Protein AF-A0A8J7YMF8-F1 (afdb_monomer_lite)

Sequence (443 aa):
MERRRLVATLALLALVALAGCATVPSPGTVCSGCTEMPEQTDNVSVDDSVTHFYVESEGDARVEARMQLSGSGVDSLRTDRGKLQALVGRIKEGYGPSAFERRNLTGRMDGDTLVVTYRVSDVGERRFDTVVVDAFYRYDGDGPETEDNYEQSFYIGTDRLVVHGPDGTRSLVDPPDGTSDGDRVTWTGDEVSPRTYVVFGSHEALARPAIALEVLSWAVGSAVPGALLLGVPLVGLASAFAVYYPRRLDDGWNPREDWVLRAQLALGGLLVAHFLFLAMLGNLGGLFTLGLLALVIWRYRPGEGIFPRVRGVAESVPGALLSPEITDERLTAVAVAIVFAALTAVVVVDYRGTVTFWVFLVTSGNILVTFPVLGLLVSKPRLSVARTALVTALAGTVWLSILAGVVDSGALGGGGLLWGLLLLSFIFLPSPLFYGTLWLTAE

Secondary structure (DSSP, 8-state):
-HHHHHHHHHHHHHHHHHS-----PPPPEETTTSS---TTSTT-EEEEEEEEEEE-TTS-EEEEEEEEEESTTHHHHHH-HHHHHHHHHHHHH-SS-BSS--EEEEEEEETTEEEEEEEES-SEEEETTEEEEEEEE-TTS-S-TT---TTSPEEESSSEEEEEPPTT-EE-S--TT-EEETTEEEE-SSEE-SEEEEEEES-GGGHHHHHHHHHHHHHHHHHHHHHHHHHHHHHHHHHHHHHHHHHHHHTT--TTT-HHHHHHHHHHHHHHHHHHHHHHHH-THHHHHHHHHHHHHHH--TTS--THHHHHHHH-S-GGGG-TT---HHHHHHHHHHHHHHHHHHHHH-TTSTTHHHHHHHHHHHHHHHHHHHHHHHT-TT-HHHHHHHHHHHHHHHHHHHHHHHHHH-SSSSHHHHHHHHHHHHHHTHHHHHHHHHHHHH-

Foldseek 3Di:
DVVVVVVVVVVVVVVVVVVDPQPAADAAAAQFLPQPFDPPQPFKHFDAKEWEWEAALAQKTKIKIKTQIDGDSQVVCQPPVVVVVVSQVDSVVGPGHHLFDWAPWDWHDDPRIIIIMTMGHRQFHDDDQKTKGLSLAPLLVDDPPSHPDLQDWHFYPGQKYKYFYHPPKFWLDQWPQWDGDGRIIMHRDGTDGNLTITMIGDDSVCRLVRLLVVLCVRLVVLLVVLLCVQLVVLLVVLVCLLPPLLVCLVVVDDCVPDPVLVVLLVVLVVLVVVVVVVDVVPDPPVCVVVVVVVVVVVVDDPPDDPPVVVVVVVVPPPCVVVDPPPPDLVVLLVVLVVVLVVLSSVLSSPLVLPCLVVLLVVLLVVLLVLLLVSLVQSLPPVNSSVSSSSSSNNSSSSSSNLSSQSSNQGSPNCRSVVVSSVSVNSSSNSSVSSVVSNVVSSD

Structure (mmCIF, N/CA/C/O backbone):
data_AF-A0A8J7YMF8-F1
#
_entry.id   AF-A0A8J7YMF8-F1
#
loop_
_atom_site.group_PDB
_atom_site.id
_atom_site.type_symbol
_atom_site.label_atom_id
_atom_site.label_alt_id
_atom_site.label_comp_id
_atom_site.label_asym_id
_atom_site.label_entity_id
_atom_site.label_seq_id
_atom_site.pdbx_PDB_ins_code
_atom_site.Cartn_x
_atom_site.Cartn_y
_atom_site.Cartn_z
_atom_site.occupancy
_atom_site.B_iso_or_equiv
_atom_site.auth_seq_id
_atom_site.auth_comp_id
_atom_site.auth_asym_id
_atom_site.auth_atom_id
_atom_site.pdbx_PDB_model_num
ATOM 1 N N . MET A 1 1 ? 38.159 31.454 -3.189 1.00 50.66 1 MET A N 1
ATOM 2 C CA . MET A 1 1 ? 37.997 30.009 -2.891 1.00 50.66 1 MET A CA 1
ATOM 3 C C . MET A 1 1 ? 37.287 29.766 -1.558 1.00 50.66 1 MET A C 1
ATOM 5 O O . MET A 1 1 ? 36.424 28.900 -1.512 1.00 50.66 1 MET A O 1
ATOM 9 N N . GLU A 1 2 ? 37.561 30.552 -0.512 1.00 58.94 2 GLU A N 1
ATOM 10 C CA . GLU A 1 2 ? 36.960 30.393 0.828 1.00 58.94 2 GLU A CA 1
ATOM 11 C C . GLU A 1 2 ? 35.437 30.559 0.867 1.00 58.94 2 GLU A C 1
ATOM 13 O O . GLU A 1 2 ? 34.759 29.734 1.463 1.00 58.94 2 GLU A O 1
ATOM 18 N N . ARG A 1 3 ? 34.866 31.525 0.134 1.00 53.81 3 ARG A N 1
ATOM 19 C CA . ARG A 1 3 ? 33.406 31.752 0.109 1.00 53.81 3 ARG A CA 1
ATOM 20 C C . ARG A 1 3 ? 32.605 30.568 -0.459 1.00 53.81 3 ARG A C 1
ATOM 22 O O . ARG A 1 3 ? 31.506 30.300 0.003 1.00 53.81 3 ARG A O 1
ATOM 29 N N . ARG A 1 4 ? 33.168 29.828 -1.428 1.00 55.81 4 ARG A N 1
ATOM 30 C CA . ARG A 1 4 ? 32.540 28.614 -1.995 1.00 55.81 4 ARG A CA 1
ATOM 31 C C . ARG A 1 4 ? 32.618 27.427 -1.035 1.00 55.81 4 ARG A C 1
ATOM 33 O O . ARG A 1 4 ? 31.667 26.662 -0.960 1.00 55.81 4 ARG A O 1
ATOM 40 N N . ARG A 1 5 ? 33.719 27.306 -0.283 1.00 60.34 5 ARG A N 1
ATOM 41 C CA . ARG A 1 5 ? 33.856 26.299 0.779 1.00 60.34 5 ARG A CA 1
ATOM 42 C C . ARG A 1 5 ? 32.883 26.581 1.921 1.00 60.34 5 ARG A C 1
ATOM 44 O O . ARG A 1 5 ? 32.195 25.672 2.339 1.00 60.34 5 ARG A O 1
ATOM 51 N N . LEU A 1 6 ? 32.744 27.841 2.327 1.00 64.44 6 LEU A N 1
ATOM 52 C CA . LEU A 1 6 ? 31.847 28.256 3.408 1.00 64.44 6 LEU A CA 1
ATOM 53 C C . LEU A 1 6 ? 30.365 28.032 3.059 1.00 64.44 6 LEU A C 1
ATOM 55 O O . LEU A 1 6 ? 29.618 27.523 3.886 1.00 64.44 6 LEU A O 1
ATOM 59 N N . VAL A 1 7 ? 29.957 28.318 1.815 1.00 72.50 7 VAL A N 1
ATOM 60 C CA . VAL A 1 7 ? 28.602 27.997 1.321 1.00 72.50 7 VAL A CA 1
ATOM 61 C C . VAL A 1 7 ? 28.372 26.485 1.258 1.00 72.50 7 VAL A C 1
ATOM 63 O O . VAL A 1 7 ? 27.316 26.026 1.673 1.00 72.50 7 VAL A O 1
ATOM 66 N N . ALA A 1 8 ? 29.356 25.703 0.802 1.00 65.44 8 ALA A N 1
ATOM 67 C CA . ALA A 1 8 ? 29.247 24.244 0.778 1.00 65.44 8 ALA A CA 1
ATOM 68 C C . ALA A 1 8 ? 29.163 23.646 2.193 1.00 65.44 8 ALA A C 1
ATOM 70 O O . ALA A 1 8 ? 28.346 22.764 2.425 1.00 65.44 8 ALA A O 1
ATOM 71 N N . THR A 1 9 ? 29.945 24.151 3.151 1.00 69.38 9 THR A N 1
ATOM 72 C CA . THR A 1 9 ? 29.903 23.713 4.553 1.00 69.38 9 THR A CA 1
ATOM 73 C C . THR A 1 9 ? 28.594 24.109 5.237 1.00 69.38 9 THR A C 1
ATOM 75 O O . THR A 1 9 ? 28.043 23.299 5.971 1.00 69.38 9 THR A O 1
ATOM 78 N N . LEU A 1 10 ? 28.058 25.308 4.975 1.00 68.56 10 LEU A N 1
ATOM 79 C CA . LEU A 1 10 ? 26.749 25.731 5.493 1.00 68.56 10 LEU A CA 1
ATOM 80 C C . LEU A 1 10 ? 25.598 24.926 4.881 1.00 68.56 10 LEU A C 1
ATOM 82 O O . LEU A 1 10 ? 24.679 24.560 5.601 1.00 68.56 10 LEU A O 1
ATOM 86 N N . ALA A 1 11 ? 25.665 24.602 3.587 1.00 66.75 11 ALA A N 1
ATOM 87 C CA . ALA A 1 11 ? 24.696 23.719 2.942 1.00 66.75 11 ALA A CA 1
ATOM 88 C C . ALA A 1 11 ? 24.771 22.288 3.503 1.00 66.75 11 ALA A C 1
ATOM 90 O O . ALA A 1 11 ? 23.737 21.675 3.739 1.00 66.75 11 ALA A O 1
ATOM 91 N N . LEU A 1 12 ? 25.980 21.780 3.779 1.00 54.75 12 LEU A N 1
ATOM 92 C CA . LEU A 1 12 ? 26.188 20.471 4.402 1.00 54.75 12 LEU A CA 1
ATOM 93 C C . LEU A 1 12 ? 25.668 20.442 5.850 1.00 54.75 12 LEU A C 1
ATOM 95 O O . LEU A 1 12 ? 25.010 19.488 6.239 1.00 54.75 12 LEU A O 1
ATOM 99 N N . LEU A 1 13 ? 25.917 21.497 6.632 1.00 57.72 13 LEU A N 1
ATOM 100 C CA . LEU A 1 13 ? 25.392 21.641 7.995 1.00 57.72 13 LEU A CA 1
ATOM 101 C C . LEU A 1 13 ? 23.869 21.805 8.010 1.00 57.72 13 LEU A C 1
ATOM 103 O O . LEU A 1 13 ? 23.226 21.254 8.894 1.00 57.72 13 LEU A O 1
ATOM 107 N N . ALA A 1 14 ? 23.287 22.497 7.027 1.00 57.16 14 ALA A N 1
ATOM 108 C CA . ALA A 1 14 ? 21.837 22.571 6.856 1.00 57.16 14 ALA A CA 1
ATOM 109 C C . ALA A 1 14 ? 21.233 21.202 6.492 1.00 57.16 14 ALA A C 1
ATOM 111 O O . ALA A 1 14 ? 20.194 20.841 7.027 1.00 57.16 14 ALA A O 1
ATOM 112 N N . LEU A 1 15 ? 21.908 20.409 5.650 1.00 50.00 15 LEU A N 1
ATOM 113 C CA . LEU A 1 15 ? 21.518 19.033 5.308 1.00 50.00 15 LEU A CA 1
ATOM 114 C C . LEU A 1 15 ? 21.627 18.066 6.497 1.00 50.00 15 LEU A C 1
ATOM 116 O O . LEU A 1 15 ? 20.750 17.231 6.677 1.00 50.00 15 LEU A O 1
ATOM 120 N N . VAL A 1 16 ? 22.662 18.194 7.331 1.00 51.31 16 VAL A N 1
ATOM 121 C CA . VAL A 1 16 ? 22.812 17.398 8.564 1.00 51.31 16 VAL A CA 1
ATOM 122 C C . VAL A 1 16 ? 21.811 17.839 9.636 1.00 51.31 16 VAL A C 1
ATOM 124 O O . VAL A 1 16 ? 21.296 16.999 10.359 1.00 51.31 16 VAL A O 1
ATOM 127 N N . ALA A 1 17 ? 21.472 19.128 9.710 1.00 51.31 17 ALA A N 1
ATOM 128 C CA . ALA A 1 17 ? 20.416 19.622 10.597 1.00 51.31 17 ALA A CA 1
ATOM 129 C C . ALA A 1 17 ? 19.002 19.197 10.148 1.00 51.31 17 ALA A C 1
ATOM 131 O O . ALA A 1 17 ? 18.097 19.158 10.975 1.00 51.31 17 ALA A O 1
ATOM 132 N N . LEU A 1 18 ? 18.818 18.862 8.863 1.00 47.06 18 LEU A N 1
ATOM 133 C CA . LEU A 1 18 ? 17.593 18.264 8.314 1.00 47.06 18 LEU A CA 1
ATOM 134 C C . LEU A 1 18 ? 17.517 16.743 8.531 1.00 47.06 18 LEU A C 1
ATOM 136 O O . LEU A 1 18 ? 16.431 16.178 8.433 1.00 47.06 18 LEU A O 1
ATOM 140 N N . ALA A 1 19 ? 18.632 16.079 8.859 1.00 47.06 19 ALA A N 1
ATOM 141 C CA . ALA A 1 19 ? 18.636 14.703 9.352 1.00 47.06 19 ALA A CA 1
ATOM 142 C C . ALA A 1 19 ? 18.222 14.712 10.833 1.00 47.06 19 ALA A C 1
ATOM 144 O O . ALA A 1 19 ? 19.045 14.560 11.735 1.00 47.06 19 ALA A O 1
ATOM 145 N N . GLY A 1 20 ? 16.948 15.015 11.079 1.00 37.47 20 GLY A N 1
ATOM 146 C CA . GLY A 1 20 ? 16.385 15.109 12.418 1.00 37.47 20 GLY A CA 1
ATOM 147 C C . GLY A 1 20 ? 16.591 13.819 13.212 1.00 37.47 20 GLY A C 1
ATOM 148 O O . GLY A 1 20 ? 16.434 12.715 12.693 1.00 37.47 20 GLY A O 1
ATOM 149 N N . CYS A 1 21 ? 16.917 13.965 14.496 1.00 36.38 21 CYS A N 1
ATOM 150 C CA . CYS A 1 21 ? 16.704 12.905 15.473 1.00 36.38 21 CYS A CA 1
ATOM 151 C C . CYS A 1 21 ? 15.190 12.736 15.640 1.00 36.38 21 CYS A C 1
ATOM 153 O O . CYS A 1 21 ? 14.591 13.410 16.476 1.00 36.38 21 CYS A O 1
ATOM 155 N N . ALA A 1 22 ? 14.576 11.890 14.815 1.00 39.34 22 ALA A N 1
ATOM 156 C CA . ALA A 1 22 ? 13.190 11.489 14.997 1.00 39.34 22 ALA A CA 1
ATOM 157 C C . ALA A 1 22 ? 13.092 10.707 16.314 1.00 39.34 22 ALA A C 1
ATOM 159 O O . ALA A 1 22 ? 13.661 9.622 16.466 1.00 39.34 22 ALA A O 1
ATOM 160 N N . THR A 1 23 ? 12.444 11.296 17.317 1.00 42.28 23 THR A N 1
ATOM 161 C CA . THR A 1 23 ? 12.008 10.555 18.498 1.00 42.28 23 THR A CA 1
ATOM 162 C C . THR A 1 23 ? 10.899 9.632 18.040 1.00 42.28 23 THR A C 1
ATOM 164 O O . THR A 1 23 ? 9.833 10.130 17.709 1.00 42.28 23 THR A O 1
ATOM 167 N N . VAL A 1 24 ? 11.163 8.323 18.002 1.00 48.28 24 VAL A N 1
ATOM 168 C CA . VAL A 1 24 ? 10.194 7.323 17.543 1.00 48.28 24 VAL A CA 1
ATOM 169 C C . VAL A 1 24 ? 8.935 7.417 18.415 1.00 48.28 24 VAL A C 1
ATOM 171 O O . VAL A 1 24 ? 8.994 7.088 19.604 1.00 48.28 24 VAL A O 1
ATOM 174 N N . PRO A 1 25 ? 7.820 7.910 17.868 1.00 52.09 25 PRO A N 1
ATOM 175 C CA . PRO A 1 25 ? 6.555 8.026 18.576 1.00 52.09 25 PRO A CA 1
ATOM 176 C C . PRO A 1 25 ? 6.021 6.622 18.843 1.00 52.09 25 PRO A C 1
ATOM 178 O O . PRO A 1 25 ? 6.206 5.721 18.029 1.00 52.09 25 PRO A O 1
ATOM 181 N N . SER A 1 26 ? 5.389 6.430 20.000 1.00 56.94 26 SER A N 1
ATOM 182 C CA . SER A 1 26 ? 4.732 5.163 20.330 1.00 56.94 26 SER A CA 1
ATOM 183 C C . SER A 1 26 ? 3.614 4.894 19.319 1.00 56.94 26 SER A C 1
ATOM 185 O O . SER A 1 26 ? 2.865 5.828 19.014 1.00 56.94 26 SER A O 1
ATOM 187 N N . PRO A 1 27 ? 3.443 3.655 18.838 1.00 69.19 27 PRO A N 1
ATOM 188 C CA . PRO A 1 27 ? 2.376 3.357 17.902 1.00 69.19 27 PRO A CA 1
ATOM 189 C C . PRO A 1 27 ? 1.032 3.445 18.625 1.00 69.19 27 PRO A C 1
ATOM 191 O O . PRO A 1 27 ? 0.943 3.297 19.849 1.00 69.19 27 PRO A O 1
ATOM 194 N N . GLY A 1 28 ? -0.018 3.741 17.865 1.00 82.31 28 GLY A N 1
ATOM 195 C CA . GLY A 1 28 ? -1.351 3.916 18.427 1.00 82.31 28 GLY A CA 1
ATOM 196 C C . GLY A 1 28 ? -1.945 2.609 18.964 1.00 82.31 28 GLY A C 1
ATOM 197 O O . GLY A 1 28 ? -1.885 1.572 18.303 1.00 82.31 28 GLY A O 1
ATOM 198 N N . THR A 1 29 ? -2.596 2.678 20.127 1.00 88.06 29 THR A N 1
ATOM 199 C CA . THR A 1 29 ? -3.319 1.546 20.731 1.00 88.06 29 THR A CA 1
ATOM 200 C C . THR A 1 29 ? -4.821 1.651 20.463 1.00 88.06 29 THR A C 1
ATOM 202 O O . THR A 1 29 ? -5.462 2.676 20.749 1.00 88.06 29 THR A O 1
ATOM 205 N N . VAL A 1 30 ? -5.415 0.582 19.932 1.00 89.00 30 VAL A N 1
ATOM 206 C CA . VAL A 1 30 ? -6.867 0.410 19.824 1.00 89.00 30 VAL A CA 1
ATOM 207 C C . VAL A 1 30 ? -7.422 0.245 21.234 1.00 89.00 30 VAL A C 1
ATOM 209 O O . VAL A 1 30 ? -7.020 -0.663 21.951 1.00 89.00 30 VAL A O 1
ATOM 212 N N . CYS A 1 31 ? -8.337 1.123 21.650 1.00 88.19 31 CYS A N 1
ATOM 213 C CA . CYS A 1 31 ? -8.814 1.174 23.038 1.00 88.19 31 CYS A CA 1
ATOM 214 C C . CYS A 1 31 ? -7.690 1.449 24.067 1.00 88.19 31 CYS A C 1
ATOM 216 O O . CYS A 1 31 ? -7.574 0.766 25.083 1.00 88.19 31 CYS A O 1
ATOM 218 N N . SER A 1 32 ? -6.851 2.464 23.818 1.00 86.19 32 SER A N 1
ATOM 219 C CA . SER A 1 32 ? -5.860 2.934 24.804 1.00 86.19 32 SER A CA 1
ATOM 220 C C . SER A 1 32 ? -6.515 3.201 26.172 1.00 86.19 32 SER A C 1
ATOM 222 O O . SER A 1 32 ? -7.490 3.959 26.258 1.00 86.19 32 SER A O 1
ATOM 224 N N . GLY A 1 33 ? -5.984 2.564 27.223 1.00 82.62 33 GLY A N 1
ATOM 225 C CA . GLY A 1 33 ? -6.451 2.678 28.610 1.00 82.62 33 GLY A CA 1
ATOM 226 C C . GLY A 1 33 ? -7.600 1.747 29.016 1.00 82.62 33 GLY A C 1
ATOM 227 O O . GLY A 1 33 ? -8.139 1.915 30.104 1.00 82.62 33 GLY A O 1
ATOM 228 N N . CYS A 1 34 ? -8.014 0.798 28.171 1.00 84.69 34 CYS A N 1
ATOM 229 C CA . CYS A 1 34 ? -9.133 -0.098 28.487 1.00 84.69 34 CYS A CA 1
ATOM 230 C C . CYS A 1 34 ? -8.750 -1.213 29.483 1.00 84.69 34 CYS A C 1
ATOM 232 O O . CYS A 1 34 ? -9.490 -1.470 30.428 1.00 84.69 34 CYS A O 1
ATOM 234 N N . THR A 1 35 ? -7.578 -1.831 29.345 1.00 81.06 35 THR A N 1
ATOM 235 C CA . THR A 1 35 ? -7.084 -2.851 30.297 1.00 81.06 35 THR A CA 1
ATOM 236 C C . THR A 1 35 ? -6.224 -2.278 31.421 1.00 81.06 35 THR A C 1
ATOM 238 O O . THR A 1 35 ? -6.164 -2.846 32.512 1.00 81.06 35 THR A O 1
ATOM 241 N N . GLU A 1 36 ? -5.599 -1.123 31.200 1.00 78.38 36 GLU A N 1
ATOM 242 C CA . GLU A 1 36 ? -4.758 -0.459 32.194 1.00 78.38 36 GLU A CA 1
ATOM 243 C C . GLU A 1 36 ? -5.621 0.308 33.203 1.00 78.38 36 GLU A C 1
ATOM 245 O O . GLU A 1 36 ? -5.984 1.471 33.014 1.00 78.38 36 GLU A O 1
ATOM 250 N N . MET A 1 37 ? -5.986 -0.372 34.291 1.00 70.56 37 MET A N 1
ATOM 251 C CA . MET A 1 37 ? -6.724 0.251 35.385 1.00 70.56 37 MET A CA 1
ATOM 252 C C . MET A 1 37 ? -5.793 1.153 36.209 1.00 70.56 37 MET A C 1
ATOM 254 O O . MET A 1 37 ? -4.722 0.715 36.633 1.00 70.56 37 MET A O 1
ATOM 258 N N . PRO A 1 38 ? -6.186 2.407 36.488 1.00 65.50 38 PRO A N 1
ATOM 259 C CA . PRO A 1 38 ? -5.378 3.300 37.302 1.00 65.50 38 PRO A CA 1
ATOM 260 C C . PRO A 1 38 ? -5.196 2.750 38.718 1.00 65.50 38 PRO A C 1
ATOM 262 O O . PRO A 1 38 ? -6.133 2.225 39.315 1.00 65.50 38 PRO A O 1
ATOM 265 N N . GLU A 1 39 ? -4.031 2.989 39.324 1.00 61.31 39 GLU A N 1
ATOM 266 C CA . GLU A 1 39 ? -3.751 2.610 40.722 1.00 61.31 39 GLU A CA 1
ATOM 267 C C . GLU A 1 39 ? -4.788 3.168 41.724 1.00 61.31 39 GLU A C 1
ATOM 269 O O . GLU A 1 39 ? -4.939 2.654 42.828 1.00 61.31 39 GLU A O 1
ATOM 274 N N . GLN A 1 40 ? -5.534 4.212 41.337 1.00 56.81 40 GLN A N 1
ATOM 275 C CA . GLN A 1 40 ? -6.599 4.835 42.133 1.00 56.81 40 GLN A CA 1
ATOM 276 C C . GLN A 1 40 ? -7.981 4.171 42.020 1.00 56.81 40 GLN A C 1
ATOM 278 O O . GLN A 1 40 ? -8.909 4.593 42.712 1.00 56.81 40 GLN A O 1
ATOM 283 N N . THR A 1 41 ? -8.187 3.190 41.139 1.00 63.81 41 THR A N 1
ATOM 284 C CA . THR A 1 41 ? -9.422 2.391 41.152 1.00 63.81 41 THR A CA 1
ATOM 285 C C . THR A 1 41 ? -9.287 1.290 42.195 1.00 63.81 41 THR A C 1
ATOM 287 O O . THR A 1 41 ? -8.790 0.212 41.892 1.00 63.81 41 THR A O 1
ATOM 290 N N . ASP A 1 42 ? -9.706 1.595 43.429 1.00 67.56 42 ASP A N 1
ATOM 291 C CA . ASP A 1 42 ? -9.679 0.706 44.600 1.00 67.56 42 ASP A CA 1
ATOM 292 C C . ASP A 1 42 ? -10.041 -0.748 44.250 1.00 67.56 42 ASP A C 1
ATOM 294 O O . ASP A 1 42 ? -11.220 -1.108 44.173 1.00 67.56 42 ASP A O 1
ATOM 298 N N . ASN A 1 43 ? -9.017 -1.591 44.092 1.00 84.75 43 ASN A N 1
ATOM 299 C CA . ASN A 1 43 ? -9.145 -3.039 43.960 1.00 84.75 43 ASN A CA 1
ATOM 300 C C . ASN A 1 43 ? -10.134 -3.464 42.851 1.00 84.75 43 ASN A C 1
ATOM 302 O O . ASN A 1 43 ? -11.027 -4.277 43.100 1.00 84.75 43 ASN A O 1
ATOM 306 N N . VAL A 1 44 ? -10.012 -2.854 41.665 1.00 88.44 44 VAL A N 1
ATOM 307 C CA . VAL A 1 44 ? -10.710 -3.257 40.434 1.00 88.44 44 VAL A CA 1
ATOM 308 C C . VAL A 1 44 ? -9.688 -3.786 39.430 1.00 88.44 44 VAL A C 1
ATOM 310 O O . VAL A 1 44 ? -8.723 -3.091 39.117 1.00 88.44 44 VAL A O 1
ATOM 313 N N . SER A 1 45 ? -9.914 -4.988 38.911 1.00 89.62 45 SER A N 1
ATOM 314 C CA . SER A 1 45 ? -9.110 -5.621 37.856 1.00 89.62 45 SER A CA 1
ATOM 315 C C . SER A 1 45 ? -9.966 -5.949 36.635 1.00 89.62 45 SER A C 1
ATOM 317 O O . SER A 1 45 ? -11.188 -6.042 36.744 1.00 89.62 45 SER A O 1
ATOM 319 N N . VAL A 1 46 ? -9.325 -6.096 35.473 1.00 91.75 46 VAL A N 1
ATOM 320 C CA . VAL A 1 46 ? -9.956 -6.590 34.240 1.00 91.75 46 VAL A CA 1
ATOM 321 C C . VAL A 1 46 ? -9.604 -8.064 34.083 1.00 91.75 46 VAL A C 1
ATOM 323 O O . VAL A 1 46 ? -8.422 -8.399 34.080 1.00 91.75 46 VAL A O 1
ATOM 326 N N . ASP A 1 47 ? -10.618 -8.921 33.977 1.00 91.81 47 ASP A N 1
ATOM 327 C CA . ASP A 1 47 ? -10.436 -10.373 33.832 1.00 91.81 47 ASP A CA 1
ATOM 328 C C . ASP A 1 47 ? -10.449 -10.822 32.362 1.00 91.81 47 ASP A C 1
ATOM 330 O O . ASP A 1 47 ? -9.646 -11.663 31.970 1.00 91.81 47 ASP A O 1
ATOM 334 N N . ASP A 1 48 ? -11.386 -10.287 31.574 1.00 93.75 48 ASP A N 1
ATOM 335 C CA . ASP A 1 48 ? -11.564 -10.564 30.142 1.00 93.75 48 ASP A CA 1
ATOM 336 C C . ASP A 1 48 ? -12.034 -9.286 29.446 1.00 93.75 48 ASP A C 1
ATOM 338 O O . ASP A 1 48 ? -12.829 -8.509 29.993 1.00 93.75 48 ASP A O 1
ATOM 342 N N . SER A 1 49 ? -11.547 -9.047 28.237 1.00 95.62 49 SER A N 1
ATOM 343 C CA . SER A 1 49 ? -11.827 -7.825 27.505 1.00 95.62 49 SER A CA 1
ATOM 344 C C . SER A 1 49 ? -11.883 -8.032 25.996 1.00 95.62 49 SER A C 1
ATOM 346 O O . SER A 1 49 ? -11.065 -8.706 25.375 1.00 95.62 49 SER A O 1
ATOM 348 N N . VAL A 1 50 ? -12.870 -7.400 25.366 1.00 97.50 50 VAL A N 1
ATOM 349 C CA . VAL A 1 50 ? -13.042 -7.432 23.913 1.00 97.50 50 VAL A CA 1
ATOM 350 C C . VAL A 1 50 ? -13.422 -6.059 23.388 1.00 97.50 50 VAL A C 1
ATOM 352 O O . VAL A 1 50 ? -14.331 -5.406 23.903 1.00 97.50 50 VAL A O 1
ATOM 355 N N . THR A 1 51 ? -12.751 -5.638 22.321 1.00 97.56 51 THR A N 1
ATOM 356 C CA . THR A 1 51 ? -13.126 -4.456 21.548 1.00 97.56 51 THR A CA 1
ATOM 357 C C . THR A 1 51 ? -13.873 -4.885 20.294 1.00 97.56 51 THR A C 1
ATOM 359 O O . THR A 1 51 ? -13.331 -5.582 19.440 1.00 97.56 51 THR A O 1
ATOM 362 N N . HIS A 1 52 ? -15.123 -4.454 20.167 1.00 98.06 52 HIS A N 1
ATOM 363 C CA . HIS A 1 52 ? -15.919 -4.594 18.957 1.00 98.06 52 HIS A CA 1
ATOM 364 C C . HIS A 1 52 ? -15.875 -3.306 18.141 1.00 98.06 52 HIS A C 1
ATOM 366 O O . HIS A 1 52 ? -16.159 -2.226 18.655 1.00 98.06 52 HIS A O 1
ATOM 372 N N . PHE A 1 53 ? -15.570 -3.430 16.860 1.00 97.19 53 PHE A N 1
ATOM 373 C CA . PHE A 1 53 ? -15.450 -2.331 15.918 1.00 97.19 53 PHE A CA 1
ATOM 374 C C . PHE A 1 53 ? -16.494 -2.529 14.816 1.00 97.19 53 PHE A C 1
ATOM 376 O O . PHE A 1 53 ? -16.316 -3.365 13.939 1.00 97.19 53 PHE A O 1
ATOM 383 N N . TYR A 1 54 ? -17.625 -1.835 14.902 1.00 98.19 54 TYR A N 1
ATOM 384 C CA . TYR A 1 54 ? -18.743 -1.980 13.968 1.00 98.19 54 TYR A CA 1
ATOM 385 C C . TYR A 1 54 ? -18.607 -0.971 12.835 1.00 98.19 54 TYR A C 1
ATOM 387 O O . TYR A 1 54 ? -18.823 0.221 13.057 1.00 98.19 54 TYR A O 1
ATOM 395 N N . VAL A 1 55 ? -18.249 -1.453 11.650 1.00 98.06 55 VAL A N 1
ATOM 396 C CA . VAL A 1 55 ? -18.061 -0.648 10.442 1.00 98.06 55 VAL A CA 1
ATOM 397 C C . VAL A 1 55 ? -19.411 -0.408 9.777 1.00 98.06 55 VAL A C 1
ATOM 399 O O . VAL A 1 55 ? -20.169 -1.339 9.503 1.00 98.06 55 VAL A O 1
ATOM 402 N N . GLU A 1 56 ? -19.712 0.854 9.509 1.00 97.06 56 GLU A N 1
ATOM 403 C CA . GLU A 1 56 ? -20.916 1.284 8.811 1.00 97.06 56 GLU A CA 1
ATOM 404 C C . GLU A 1 56 ? -20.669 1.335 7.293 1.00 97.06 56 GLU A C 1
ATOM 406 O O . GLU A 1 56 ? -19.538 1.409 6.816 1.00 97.06 56 GLU A O 1
ATOM 411 N N . SER A 1 57 ? -21.739 1.300 6.492 1.00 94.62 57 SER A N 1
ATOM 412 C CA . SER A 1 57 ? -21.627 1.261 5.023 1.00 94.62 57 SER A CA 1
ATOM 413 C C . SER A 1 57 ? -20.996 2.510 4.399 1.00 94.62 57 SER A C 1
ATOM 415 O O . SER A 1 57 ? -20.604 2.478 3.233 1.00 94.62 57 SER A O 1
ATOM 417 N N . GLU A 1 58 ? -20.981 3.616 5.143 1.00 94.06 58 GLU A N 1
ATOM 418 C CA . GLU A 1 58 ? -20.409 4.895 4.713 1.00 94.06 58 GLU A CA 1
ATOM 419 C C . GLU A 1 58 ? -18.910 5.000 5.006 1.00 94.06 58 GLU A C 1
ATOM 421 O O . GLU A 1 58 ? -18.274 5.882 4.444 1.00 94.06 58 GLU A O 1
ATOM 426 N N . GLY A 1 59 ? -18.346 4.091 5.813 1.00 92.00 59 GLY A N 1
ATOM 427 C CA . GLY A 1 59 ? -16.934 4.144 6.198 1.00 92.00 59 GLY A CA 1
ATOM 428 C C . GLY A 1 59 ? -16.665 4.689 7.598 1.00 92.00 59 GLY A C 1
ATOM 429 O O . GLY A 1 59 ? -15.520 4.717 8.021 1.00 92.00 59 GLY A O 1
ATOM 430 N N . ASP A 1 60 ? -17.696 5.077 8.349 1.00 96.38 60 ASP A N 1
ATOM 431 C CA . ASP A 1 60 ? -17.584 5.381 9.780 1.00 96.38 60 ASP A CA 1
ATOM 432 C C . ASP A 1 60 ? -17.642 4.099 10.625 1.00 96.38 60 ASP A C 1
ATOM 434 O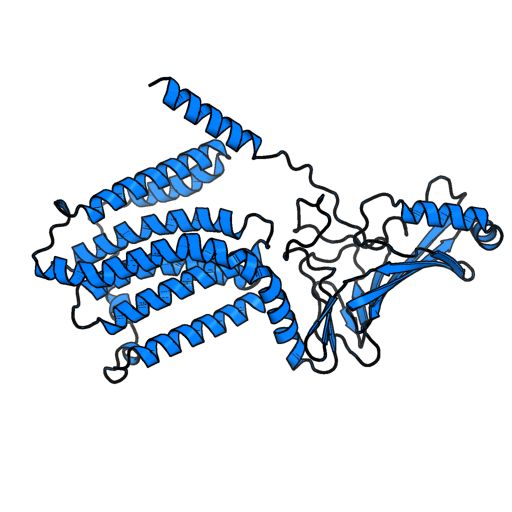 O . ASP A 1 60 ? -18.115 3.053 10.174 1.00 96.38 60 ASP A O 1
ATOM 438 N N . ALA A 1 61 ? -17.202 4.169 11.883 1.00 97.31 61 ALA A N 1
ATOM 439 C CA . ALA A 1 61 ? -17.352 3.064 12.819 1.00 97.31 61 ALA A CA 1
ATOM 440 C C . ALA A 1 61 ? -17.832 3.472 14.207 1.00 97.31 61 ALA A C 1
ATOM 442 O O . ALA A 1 61 ? -17.454 4.496 14.791 1.00 97.31 61 ALA A O 1
ATOM 443 N N . ARG A 1 62 ? -18.616 2.571 14.800 1.00 97.56 62 ARG A N 1
ATOM 444 C CA . ARG A 1 62 ? -18.925 2.570 16.227 1.00 97.56 62 ARG A CA 1
ATOM 445 C C . ARG A 1 62 ? -18.053 1.541 16.924 1.00 97.56 62 ARG A C 1
ATOM 447 O O . ARG A 1 62 ? -18.101 0.360 16.599 1.00 97.56 62 ARG A O 1
ATOM 454 N N . VAL A 1 63 ? -17.336 1.969 17.952 1.00 97.62 63 VAL A N 1
ATOM 455 C CA . VAL A 1 63 ? -16.515 1.081 18.773 1.00 97.62 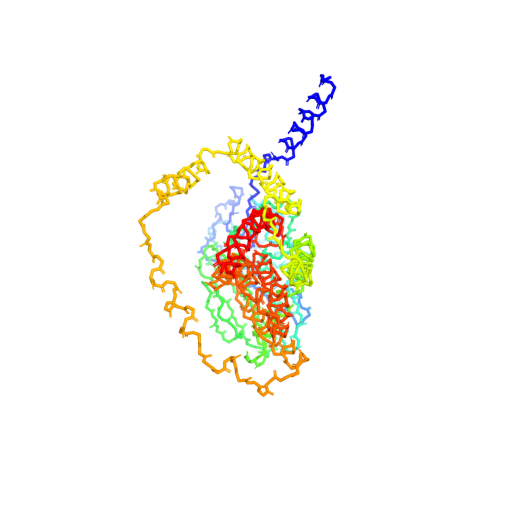63 VAL A CA 1
ATOM 456 C C . VAL A 1 63 ? -17.206 0.822 20.104 1.00 97.62 63 VAL A C 1
ATOM 458 O O . VAL A 1 63 ? -17.730 1.747 20.726 1.00 97.62 63 VAL A O 1
ATOM 461 N N . GLU A 1 64 ? -17.215 -0.435 20.535 1.00 98.12 64 GLU A N 1
ATOM 462 C CA . GLU A 1 64 ? -17.707 -0.893 21.831 1.00 98.12 64 GLU A CA 1
ATOM 463 C C . GLU A 1 64 ? -16.661 -1.797 22.485 1.00 98.12 64 GLU A C 1
ATOM 465 O O . GLU A 1 64 ? -16.460 -2.933 22.064 1.00 98.12 64 GLU A O 1
ATOM 470 N N . ALA A 1 65 ? -16.025 -1.310 23.542 1.00 97.31 65 ALA A N 1
ATOM 471 C CA . ALA A 1 65 ? -15.140 -2.105 24.375 1.00 97.31 65 ALA A CA 1
ATOM 472 C C . ALA A 1 65 ? -15.894 -2.627 25.594 1.00 97.31 65 ALA A C 1
ATOM 474 O O . ALA A 1 65 ? -16.512 -1.854 26.331 1.00 97.31 65 ALA A O 1
ATOM 475 N N . ARG A 1 66 ? -15.844 -3.939 25.801 1.00 97.69 66 ARG A N 1
ATOM 476 C CA . ARG A 1 66 ? -16.468 -4.642 26.921 1.00 97.69 66 ARG A CA 1
ATOM 477 C C . ARG A 1 66 ? -15.358 -5.224 27.780 1.00 97.69 66 ARG A C 1
ATOM 479 O O . ARG A 1 66 ? -14.574 -6.023 27.285 1.00 97.69 66 ARG A O 1
ATOM 486 N N . MET A 1 67 ? -15.294 -4.814 29.040 1.00 96.56 67 MET A N 1
ATOM 487 C CA . MET A 1 67 ? -14.283 -5.260 30.000 1.00 96.56 67 MET A CA 1
ATOM 488 C C . MET A 1 67 ? -14.992 -5.866 31.202 1.00 96.56 67 MET A C 1
ATOM 490 O O . MET A 1 67 ? -15.737 -5.167 31.895 1.00 96.56 67 MET A O 1
ATOM 494 N N . GLN A 1 68 ? -14.799 -7.158 31.433 1.00 96.69 68 GLN A N 1
ATOM 495 C CA . GLN A 1 68 ? -15.286 -7.826 32.626 1.00 96.69 68 GLN A CA 1
ATOM 496 C C . GLN A 1 68 ? -14.435 -7.386 33.813 1.00 96.69 68 GLN A C 1
ATOM 498 O O . GLN A 1 68 ? -13.224 -7.602 33.831 1.00 96.69 68 GLN A O 1
ATOM 503 N N . LEU A 1 69 ? -15.074 -6.735 34.783 1.00 95.19 69 LEU A N 1
ATOM 504 C CA . LEU A 1 69 ? -14.403 -6.219 35.962 1.00 95.19 69 LEU A CA 1
ATOM 505 C C . LEU A 1 69 ? -14.566 -7.172 37.143 1.00 95.19 69 LEU A C 1
ATOM 507 O O . LEU A 1 69 ? -15.646 -7.718 37.375 1.00 95.19 69 LEU A O 1
ATOM 511 N N . SER A 1 70 ? -13.514 -7.293 37.939 1.00 94.12 70 SER A N 1
ATOM 512 C CA . SER A 1 70 ? -13.500 -8.036 39.194 1.00 94.12 70 SER A CA 1
ATOM 513 C C . SER A 1 70 ? -12.991 -7.171 40.345 1.00 94.12 70 SER A C 1
ATOM 515 O O . SER A 1 70 ? -12.390 -6.115 40.146 1.00 94.12 70 SER A O 1
ATOM 517 N N . GLY A 1 71 ? -13.274 -7.607 41.574 1.00 92.75 71 GLY A N 1
ATOM 518 C CA . GLY A 1 71 ? -12.803 -6.961 42.798 1.00 92.75 71 GLY A CA 1
ATOM 519 C C . GLY A 1 71 ? -13.837 -6.081 43.511 1.00 92.75 71 GLY A C 1
ATOM 520 O O . GLY A 1 71 ? -14.960 -5.864 43.055 1.00 92.75 71 GLY A O 1
ATOM 521 N N . SER A 1 72 ? -13.479 -5.607 44.706 1.00 91.06 72 SER A N 1
ATOM 522 C CA . SER A 1 72 ? -14.423 -4.961 45.634 1.00 91.06 72 SER A CA 1
ATOM 523 C C . SER A 1 72 ? -14.899 -3.576 45.182 1.00 91.06 72 SER A C 1
ATOM 525 O O . SER A 1 72 ? -15.901 -3.076 45.691 1.00 91.06 72 SER A O 1
ATOM 527 N N . GLY A 1 73 ? -14.196 -2.939 44.241 1.00 91.06 73 GLY A N 1
ATOM 528 C CA . GLY A 1 73 ? -14.555 -1.618 43.722 1.00 91.06 73 GLY A CA 1
ATOM 529 C C . GLY A 1 73 ? -15.669 -1.620 42.664 1.00 91.06 73 GLY A C 1
ATOM 530 O O . GLY A 1 73 ? -16.234 -0.559 42.387 1.00 91.06 73 GLY A O 1
ATOM 531 N N . VAL A 1 74 ? -16.038 -2.776 42.098 1.00 94.38 74 VAL A N 1
ATOM 532 C CA . VAL A 1 74 ? -17.009 -2.871 40.985 1.00 94.38 74 VAL A CA 1
ATOM 533 C C . VAL A 1 74 ? -18.398 -2.363 41.386 1.00 94.38 74 VAL A C 1
ATOM 535 O O . VAL A 1 74 ? -19.013 -1.578 40.660 1.00 94.38 74 VAL A O 1
ATOM 538 N N . ASP A 1 75 ? -18.867 -2.707 42.588 1.00 93.94 75 ASP A N 1
ATOM 539 C CA . ASP A 1 75 ? -20.159 -2.236 43.110 1.00 93.94 75 ASP A CA 1
ATOM 540 C C . ASP A 1 75 ? -20.213 -0.706 43.246 1.00 93.94 75 ASP A C 1
ATOM 542 O O . ASP A 1 75 ? -21.260 -0.086 43.020 1.00 93.94 75 ASP A O 1
ATOM 546 N N . SER A 1 76 ? -19.074 -0.078 43.560 1.00 92.25 76 SER A N 1
ATOM 547 C CA . SER A 1 76 ? -18.967 1.382 43.604 1.00 92.25 76 SER A CA 1
ATOM 548 C C . SER A 1 76 ? -19.112 1.994 42.213 1.00 92.25 76 SER A C 1
ATOM 550 O O . SER A 1 76 ? -19.819 2.984 42.070 1.00 92.25 76 SER A O 1
ATOM 552 N N . LEU A 1 77 ? -18.505 1.408 41.177 1.00 93.00 77 LEU A N 1
ATOM 553 C CA . LEU A 1 77 ? -18.657 1.889 39.795 1.00 93.00 77 LEU A CA 1
ATOM 554 C C . LEU A 1 77 ? -20.100 1.754 39.289 1.00 93.00 77 LEU A C 1
ATOM 556 O O . LEU A 1 77 ? -20.560 2.576 38.497 1.00 93.00 77 LEU A O 1
ATOM 560 N N . ARG A 1 78 ? -20.834 0.741 39.764 1.00 94.38 78 ARG A N 1
ATOM 561 C CA . ARG A 1 78 ? -22.234 0.503 39.386 1.00 94.38 78 ARG A CA 1
ATOM 562 C C . ARG A 1 78 ? -23.203 1.502 40.019 1.00 94.38 78 ARG A C 1
ATOM 564 O O . ARG A 1 78 ? -24.192 1.879 39.394 1.00 94.38 78 ARG A O 1
ATOM 571 N N . THR A 1 79 ? -22.939 1.903 41.260 1.00 95.31 79 THR A N 1
ATOM 572 C CA . THR A 1 79 ? -23.844 2.743 42.064 1.00 95.31 79 THR A CA 1
ATOM 573 C C . THR A 1 79 ? -23.485 4.228 42.034 1.00 95.31 79 THR A C 1
ATOM 575 O O . THR A 1 79 ? -24.378 5.071 42.125 1.00 95.31 79 THR A O 1
ATOM 578 N N . ASP A 1 80 ? -22.207 4.565 41.855 1.00 94.81 80 ASP A N 1
ATOM 579 C CA . ASP A 1 80 ? -21.699 5.935 41.837 1.00 94.81 80 ASP A CA 1
ATOM 580 C C . ASP A 1 80 ? -21.331 6.377 40.413 1.00 94.81 80 ASP A C 1
ATOM 582 O O . ASP A 1 80 ? -20.270 6.061 39.863 1.00 94.81 80 ASP A O 1
ATOM 586 N N . ARG A 1 81 ? -22.215 7.186 39.819 1.00 94.62 81 ARG A N 1
ATOM 587 C CA . ARG A 1 81 ? -22.024 7.742 38.473 1.00 94.62 81 ARG A CA 1
ATOM 588 C C . ARG A 1 81 ? -20.785 8.637 38.371 1.00 94.62 81 ARG A C 1
ATOM 590 O O . ARG A 1 81 ? -20.189 8.698 37.297 1.00 94.62 81 ARG A O 1
ATOM 597 N N . GLY A 1 82 ? -20.398 9.325 39.446 1.00 94.31 82 GLY A N 1
ATOM 598 C CA . GLY A 1 82 ? -19.224 10.196 39.463 1.00 94.31 82 GLY A CA 1
ATOM 599 C C . GLY A 1 82 ? -17.930 9.397 39.330 1.00 94.31 82 GLY A C 1
ATOM 600 O O . GLY A 1 82 ? -17.074 9.748 38.519 1.00 94.31 82 GLY A O 1
ATOM 601 N N . LYS A 1 83 ? -17.823 8.268 40.043 1.00 92.69 83 LYS A N 1
ATOM 602 C CA . LYS A 1 83 ? -16.678 7.348 39.923 1.00 92.69 83 LYS A CA 1
ATOM 603 C C . LYS A 1 83 ? -16.573 6.735 38.530 1.00 92.69 83 LYS A C 1
ATOM 605 O O . LYS A 1 83 ? -15.482 6.706 37.963 1.00 92.69 83 LYS A O 1
ATOM 610 N N . LEU A 1 84 ? -17.698 6.306 37.955 1.00 93.94 84 LEU A N 1
ATOM 611 C CA . LEU A 1 84 ? -17.732 5.801 36.583 1.00 93.94 84 LEU A CA 1
ATOM 612 C C . LEU A 1 84 ? -17.281 6.872 35.578 1.00 93.94 84 LEU A C 1
ATOM 614 O O . LEU A 1 84 ? -16.438 6.599 34.730 1.00 93.94 84 LEU A O 1
ATOM 618 N N . GLN A 1 85 ? -17.795 8.101 35.684 1.00 94.31 85 GLN A N 1
ATOM 619 C CA . GLN A 1 85 ? -17.396 9.201 34.799 1.00 94.31 85 GLN A CA 1
ATOM 620 C C . GLN A 1 85 ? -15.913 9.561 34.942 1.00 94.31 85 GLN A C 1
ATOM 622 O O . GLN A 1 85 ? -15.267 9.834 33.934 1.00 94.31 85 GLN A O 1
ATOM 627 N N . ALA A 1 86 ? -15.360 9.514 36.156 1.00 92.06 86 ALA A N 1
ATOM 628 C CA . ALA A 1 86 ? -13.935 9.729 36.388 1.00 92.06 86 ALA A CA 1
ATOM 629 C C . ALA A 1 86 ? -13.071 8.633 35.740 1.00 92.06 86 ALA A C 1
ATOM 631 O O . ALA A 1 86 ? -12.058 8.942 35.115 1.00 92.06 86 ALA A O 1
ATOM 632 N N . LEU A 1 87 ? -13.482 7.362 35.832 1.00 91.56 87 LEU A N 1
ATOM 633 C CA . LEU A 1 87 ? -12.803 6.255 35.152 1.00 91.56 87 LEU A CA 1
ATOM 634 C C . LEU A 1 87 ? -12.848 6.421 33.627 1.00 91.56 87 LEU A C 1
ATOM 636 O O . LEU A 1 87 ? -11.812 6.371 32.974 1.00 91.56 87 LEU A O 1
ATOM 640 N N . VAL A 1 88 ? -14.026 6.698 33.069 1.00 92.75 88 VAL A N 1
ATOM 641 C CA . VAL A 1 88 ? -14.223 6.935 31.628 1.00 92.75 88 VAL A CA 1
ATOM 642 C C . VAL A 1 88 ? -13.408 8.141 31.137 1.00 92.75 88 VAL A C 1
ATOM 644 O O . VAL A 1 88 ? -12.849 8.101 30.042 1.00 92.75 88 VAL A O 1
ATOM 647 N N . GLY A 1 89 ? -13.294 9.195 31.953 1.00 91.75 89 GLY A N 1
ATOM 648 C CA . GLY A 1 89 ? -12.435 10.349 31.682 1.00 91.75 89 GLY A CA 1
ATOM 649 C C . GLY A 1 89 ? -10.957 9.974 31.563 1.00 91.75 89 GLY A C 1
ATOM 650 O O . GLY A 1 89 ? -10.298 10.412 30.628 1.00 91.75 89 GLY A O 1
ATOM 651 N N . ARG A 1 90 ? -10.462 9.086 32.432 1.00 88.75 90 ARG A N 1
ATOM 652 C CA . ARG A 1 90 ? -9.083 8.577 32.349 1.00 88.75 90 ARG A CA 1
ATOM 653 C C . ARG A 1 90 ? -8.852 7.670 31.149 1.00 88.75 90 ARG A C 1
ATOM 655 O O . ARG A 1 90 ? -7.831 7.807 30.493 1.00 88.75 90 ARG A O 1
ATOM 662 N N . ILE A 1 91 ? -9.815 6.815 30.796 1.00 89.06 91 ILE A N 1
ATOM 663 C CA . ILE A 1 91 ? -9.742 6.025 29.553 1.00 89.06 91 ILE A CA 1
ATOM 664 C C . ILE A 1 91 ? -9.606 6.965 28.348 1.00 89.06 91 ILE A C 1
ATOM 666 O O . ILE A 1 91 ? -8.807 6.718 27.447 1.00 89.06 91 ILE A O 1
ATOM 670 N N . LYS A 1 92 ? -10.348 8.082 28.339 1.00 88.19 92 LYS A N 1
ATOM 671 C CA . LYS A 1 92 ? -10.252 9.104 27.288 1.00 88.19 92 LYS A CA 1
ATOM 672 C C . LYS A 1 92 ? -8.875 9.776 27.225 1.00 88.19 92 LYS A C 1
ATOM 674 O O . LYS A 1 92 ? -8.451 10.135 26.131 1.00 88.19 92 LYS A O 1
ATOM 679 N N . GLU A 1 93 ? -8.194 9.956 28.349 1.00 85.44 93 GLU A N 1
ATOM 680 C CA . GLU A 1 93 ? -6.812 10.456 28.370 1.00 85.44 93 GLU A CA 1
ATOM 681 C C . GLU A 1 93 ? -5.836 9.376 27.880 1.00 85.44 93 GLU A C 1
ATOM 683 O O . GLU A 1 93 ? -4.991 9.662 27.036 1.00 85.44 93 GLU A O 1
ATOM 688 N N . GLY A 1 94 ? -6.046 8.121 28.290 1.00 78.69 94 GLY A N 1
ATOM 689 C CA . GLY A 1 94 ? -5.199 6.980 27.943 1.00 78.69 94 GLY A CA 1
ATOM 690 C C . GLY A 1 94 ? -3.799 7.067 28.563 1.00 78.69 94 GLY A C 1
ATOM 691 O O . GLY A 1 94 ? -3.391 8.098 29.091 1.00 78.69 94 GLY A O 1
ATOM 692 N N . TYR A 1 95 ? -3.047 5.970 28.486 1.00 76.19 95 TYR A N 1
ATOM 693 C CA . TYR A 1 95 ? -1.634 5.912 28.904 1.00 76.19 95 TYR A CA 1
ATOM 694 C C . TYR A 1 95 ? -0.656 6.037 27.727 1.00 76.19 95 TYR A C 1
ATOM 696 O O . TYR A 1 95 ? 0.558 6.095 27.910 1.00 76.19 95 TYR A O 1
ATOM 704 N N . GLY A 1 96 ? -1.194 6.132 26.513 1.00 79.25 96 GLY A N 1
ATOM 705 C CA . GLY A 1 96 ? -0.449 6.270 25.272 1.00 79.25 96 GLY A CA 1
ATOM 706 C C . GLY A 1 96 ? -1.342 6.778 24.140 1.00 79.25 96 GLY A C 1
ATOM 707 O O . GLY A 1 96 ? -2.562 6.916 24.326 1.00 79.25 96 GLY A O 1
ATOM 708 N N . PRO A 1 97 ? -0.755 7.061 22.965 1.00 82.69 97 PRO A N 1
ATOM 709 C CA . PRO A 1 97 ? -1.498 7.546 21.812 1.00 82.69 97 PRO A CA 1
ATOM 710 C C . PRO A 1 97 ? -2.597 6.552 21.428 1.00 82.69 97 PRO A C 1
ATOM 712 O O . PRO A 1 97 ? -2.396 5.338 21.379 1.00 82.69 97 PRO A O 1
ATOM 715 N N . SER A 1 98 ? -3.799 7.067 21.180 1.00 86.56 98 SER A N 1
ATOM 716 C CA . SER A 1 98 ? -4.882 6.236 20.661 1.00 86.56 98 SER A CA 1
ATOM 717 C C . SER A 1 98 ? -4.657 5.995 19.173 1.00 86.56 98 SER A C 1
ATOM 719 O O . SER A 1 98 ? -4.279 6.920 18.461 1.00 86.56 98 SER A O 1
ATOM 721 N N . ALA A 1 99 ? -4.946 4.781 18.702 1.00 87.62 99 ALA A N 1
ATOM 722 C CA . ALA A 1 99 ? -4.926 4.466 17.273 1.00 87.62 99 ALA A CA 1
ATOM 723 C C . ALA A 1 99 ? -5.871 5.355 16.448 1.00 87.62 99 ALA A C 1
ATOM 725 O O . ALA A 1 99 ? -5.600 5.606 15.282 1.00 87.62 99 ALA A O 1
ATOM 726 N N . PHE A 1 100 ? -6.958 5.841 17.059 1.00 88.62 100 PHE A N 1
ATOM 727 C CA . PHE A 1 100 ? -8.028 6.553 16.368 1.00 88.62 100 PHE A CA 1
ATOM 728 C C . PHE A 1 100 ? -8.499 7.780 17.148 1.00 88.62 100 PHE A C 1
ATOM 730 O O . PHE A 1 100 ? -8.506 7.785 18.383 1.00 88.62 100 PHE A O 1
ATOM 737 N N . GLU A 1 101 ? -8.979 8.801 16.437 1.00 89.12 101 GLU A N 1
ATOM 738 C CA . GLU A 1 101 ? -9.662 9.928 17.070 1.00 89.12 101 GLU A CA 1
ATOM 739 C C . GLU A 1 101 ? -11.001 9.459 17.671 1.00 89.12 101 GLU A C 1
ATOM 741 O O . GLU A 1 101 ? -11.905 9.001 16.973 1.00 89.12 101 GLU A O 1
ATOM 746 N N . ARG A 1 102 ? -11.145 9.575 18.996 1.00 91.19 102 ARG A N 1
ATOM 747 C CA . ARG A 1 102 ? -12.323 9.086 19.728 1.00 91.19 102 ARG A CA 1
ATOM 748 C C . ARG A 1 102 ? -13.370 10.185 19.879 1.00 91.19 102 ARG A C 1
ATOM 750 O O . ARG A 1 102 ? -13.213 11.094 20.698 1.00 91.19 102 ARG A O 1
ATOM 757 N N . ARG A 1 103 ? -14.490 10.069 19.165 1.00 94.12 103 ARG A N 1
ATOM 758 C CA . ARG A 1 103 ? -15.624 1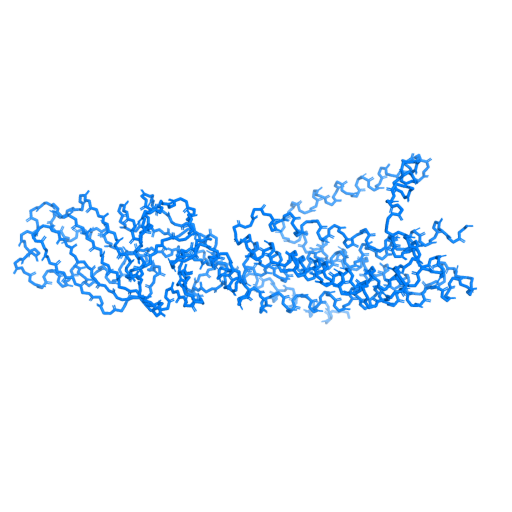1.006 19.249 1.00 94.12 103 ARG A CA 1
ATOM 759 C C . ARG A 1 103 ? -16.743 10.445 20.125 1.00 94.12 103 ARG A C 1
ATOM 761 O O . ARG A 1 103 ? -17.038 9.256 20.090 1.00 94.12 103 ARG A O 1
ATOM 768 N N . ASN A 1 104 ? -17.401 11.312 20.898 1.00 95.00 104 ASN A N 1
ATOM 769 C CA . ASN A 1 104 ? -18.565 10.963 21.731 1.00 95.00 104 ASN A CA 1
ATOM 770 C C . ASN A 1 104 ? -18.334 9.778 22.692 1.00 95.00 104 ASN A C 1
ATOM 772 O O . ASN A 1 104 ? -19.202 8.921 22.843 1.00 95.00 104 ASN A O 1
ATOM 776 N N . LEU A 1 105 ? -17.165 9.729 23.337 1.00 95.88 105 LEU A N 1
ATOM 777 C CA . LEU A 1 105 ? -16.820 8.655 24.266 1.00 95.88 105 LEU A CA 1
ATOM 778 C C . LEU A 1 105 ? -17.748 8.658 25.490 1.00 95.88 105 LEU A C 1
ATOM 780 O O . LEU A 1 105 ? -17.861 9.657 26.204 1.00 95.88 105 LEU A O 1
ATOM 784 N N . THR A 1 106 ? -18.393 7.523 25.747 1.00 96.62 106 THR A N 1
ATOM 785 C CA . THR A 1 106 ? -19.254 7.290 26.913 1.00 96.62 106 THR A CA 1
ATOM 786 C C . THR A 1 106 ? -18.965 5.924 27.525 1.00 96.62 106 THR A C 1
ATOM 788 O O . THR A 1 106 ? -18.487 5.023 26.842 1.00 96.62 106 THR A O 1
ATOM 791 N N . GLY A 1 107 ? -19.265 5.752 28.812 1.00 96.06 107 GLY A N 1
ATOM 792 C CA . GLY A 1 107 ? -19.150 4.461 29.485 1.00 96.06 107 GLY A CA 1
ATOM 793 C C . GLY A 1 107 ? -20.351 4.178 30.374 1.00 96.06 107 GLY A C 1
ATOM 794 O O . GLY A 1 107 ? -20.949 5.096 30.945 1.00 96.06 107 GLY A O 1
ATOM 795 N N . ARG A 1 108 ? -20.715 2.902 30.472 1.00 97.31 108 ARG A N 1
ATOM 796 C CA . ARG A 1 108 ? -21.797 2.396 31.321 1.00 97.31 108 ARG A CA 1
ATOM 797 C C . ARG A 1 108 ? -21.408 1.060 31.942 1.00 97.31 108 ARG A C 1
ATOM 799 O O . ARG A 1 108 ? -20.641 0.310 31.350 1.00 97.31 108 ARG A O 1
ATOM 806 N N . MET A 1 109 ? -22.000 0.747 33.087 1.00 97.62 109 MET A N 1
ATOM 807 C CA . MET A 1 109 ? -21.931 -0.596 33.663 1.00 97.62 109 MET A CA 1
ATOM 808 C C . MET A 1 109 ? -23.076 -1.465 33.128 1.00 97.62 109 MET A C 1
ATOM 810 O O . MET A 1 109 ? -24.209 -0.997 32.991 1.00 97.62 109 MET A O 1
ATOM 814 N N . ASP A 1 110 ? -22.772 -2.723 32.835 1.00 97.69 110 ASP A N 1
ATOM 815 C CA . ASP A 1 110 ? -23.686 -3.794 32.436 1.00 97.69 110 ASP A CA 1
ATOM 816 C C . ASP A 1 110 ? -23.421 -5.007 33.338 1.00 97.69 110 ASP A C 1
ATOM 818 O O . ASP A 1 110 ? -22.550 -5.832 33.062 1.00 97.69 110 ASP A O 1
ATOM 822 N N . GLY A 1 111 ? -24.078 -5.039 34.502 1.00 96.25 111 GLY A N 1
ATOM 823 C CA . GLY A 1 111 ? -23.691 -5.940 35.591 1.00 96.25 111 GLY A CA 1
ATOM 824 C C . GLY A 1 111 ? -22.283 -5.613 36.097 1.00 96.25 111 GLY A C 1
ATOM 825 O O . GLY A 1 111 ? -22.073 -4.537 36.666 1.00 96.25 111 GLY A O 1
ATOM 826 N N . ASP A 1 112 ? -21.347 -6.530 35.853 1.00 96.56 112 ASP A N 1
ATOM 827 C CA . ASP A 1 112 ? -19.919 -6.399 36.183 1.00 96.56 112 ASP A CA 1
ATOM 828 C C . ASP A 1 112 ? -19.062 -6.055 34.956 1.00 96.56 112 ASP A C 1
ATOM 830 O O . ASP A 1 112 ? -17.842 -5.967 35.038 1.00 96.56 112 ASP A O 1
ATOM 834 N N . THR A 1 113 ? -19.686 -5.843 33.796 1.00 97.38 113 THR A N 1
ATOM 835 C CA . THR A 1 113 ? -18.985 -5.441 32.575 1.00 97.38 113 THR A CA 1
ATOM 836 C C . THR A 1 113 ? -19.012 -3.926 32.428 1.00 97.38 113 THR A C 1
ATOM 838 O O . THR A 1 113 ? -20.082 -3.318 32.357 1.00 97.38 113 THR A O 1
ATOM 841 N N . LEU A 1 114 ? -17.842 -3.303 32.324 1.00 96.88 114 LEU A N 1
ATOM 842 C CA . LEU A 1 114 ? -17.729 -1.930 31.854 1.00 96.88 114 LEU A CA 1
ATOM 843 C C . LEU A 1 114 ? -17.827 -1.925 30.328 1.00 96.88 114 LEU A C 1
ATOM 845 O O . LEU A 1 114 ? -17.029 -2.558 29.643 1.00 96.88 114 LEU A O 1
ATOM 849 N N . VAL A 1 115 ? -18.808 -1.198 29.801 1.00 97.81 115 VAL A N 1
ATOM 850 C CA . VAL A 1 115 ? -19.016 -1.019 28.363 1.00 97.81 115 VAL A CA 1
ATOM 851 C C . VAL A 1 115 ? -18.679 0.421 28.004 1.00 97.81 115 VAL A C 1
ATOM 853 O O . VAL A 1 115 ? -19.399 1.345 28.394 1.00 97.81 115 VAL A O 1
ATOM 856 N N . VAL A 1 116 ? -17.590 0.617 27.264 1.00 97.06 116 VAL A N 1
ATOM 857 C CA . VAL A 1 116 ? -17.158 1.916 26.737 1.00 97.06 116 VAL A CA 1
ATOM 858 C C . VAL A 1 116 ? -17.499 1.980 25.259 1.00 97.06 116 VAL A C 1
ATOM 860 O O . VAL A 1 116 ? -17.178 1.070 24.505 1.00 97.06 116 VAL A O 1
ATOM 863 N N . THR A 1 117 ? -18.148 3.061 24.838 1.00 97.62 117 THR A N 1
ATOM 864 C CA . THR A 1 117 ? -18.523 3.272 23.439 1.00 97.62 117 THR A CA 1
ATOM 865 C C . THR A 1 117 ? -18.021 4.611 22.934 1.00 97.62 117 THR A C 1
ATOM 867 O O . THR A 1 117 ? -18.042 5.601 23.667 1.00 97.62 117 THR A O 1
ATOM 870 N N . TYR A 1 118 ? -17.571 4.650 21.686 1.00 97.12 118 TYR A N 1
ATOM 871 C CA . TYR A 1 118 ? -17.181 5.871 20.984 1.00 97.12 118 TYR A CA 1
ATOM 872 C C . TYR A 1 118 ? -17.365 5.696 19.473 1.00 97.12 118 TYR A C 1
ATOM 874 O O . TYR A 1 118 ? -17.661 4.602 18.991 1.00 97.12 118 TYR A O 1
ATOM 882 N N . ARG A 1 119 ? -17.230 6.788 18.723 1.00 97.00 119 ARG A N 1
ATOM 883 C CA . ARG A 1 119 ? -17.235 6.790 17.258 1.00 97.00 119 ARG A CA 1
ATOM 884 C C . ARG A 1 119 ? -15.859 7.129 16.717 1.00 97.00 119 ARG A C 1
ATOM 886 O O . ARG A 1 119 ? -15.152 7.938 17.322 1.00 97.00 119 ARG A O 1
ATOM 893 N N . VAL A 1 120 ? -15.540 6.532 15.582 1.00 95.31 120 VAL A N 1
ATOM 894 C CA . VAL A 1 120 ? -14.383 6.850 14.752 1.00 95.31 120 VAL A CA 1
ATOM 895 C C . VAL A 1 120 ? -14.923 7.164 13.366 1.00 95.31 120 VAL A C 1
ATOM 897 O O . VAL A 1 120 ? -15.787 6.440 12.875 1.00 95.31 120 VAL A O 1
ATOM 900 N N . SER A 1 121 ? -14.475 8.272 12.792 1.00 94.38 121 SER A N 1
ATOM 901 C CA . SER A 1 121 ? -14.846 8.647 11.429 1.00 94.38 121 SER A CA 1
ATOM 902 C C . SER A 1 121 ? -13.791 8.165 10.447 1.00 94.38 121 SER A C 1
ATOM 904 O O . SER A 1 121 ? -12.648 7.973 10.861 1.00 94.38 121 SER A O 1
ATOM 906 N N . ASP A 1 122 ? -14.185 8.002 9.185 1.00 90.94 122 ASP A N 1
ATOM 907 C CA . ASP A 1 122 ? -13.262 7.767 8.067 1.00 90.94 122 ASP A CA 1
ATOM 908 C C . ASP A 1 122 ? -12.347 6.544 8.300 1.00 90.94 122 ASP A C 1
ATOM 910 O O . ASP A 1 122 ? -11.137 6.601 8.120 1.00 90.94 122 ASP A O 1
ATOM 914 N N . VAL A 1 123 ? -12.918 5.428 8.774 1.00 93.38 123 VAL A N 1
ATOM 915 C CA . VAL A 1 123 ? -12.172 4.175 9.016 1.00 93.38 123 VAL A CA 1
ATOM 916 C C . VAL A 1 123 ? -12.025 3.312 7.764 1.00 93.38 123 VAL A C 1
ATOM 918 O O . VAL A 1 123 ? -11.358 2.275 7.788 1.00 93.38 123 VAL A O 1
ATOM 921 N N . GLY A 1 124 ? -12.754 3.670 6.717 1.00 93.00 124 GLY A N 1
ATOM 922 C CA . GLY A 1 124 ? -12.741 2.980 5.451 1.00 93.00 124 GLY A CA 1
ATOM 923 C C . GLY A 1 124 ? -13.530 3.728 4.398 1.00 93.00 124 GLY A C 1
ATOM 924 O O . GLY A 1 124 ? -14.264 4.670 4.683 1.00 93.00 124 GLY A O 1
ATOM 925 N N . GLU A 1 125 ? -13.433 3.250 3.167 1.00 93.62 125 GLU A N 1
ATOM 926 C CA . GLU A 1 125 ? -14.114 3.835 2.027 1.00 93.62 125 GLU A CA 1
ATOM 927 C C . GLU A 1 125 ? -14.988 2.814 1.307 1.00 93.62 125 GLU A C 1
ATOM 929 O O . GLU A 1 125 ? -14.662 1.631 1.145 1.00 93.62 125 GLU A O 1
ATOM 934 N N . ARG A 1 126 ? -16.121 3.293 0.791 1.00 94.94 126 ARG A N 1
ATOM 935 C CA . ARG A 1 126 ? -16.948 2.488 -0.100 1.00 94.94 126 ARG A CA 1
ATOM 936 C C . ARG A 1 126 ? -16.326 2.445 -1.493 1.00 94.94 126 ARG A C 1
ATOM 938 O O . ARG A 1 126 ? -16.256 3.451 -2.200 1.00 94.94 126 ARG A O 1
ATOM 945 N N . ARG A 1 127 ? -15.988 1.243 -1.951 1.00 93.44 127 ARG A N 1
ATOM 946 C CA . ARG A 1 127 ? -15.533 0.966 -3.319 1.00 93.44 127 ARG A CA 1
ATOM 947 C C . ARG A 1 127 ? -16.441 -0.099 -3.925 1.00 93.44 127 ARG A C 1
ATOM 949 O O . ARG A 1 127 ? -16.533 -1.210 -3.412 1.00 93.44 127 ARG A O 1
ATOM 956 N N . PHE A 1 128 ? -17.119 0.213 -5.029 1.00 92.69 128 PHE A N 1
ATOM 957 C CA . PHE A 1 128 ? -18.124 -0.681 -5.626 1.00 92.69 128 PHE A CA 1
ATOM 958 C C . PHE A 1 128 ? -19.246 -1.050 -4.623 1.00 92.69 128 PHE A C 1
ATOM 960 O O . PHE A 1 128 ? -19.858 -0.171 -4.013 1.00 92.69 128 PHE A O 1
ATOM 967 N N . ASP A 1 129 ? -19.515 -2.348 -4.461 1.00 93.88 129 ASP A N 1
ATOM 968 C CA . ASP A 1 129 ? -20.394 -2.924 -3.438 1.00 93.88 129 ASP A CA 1
ATOM 969 C C . ASP A 1 129 ? -19.589 -3.514 -2.263 1.00 93.88 129 ASP A C 1
ATOM 971 O O . ASP A 1 129 ? -19.924 -4.560 -1.706 1.00 93.88 129 ASP A O 1
ATOM 975 N N . THR A 1 130 ? -18.462 -2.875 -1.944 1.00 96.56 130 THR A N 1
ATOM 976 C CA . THR A 1 130 ? -17.583 -3.248 -0.835 1.00 96.56 130 THR A CA 1
ATOM 977 C C . THR A 1 130 ? -17.247 -2.032 0.021 1.00 96.56 130 THR A C 1
ATOM 979 O O . THR A 1 130 ? -17.268 -0.899 -0.468 1.00 96.56 130 THR A O 1
ATOM 982 N N . VAL A 1 131 ? -16.929 -2.273 1.288 1.00 97.56 131 VAL A N 1
ATOM 983 C CA . VAL A 1 131 ? -16.301 -1.305 2.190 1.00 97.56 131 VAL A CA 1
ATOM 984 C C . VAL A 1 131 ? -14.886 -1.797 2.458 1.00 97.56 131 VAL A C 1
ATOM 986 O O . VAL A 1 131 ? -14.703 -2.914 2.950 1.00 97.56 131 VAL A O 1
ATOM 989 N N . VAL A 1 132 ? -13.900 -0.989 2.077 1.00 97.06 132 VAL A N 1
ATOM 990 C CA . VAL A 1 132 ? -12.479 -1.237 2.325 1.00 97.06 132 VAL A CA 1
ATOM 991 C C . VAL A 1 132 ? -12.106 -0.459 3.573 1.00 97.06 132 VAL A C 1
ATOM 993 O O . VAL A 1 132 ? -12.123 0.760 3.557 1.00 97.06 132 VAL A O 1
ATOM 996 N N . VAL A 1 133 ? -11.816 -1.170 4.653 1.00 96.31 133 VAL A N 1
ATOM 997 C CA . VAL A 1 133 ? -11.335 -0.608 5.915 1.00 96.31 133 VAL A CA 1
ATOM 998 C C . VAL A 1 133 ? -9.818 -0.586 5.849 1.00 96.31 133 VAL A C 1
ATOM 1000 O O . VAL A 1 133 ? -9.166 -1.637 5.850 1.00 96.31 133 VAL A O 1
ATOM 1003 N N . ASP A 1 134 ? -9.283 0.617 5.764 1.00 93.31 134 ASP A N 1
ATOM 1004 C CA . ASP A 1 134 ? -7.869 0.957 5.653 1.00 93.31 134 ASP A CA 1
ATOM 1005 C C . ASP A 1 134 ? -7.323 1.602 6.929 1.00 93.31 134 ASP A C 1
ATOM 1007 O O . ASP A 1 134 ? -6.124 1.790 7.041 1.00 93.31 134 ASP A O 1
ATOM 1011 N N . ALA A 1 135 ? -8.154 1.795 7.957 1.00 90.31 135 ALA A N 1
ATOM 1012 C CA . ALA A 1 135 ? -7.748 2.276 9.280 1.00 90.31 135 ALA A CA 1
ATOM 1013 C C . ALA A 1 135 ? -6.576 1.507 9.939 1.00 90.31 135 ALA A C 1
ATOM 1015 O O . ALA A 1 135 ? -5.956 2.014 10.873 1.00 90.31 135 ALA A O 1
ATOM 1016 N N . PHE A 1 136 ? -6.289 0.274 9.500 1.00 91.38 136 PHE A N 1
ATOM 1017 C CA . PHE A 1 136 ? -5.154 -0.540 9.963 1.00 91.38 136 PHE A CA 1
ATOM 1018 C C . PHE A 1 136 ? -3.999 -0.612 8.947 1.00 91.38 136 PHE A C 1
ATOM 1020 O O . PHE A 1 136 ? -3.070 -1.413 9.097 1.00 91.38 136 PHE A O 1
ATOM 1027 N N . TYR A 1 137 ? -4.054 0.201 7.900 1.00 89.94 137 TYR A N 1
ATOM 1028 C CA . TYR A 1 137 ? -3.017 0.383 6.904 1.00 89.94 137 TYR A CA 1
ATOM 1029 C C . TYR A 1 137 ? -2.321 1.722 7.171 1.00 89.94 137 TYR A C 1
ATOM 1031 O O . TYR A 1 137 ? -2.983 2.730 7.349 1.00 89.94 137 TYR A O 1
ATOM 1039 N N . ARG A 1 138 ? -0.987 1.726 7.270 1.00 85.00 138 ARG A N 1
ATOM 1040 C CA . ARG A 1 138 ? -0.203 2.954 7.546 1.00 85.00 138 ARG A CA 1
ATOM 1041 C C . ARG A 1 138 ? 0.761 3.343 6.436 1.00 85.00 138 ARG A C 1
ATOM 1043 O O . ARG A 1 138 ? 1.392 4.395 6.468 1.00 85.00 138 ARG A O 1
ATOM 1050 N N . TYR A 1 139 ? 0.940 2.460 5.460 1.00 82.50 139 TYR A N 1
ATOM 1051 C CA . TYR A 1 139 ? 1.899 2.671 4.379 1.00 82.50 139 TYR A CA 1
ATOM 1052 C C . TYR A 1 139 ? 1.400 3.690 3.341 1.00 82.50 139 TYR A C 1
ATOM 1054 O O . TYR A 1 139 ? 2.179 4.136 2.504 1.00 82.50 139 TYR A O 1
ATOM 1062 N N . ASP A 1 140 ? 0.137 4.096 3.400 1.00 78.31 140 ASP A N 1
ATOM 1063 C CA . ASP A 1 140 ? -0.416 5.243 2.670 1.00 78.31 140 ASP A CA 1
ATOM 1064 C C . ASP A 1 140 ? 0.107 6.592 3.177 1.00 78.31 140 ASP A C 1
ATOM 1066 O O . ASP A 1 140 ? 0.051 7.580 2.446 1.00 78.31 140 ASP A O 1
ATOM 1070 N N . GLY A 1 141 ? 0.704 6.613 4.372 1.00 71.00 141 GLY A N 1
ATOM 1071 C CA . GLY A 1 141 ? 1.166 7.829 5.019 1.00 71.00 141 GLY A CA 1
ATOM 1072 C C . GLY A 1 141 ? 0.073 8.568 5.783 1.00 71.00 141 GLY A C 1
ATOM 1073 O O . GLY A 1 141 ? 0.334 9.662 6.278 1.00 71.00 141 GLY A O 1
ATOM 1074 N N . ASP A 1 142 ? -1.120 7.994 5.905 1.00 70.31 142 ASP A N 1
ATOM 1075 C CA . ASP A 1 142 ? -2.162 8.565 6.739 1.00 70.31 142 ASP A CA 1
ATOM 1076 C C . ASP A 1 142 ? -1.962 8.106 8.190 1.00 70.31 142 ASP A C 1
ATOM 1078 O O . ASP A 1 142 ? -1.711 6.943 8.518 1.00 70.31 142 ASP A O 1
ATOM 1082 N N . GLY A 1 143 ? -1.973 9.076 9.096 1.00 64.06 143 GLY A N 1
ATOM 1083 C CA . GLY A 1 143 ? -1.670 8.874 10.504 1.00 64.06 143 GLY A CA 1
ATOM 1084 C C . GLY A 1 143 ? -1.544 10.207 11.239 1.00 64.06 143 GLY A C 1
ATOM 1085 O O . GLY A 1 143 ? -1.564 11.272 10.618 1.00 64.06 143 GLY A O 1
ATOM 1086 N N . PRO A 1 144 ? -1.437 10.193 12.576 1.00 61.28 144 PRO A N 1
ATOM 1087 C CA . PRO A 1 144 ? -1.163 11.403 13.340 1.00 61.28 144 PRO A CA 1
ATOM 1088 C C . PRO A 1 144 ? 0.117 12.077 12.825 1.00 61.28 144 PRO A C 1
ATOM 1090 O O . PRO A 1 144 ? 1.127 11.403 12.655 1.00 61.28 144 PRO A O 1
ATOM 1093 N N . GLU A 1 145 ? 0.118 13.408 12.663 1.00 58.78 145 GLU A N 1
ATOM 1094 C CA . GLU A 1 145 ? 1.301 14.182 12.213 1.00 58.78 145 GLU A CA 1
ATOM 1095 C C . GLU A 1 145 ? 2.558 13.926 13.059 1.00 58.78 145 GLU A C 1
ATOM 1097 O O . GLU A 1 145 ? 3.679 14.213 12.651 1.00 58.78 145 GLU A O 1
ATOM 1102 N N . THR A 1 146 ? 2.358 13.424 14.274 1.00 57.75 146 THR A N 1
ATOM 1103 C CA . THR A 1 146 ? 3.413 13.091 15.214 1.00 57.75 146 THR A CA 1
ATOM 1104 C C . THR A 1 146 ? 4.030 11.724 14.973 1.00 57.75 146 THR A C 1
ATOM 1106 O O . THR A 1 146 ? 4.829 11.360 15.814 1.00 57.75 146 THR A O 1
ATOM 1109 N N . GLU A 1 147 ? 3.641 10.945 13.957 1.00 63.44 147 GLU A N 1
ATOM 1110 C CA . GLU A 1 147 ? 4.102 9.570 13.719 1.00 63.44 147 GLU A CA 1
ATOM 1111 C C . GLU A 1 147 ? 5.211 9.492 12.654 1.00 63.44 147 GLU A C 1
ATOM 1113 O O . GLU A 1 147 ? 4.998 9.785 11.480 1.00 63.44 147 GLU A O 1
ATOM 1118 N N . ASP A 1 148 ? 6.406 9.058 13.066 1.00 62.22 148 ASP A N 1
ATOM 1119 C CA . ASP A 1 148 ? 7.590 8.968 12.196 1.00 62.22 148 ASP A CA 1
ATOM 1120 C C . ASP A 1 148 ? 7.898 7.524 11.746 1.00 62.22 148 ASP A C 1
ATOM 1122 O O . ASP A 1 148 ? 8.829 7.304 10.968 1.00 62.22 148 ASP A O 1
ATOM 1126 N N . ASN A 1 149 ? 7.163 6.519 12.244 1.00 67.81 149 ASN A N 1
ATOM 1127 C CA . ASN A 1 149 ? 7.415 5.106 11.944 1.00 67.81 149 ASN A CA 1
ATOM 1128 C C . ASN A 1 149 ? 6.133 4.328 11.615 1.00 67.81 149 ASN A C 1
ATOM 1130 O O . ASN A 1 149 ? 5.531 3.690 12.474 1.00 67.81 149 ASN A O 1
ATOM 1134 N N . TYR A 1 150 ? 5.796 4.323 10.328 1.00 72.50 150 TYR A N 1
ATOM 1135 C CA . TYR A 1 150 ? 4.632 3.645 9.749 1.00 72.50 150 TYR A CA 1
ATOM 1136 C C . TYR A 1 150 ? 4.767 2.110 9.681 1.00 72.50 150 TYR A C 1
ATOM 1138 O O . TYR A 1 150 ? 3.839 1.429 9.248 1.00 72.50 150 TYR A O 1
ATOM 1146 N N . GLU A 1 151 ? 5.908 1.542 10.094 1.00 75.81 151 GLU A N 1
ATOM 1147 C CA . GLU A 1 151 ? 6.141 0.089 10.099 1.00 75.81 151 GLU A CA 1
ATOM 1148 C C . GLU A 1 151 ? 5.721 -0.586 11.410 1.00 75.81 151 GLU A C 1
ATOM 1150 O O . GLU A 1 151 ? 5.788 -1.811 11.524 1.00 75.81 151 GLU A O 1
ATOM 1155 N N . GLN A 1 152 ? 5.303 0.188 12.413 1.00 81.06 152 GLN A N 1
ATOM 1156 C CA . GLN A 1 152 ? 4.913 -0.358 13.708 1.00 81.06 152 GLN A CA 1
ATOM 1157 C C . GLN A 1 152 ? 3.473 -0.867 13.699 1.00 81.06 152 GLN A C 1
ATOM 1159 O O . GLN A 1 152 ? 2.562 -0.208 13.200 1.00 81.06 152 GLN A O 1
ATOM 1164 N N . SER A 1 153 ? 3.273 -2.046 14.288 1.00 87.62 153 SER A N 1
ATOM 1165 C CA . SER A 1 153 ? 1.949 -2.616 14.521 1.00 87.62 153 SER A CA 1
ATOM 1166 C C . SER A 1 153 ? 1.087 -1.708 15.394 1.00 87.62 153 SER A C 1
ATOM 1168 O O . SER A 1 153 ? 1.576 -1.025 16.293 1.00 87.62 153 SER A O 1
ATOM 1170 N N . PHE A 1 154 ? -0.225 -1.760 15.179 1.00 89.06 154 PHE A N 1
ATOM 1171 C CA . PHE A 1 154 ? -1.184 -1.231 16.142 1.00 89.06 154 PHE A CA 1
ATOM 1172 C C . PHE A 1 154 ? -1.258 -2.166 17.336 1.00 89.06 154 PHE A C 1
ATOM 1174 O O . PHE A 1 154 ? -1.420 -3.367 17.141 1.00 89.06 154 PHE A O 1
ATOM 1181 N N . TYR A 1 155 ? -1.235 -1.631 18.552 1.00 91.81 155 TYR A N 1
ATOM 1182 C CA . TYR A 1 155 ? -1.501 -2.439 19.739 1.00 91.81 155 TYR A CA 1
ATOM 1183 C C . TYR A 1 155 ? -3.003 -2.601 19.967 1.00 91.81 155 TYR A C 1
ATOM 1185 O O . TYR A 1 155 ? -3.781 -1.664 19.769 1.00 91.81 155 TYR A O 1
ATOM 1193 N N . ILE A 1 156 ? -3.420 -3.770 20.435 1.00 93.50 156 ILE A N 1
ATOM 1194 C CA . ILE A 1 156 ? -4.785 -4.041 20.873 1.00 93.50 156 ILE A CA 1
ATOM 1195 C C . ILE A 1 156 ? -4.808 -3.889 22.395 1.00 93.50 156 ILE A C 1
ATOM 1197 O O . ILE A 1 156 ? -4.203 -4.662 23.123 1.00 93.50 156 ILE A O 1
ATOM 1201 N N . GLY A 1 157 ? -5.514 -2.874 22.894 1.00 91.69 157 GLY A N 1
ATOM 1202 C CA . GLY A 1 157 ? -5.606 -2.590 24.329 1.00 91.69 157 GLY A CA 1
ATOM 1203 C C . GLY A 1 157 ? -6.528 -3.532 25.109 1.00 91.69 157 GLY A C 1
ATOM 1204 O O . GLY A 1 157 ? -6.768 -3.285 26.284 1.00 91.69 157 GLY A O 1
ATOM 1205 N N . THR A 1 158 ? -7.081 -4.560 24.469 1.00 94.38 158 THR A N 1
ATOM 1206 C CA . THR A 1 158 ? -7.972 -5.585 25.036 1.00 94.38 158 THR A CA 1
ATOM 1207 C C . THR A 1 158 ? -7.500 -6.964 24.584 1.00 94.38 158 THR A C 1
ATOM 1209 O O . THR A 1 158 ? -6.792 -7.053 23.590 1.00 94.38 158 THR A O 1
ATOM 1212 N N . ASP A 1 159 ? -7.968 -8.043 25.206 1.00 95.38 159 ASP A N 1
ATOM 1213 C CA . ASP A 1 159 ? -7.522 -9.411 24.876 1.00 95.38 159 ASP A CA 1
ATOM 1214 C C . ASP A 1 159 ? -7.896 -9.841 23.448 1.00 95.38 159 ASP A C 1
ATOM 1216 O O . ASP A 1 159 ? -7.319 -10.761 22.868 1.00 95.38 159 ASP A O 1
ATOM 1220 N N . ARG A 1 160 ? -8.909 -9.188 22.866 1.00 96.12 160 ARG A N 1
ATOM 1221 C CA . ARG A 1 160 ? -9.360 -9.442 21.499 1.00 96.12 160 ARG A CA 1
ATOM 1222 C C . ARG A 1 160 ? -9.895 -8.193 20.815 1.00 96.12 160 ARG A C 1
ATOM 1224 O O . ARG A 1 160 ? -10.661 -7.428 21.403 1.00 96.12 160 ARG A O 1
ATOM 1231 N N . LEU A 1 161 ? -9.611 -8.077 19.521 1.00 97.69 161 LEU A N 1
ATOM 1232 C CA . LEU A 1 161 ? -10.264 -7.145 18.605 1.00 97.69 161 LEU A CA 1
ATOM 1233 C C . LEU A 1 161 ? -11.187 -7.909 17.652 1.00 97.69 161 LEU A C 1
ATOM 1235 O O . LEU A 1 161 ? -10.763 -8.868 17.013 1.00 97.69 161 LEU A O 1
ATOM 1239 N N . VAL A 1 162 ? -12.441 -7.472 17.531 1.00 98.12 162 VAL A N 1
ATOM 1240 C CA . VAL A 1 162 ? -13.405 -7.993 16.552 1.00 98.12 162 VAL A CA 1
ATOM 1241 C C . VAL A 1 162 ? -13.922 -6.846 15.698 1.00 98.12 162 VAL A C 1
ATOM 1243 O O . VAL A 1 162 ? -14.621 -5.970 16.203 1.00 98.12 162 VAL A O 1
ATOM 1246 N N . VAL A 1 163 ? -13.632 -6.870 14.404 1.00 98.19 163 VAL A N 1
ATOM 1247 C CA . VAL A 1 163 ? -14.175 -5.926 13.424 1.00 98.19 163 VAL A CA 1
ATOM 1248 C C . VAL A 1 163 ? -15.385 -6.565 12.753 1.00 98.19 163 VAL A C 1
ATOM 1250 O O . VAL A 1 163 ? -15.273 -7.655 12.198 1.00 98.19 163 VAL A O 1
ATOM 1253 N N . HIS A 1 164 ? -16.534 -5.900 12.815 1.00 98.44 164 HIS A N 1
ATOM 1254 C CA . HIS A 1 164 ? -17.777 -6.311 12.165 1.00 98.44 164 HIS A CA 1
ATOM 1255 C C . HIS A 1 164 ? -18.010 -5.446 10.933 1.00 98.44 164 HIS A C 1
ATOM 1257 O O . HIS A 1 164 ? -17.897 -4.222 11.010 1.00 98.44 164 HIS A O 1
ATOM 1263 N N . GLY A 1 165 ? -18.351 -6.082 9.822 1.00 97.69 165 GLY A N 1
ATOM 1264 C CA . GLY A 1 165 ? -18.762 -5.411 8.602 1.00 97.69 165 GLY A CA 1
ATOM 1265 C C . GLY A 1 165 ? -20.197 -4.885 8.672 1.00 97.69 165 GLY A C 1
ATOM 1266 O O . GLY A 1 165 ? -20.942 -5.216 9.597 1.00 97.69 165 GLY A O 1
ATOM 1267 N N . PRO A 1 166 ? -20.614 -4.097 7.668 1.00 97.62 166 PRO A N 1
ATOM 1268 C CA . PRO A 1 166 ? -21.996 -3.654 7.545 1.00 97.62 166 PRO A CA 1
ATOM 1269 C C . PRO A 1 166 ? -22.979 -4.826 7.412 1.00 97.62 166 PRO A C 1
ATOM 1271 O O . PRO A 1 166 ? -22.643 -5.883 6.867 1.00 97.62 166 PRO A O 1
ATOM 1274 N N . ASP A 1 167 ? -24.227 -4.610 7.829 1.00 95.62 167 ASP A N 1
ATOM 1275 C CA . ASP A 1 167 ? -25.283 -5.621 7.736 1.00 95.62 167 ASP A CA 1
ATOM 1276 C C . ASP A 1 167 ? -25.413 -6.195 6.312 1.00 95.62 167 ASP A C 1
ATOM 1278 O O . ASP A 1 167 ? -25.476 -5.469 5.318 1.00 95.62 167 ASP A O 1
ATOM 1282 N N . GLY A 1 168 ? -25.483 -7.526 6.212 1.00 95.38 168 GLY A N 1
ATOM 1283 C CA . GLY A 1 168 ? -25.631 -8.234 4.934 1.00 95.38 168 GLY A CA 1
ATOM 1284 C C . GLY A 1 168 ? -24.339 -8.386 4.125 1.00 95.38 168 GLY A C 1
ATOM 1285 O O . GLY A 1 168 ? -24.382 -8.905 3.008 1.00 95.38 168 GLY A O 1
ATOM 1286 N N . THR A 1 169 ? -23.198 -7.974 4.674 1.00 97.56 169 THR A N 1
ATOM 1287 C CA . THR A 1 169 ? -21.878 -8.204 4.079 1.00 97.56 169 THR A CA 1
ATOM 1288 C C . THR A 1 169 ? -21.167 -9.393 4.725 1.00 97.56 169 THR A C 1
ATOM 1290 O O . THR A 1 169 ? -21.599 -9.930 5.743 1.00 97.56 169 THR A O 1
ATOM 1293 N N . ARG A 1 170 ? -20.070 -9.833 4.110 1.00 97.69 170 ARG A N 1
ATOM 1294 C CA . ARG A 1 170 ? -19.118 -10.785 4.690 1.00 97.69 170 ARG A CA 1
ATOM 1295 C C . ARG A 1 170 ? -17.694 -10.308 4.451 1.00 97.69 170 ARG A C 1
ATOM 1297 O O . ARG A 1 170 ? -17.461 -9.559 3.499 1.00 97.69 170 ARG A O 1
ATOM 1304 N N . SER A 1 171 ? -16.755 -10.750 5.282 1.00 97.25 171 SER A N 1
ATOM 1305 C CA . SER A 1 171 ? -15.331 -10.553 5.024 1.00 97.25 171 SER A CA 1
ATOM 1306 C C . SER A 1 171 ? -14.963 -11.248 3.712 1.00 97.25 171 SER A C 1
ATOM 1308 O O . SER A 1 171 ? -15.310 -12.410 3.488 1.00 97.25 171 SER A O 1
ATOM 1310 N N . LEU A 1 172 ? -14.317 -10.513 2.812 1.00 96.56 172 LEU A N 1
ATOM 1311 C CA . LEU A 1 172 ? -13.925 -10.987 1.484 1.00 96.56 172 LEU A CA 1
ATOM 1312 C C . LEU A 1 172 ? -12.435 -11.331 1.390 1.00 96.56 172 LEU A C 1
ATOM 1314 O O . LEU A 1 172 ? -11.986 -11.826 0.355 1.00 96.56 172 LEU A O 1
ATOM 1318 N N . VAL A 1 173 ? -11.665 -11.038 2.436 1.00 92.50 173 VAL A N 1
ATOM 1319 C CA . VAL A 1 173 ? -10.226 -11.300 2.519 1.00 92.50 173 VAL A CA 1
ATOM 1320 C C . VAL A 1 173 ? -9.873 -11.782 3.915 1.00 92.50 173 VAL A C 1
ATOM 1322 O O . VAL A 1 173 ? -10.481 -11.349 4.886 1.00 92.50 173 VAL A O 1
ATOM 1325 N N . ASP A 1 174 ? -8.847 -12.622 4.010 1.00 93.19 174 ASP A N 1
ATOM 1326 C CA . ASP A 1 174 ? -8.261 -13.002 5.293 1.00 93.19 174 ASP A CA 1
ATOM 1327 C C . ASP A 1 174 ? -7.089 -12.068 5.604 1.00 93.19 174 ASP A C 1
ATOM 1329 O O . ASP A 1 174 ? -6.049 -12.137 4.925 1.00 93.19 174 ASP A O 1
ATOM 1333 N N . PRO A 1 175 ? -7.240 -11.144 6.567 1.00 93.38 175 PRO A N 1
ATOM 1334 C CA . PRO A 1 175 ? -6.160 -10.243 6.922 1.00 93.38 175 PRO A CA 1
ATOM 1335 C C . PRO A 1 175 ? -5.037 -10.989 7.655 1.00 93.38 175 PRO A C 1
ATOM 1337 O O . PRO A 1 175 ? -5.261 -12.068 8.204 1.00 93.38 175 PRO A O 1
ATOM 1340 N N . PRO A 1 176 ? -3.811 -10.438 7.659 1.00 90.50 176 PRO A N 1
ATOM 1341 C CA . PRO A 1 176 ? -2.701 -11.004 8.421 1.00 90.50 176 PRO A CA 1
ATOM 1342 C C . PRO A 1 176 ? -3.071 -11.168 9.898 1.00 90.50 176 PRO A C 1
ATOM 1344 O O . PRO A 1 176 ? -3.653 -10.258 10.493 1.00 90.50 176 PRO A O 1
ATOM 1347 N N . ASP A 1 177 ? -2.760 -12.341 10.452 1.00 92.31 177 ASP A N 1
ATOM 1348 C CA . ASP A 1 177 ? -2.947 -12.696 11.868 1.00 92.31 177 ASP A CA 1
ATOM 1349 C C . ASP A 1 177 ? -4.391 -12.559 12.399 1.00 92.31 177 ASP A C 1
ATOM 1351 O O . ASP A 1 177 ? -4.645 -12.702 13.596 1.00 92.31 177 ASP A O 1
ATOM 1355 N N . GLY A 1 178 ? -5.352 -12.329 11.499 1.00 93.62 178 GLY A N 1
ATOM 1356 C CA . GLY A 1 178 ? -6.777 -12.245 11.776 1.00 93.62 178 GLY A CA 1
ATOM 1357 C C . GLY A 1 178 ? -7.516 -13.467 11.243 1.00 93.62 178 GLY A C 1
ATOM 1358 O O . GLY A 1 178 ? -7.137 -14.069 10.239 1.00 93.62 178 GLY A O 1
ATOM 1359 N N . THR A 1 179 ? -8.601 -13.841 11.914 1.00 96.69 179 THR A N 1
ATOM 1360 C CA . THR A 1 179 ? -9.504 -14.909 11.468 1.00 96.69 179 THR A CA 1
ATOM 1361 C C . THR A 1 179 ? -10.822 -14.308 11.003 1.00 96.69 179 THR A C 1
ATOM 1363 O O . THR A 1 179 ? -11.494 -13.632 11.784 1.00 96.69 179 THR A O 1
ATOM 1366 N N . SER A 1 180 ? -11.199 -14.568 9.751 1.00 96.25 180 SER A N 1
ATOM 1367 C CA . SER A 1 180 ? -12.497 -14.173 9.198 1.00 96.25 180 SER A CA 1
ATOM 1368 C C . SER A 1 180 ? -13.569 -15.223 9.500 1.00 96.25 180 SER A C 1
ATOM 1370 O O . SER A 1 180 ? -13.360 -16.412 9.263 1.00 96.25 180 SER A O 1
ATOM 1372 N N . ASP A 1 181 ? -14.737 -14.789 9.966 1.00 96.38 181 ASP A N 1
ATOM 1373 C CA . ASP A 1 181 ? -15.937 -15.619 10.114 1.00 96.38 181 ASP A CA 1
ATOM 1374 C C . ASP A 1 181 ? -17.185 -14.790 9.787 1.00 96.38 181 ASP A C 1
ATOM 1376 O O . ASP A 1 181 ? -17.553 -13.874 10.524 1.00 96.38 181 ASP A O 1
ATOM 1380 N N . GLY A 1 182 ? -17.824 -15.084 8.652 1.00 95.81 182 GLY A N 1
ATOM 1381 C CA . GLY A 1 182 ? -19.001 -14.350 8.189 1.00 95.81 182 GLY A CA 1
ATOM 1382 C C . GLY A 1 182 ? -18.719 -12.860 7.983 1.00 95.81 182 GLY A C 1
ATOM 1383 O O . GLY A 1 182 ? -17.885 -12.487 7.161 1.00 95.81 182 GLY A O 1
ATOM 1384 N N . ASP A 1 183 ? -19.431 -12.010 8.716 1.00 96.69 183 ASP A N 1
ATOM 1385 C CA . ASP A 1 183 ? -19.306 -10.549 8.744 1.00 96.69 183 ASP A CA 1
ATOM 1386 C C . ASP A 1 183 ? -18.226 -10.052 9.713 1.00 96.69 183 ASP A C 1
ATOM 1388 O O . ASP A 1 183 ? -18.147 -8.857 9.976 1.00 96.69 183 ASP A O 1
ATOM 1392 N N . ARG A 1 184 ? -17.390 -10.941 10.263 1.00 97.75 184 ARG A N 1
ATOM 1393 C CA . ARG A 1 184 ? -16.440 -10.597 11.324 1.00 97.75 184 ARG A CA 1
ATOM 1394 C C . ARG A 1 184 ? -15.016 -10.948 10.964 1.00 97.75 184 ARG A C 1
ATOM 1396 O O . ARG A 1 184 ? -14.750 -11.964 10.329 1.00 97.75 184 ARG A O 1
ATOM 1403 N N . VAL A 1 185 ? -14.100 -10.143 11.478 1.00 98.00 185 VAL A N 1
ATOM 1404 C CA . VAL A 1 185 ? -12.674 -10.442 11.528 1.00 98.00 185 VAL A CA 1
ATOM 1405 C C . VAL A 1 185 ? -12.196 -10.300 12.961 1.00 98.00 185 VAL A C 1
ATOM 1407 O O . VAL A 1 185 ? -12.480 -9.301 13.615 1.00 98.00 185 VAL A O 1
ATOM 1410 N N . THR A 1 186 ? -11.490 -11.310 13.459 1.00 97.88 186 THR A N 1
ATOM 1411 C CA . THR A 1 186 ? -11.039 -11.374 14.850 1.00 97.88 186 THR A CA 1
ATOM 1412 C C . THR A 1 186 ? -9.524 -11.497 14.945 1.00 97.88 186 THR A C 1
ATOM 1414 O O . THR A 1 186 ? -8.951 -12.396 14.334 1.00 97.88 186 THR A O 1
ATOM 1417 N N . TRP A 1 187 ? -8.906 -10.668 15.786 1.00 97.69 187 TRP A N 1
ATOM 1418 C CA . TRP A 1 187 ? -7.523 -10.810 16.244 1.00 97.69 187 TRP A CA 1
ATOM 1419 C C . TRP A 1 187 ? -7.518 -11.151 17.731 1.00 97.69 187 TRP A C 1
ATOM 1421 O O . TRP A 1 187 ? -8.198 -10.498 18.523 1.00 97.69 187 TRP A O 1
ATOM 1431 N N . THR A 1 188 ? -6.761 -12.182 18.099 1.00 94.19 188 THR A N 1
ATOM 1432 C CA . THR A 1 188 ? -6.577 -12.640 19.490 1.00 94.19 188 THR A CA 1
ATOM 1433 C C . THR A 1 188 ? -5.154 -12.412 20.003 1.00 94.19 188 THR A C 1
ATOM 1435 O O . THR A 1 188 ? -4.797 -12.948 21.046 1.00 94.19 188 THR A O 1
ATOM 1438 N N . GLY A 1 189 ? -4.312 -11.732 19.222 1.00 86.69 189 GLY A N 1
ATOM 1439 C CA . GLY A 1 189 ? -2.995 -11.274 19.660 1.00 86.69 189 GLY A CA 1
ATOM 1440 C C . GLY A 1 189 ? -3.052 -9.833 20.159 1.00 86.69 189 GLY A C 1
ATOM 1441 O O . GLY A 1 189 ? -4.096 -9.189 20.088 1.00 86.69 189 GLY A O 1
ATOM 1442 N N . ASP A 1 190 ? -1.903 -9.323 20.589 1.00 89.50 190 ASP A N 1
ATOM 1443 C CA . ASP A 1 190 ? -1.779 -7.968 21.143 1.00 89.50 190 ASP A CA 1
ATOM 1444 C C . ASP A 1 190 ? -1.541 -6.908 20.057 1.00 89.50 190 ASP A C 1
ATOM 1446 O O . ASP A 1 190 ? -1.437 -5.720 20.355 1.00 89.50 190 ASP A O 1
ATOM 1450 N N . GLU A 1 191 ? -1.425 -7.327 18.794 1.00 92.94 191 GLU A N 1
ATOM 1451 C CA . GLU A 1 191 ? -0.996 -6.478 17.689 1.00 92.94 191 GLU A CA 1
ATOM 1452 C C . GLU A 1 191 ? -1.790 -6.729 16.396 1.00 92.94 191 GLU A C 1
ATOM 1454 O O . GLU A 1 191 ? -2.181 -7.857 16.087 1.00 92.94 191 GLU A O 1
ATOM 1459 N N . VAL A 1 192 ? -1.975 -5.669 15.604 1.00 93.44 192 VAL A N 1
ATOM 1460 C CA . VAL A 1 192 ? -2.448 -5.715 14.213 1.00 93.44 192 VAL A CA 1
ATOM 1461 C C . VAL A 1 192 ? -1.355 -5.151 13.310 1.00 93.44 192 VAL A C 1
ATOM 1463 O O . VAL A 1 192 ? -0.896 -4.025 13.511 1.00 93.44 192 VAL A O 1
ATOM 1466 N N . SER A 1 193 ? -0.956 -5.920 12.294 1.00 92.06 193 SER A N 1
ATOM 1467 C CA . SER A 1 193 ? 0.052 -5.497 11.314 1.00 92.06 193 SER A CA 1
ATOM 1468 C C . SER A 1 193 ? -0.356 -4.184 10.623 1.00 92.06 193 SER A C 1
ATOM 1470 O O . SER A 1 193 ? -1.515 -4.068 10.216 1.00 92.06 193 SER A O 1
ATOM 1472 N N . PRO A 1 194 ? 0.574 -3.240 10.378 1.00 89.69 194 PRO A N 1
ATOM 1473 C CA . PRO A 1 194 ? 0.276 -1.957 9.725 1.00 89.69 194 PRO A CA 1
ATOM 1474 C C . PRO A 1 194 ? 0.031 -2.074 8.212 1.00 89.69 194 PRO A C 1
ATOM 1476 O O . PRO A 1 194 ? -0.089 -1.071 7.510 1.00 89.69 194 PRO A O 1
ATOM 1479 N N . ARG A 1 195 ? -0.000 -3.301 7.677 1.00 91.50 195 ARG A N 1
ATOM 1480 C CA . ARG A 1 195 ? -0.359 -3.619 6.289 1.00 91.50 195 ARG A CA 1
ATOM 1481 C C . ARG A 1 195 ? -1.642 -4.432 6.242 1.00 91.50 195 ARG A C 1
ATOM 1483 O O . ARG A 1 195 ? -1.701 -5.488 5.606 1.00 91.50 195 ARG A O 1
ATOM 1490 N N . THR A 1 196 ? -2.665 -3.960 6.941 1.00 94.06 196 THR A N 1
ATOM 1491 C CA . THR A 1 196 ? -3.925 -4.683 7.080 1.00 94.06 196 THR A CA 1
ATOM 1492 C C . THR A 1 196 ? -5.059 -3.910 6.429 1.00 94.06 196 THR A C 1
ATOM 1494 O O . THR A 1 196 ? -5.480 -2.876 6.926 1.00 94.06 196 THR A O 1
ATOM 1497 N N . TYR A 1 197 ? -5.589 -4.468 5.339 1.00 95.06 197 TYR A N 1
ATOM 1498 C CA . TYR A 1 197 ? -6.903 -4.103 4.816 1.00 95.06 197 TYR A CA 1
ATOM 1499 C C . TYR A 1 197 ? -7.928 -5.135 5.273 1.00 95.06 197 TYR A C 1
ATOM 1501 O O . TYR A 1 197 ? -7.688 -6.343 5.152 1.00 95.06 197 TYR A O 1
ATOM 1509 N N . VAL A 1 198 ? -9.085 -4.664 5.729 1.00 96.56 198 VAL A N 1
ATOM 1510 C CA . VAL A 1 198 ? -10.275 -5.499 5.912 1.00 96.56 198 VAL A CA 1
ATOM 1511 C C . VAL A 1 198 ? -11.281 -5.110 4.847 1.00 96.56 198 VAL A C 1
ATOM 1513 O O . VAL A 1 198 ? -11.540 -3.932 4.638 1.00 96.56 198 VAL A O 1
ATOM 1516 N N . VAL A 1 199 ? -11.848 -6.087 4.145 1.00 97.38 199 VAL A N 1
ATOM 1517 C CA . VAL A 1 199 ? -12.795 -5.803 3.063 1.00 97.38 199 VAL A CA 1
ATOM 1518 C C . VAL A 1 199 ? -14.086 -6.541 3.319 1.00 97.38 199 VAL A C 1
ATOM 1520 O O . VAL A 1 199 ? -14.097 -7.770 3.365 1.00 97.38 199 VAL A O 1
ATOM 1523 N N . PHE A 1 200 ? -15.175 -5.792 3.418 1.00 98.19 200 PHE A N 1
ATOM 1524 C CA . PHE A 1 200 ? -16.515 -6.334 3.570 1.00 98.19 200 PHE A CA 1
ATOM 1525 C C . PHE A 1 200 ? -17.324 -6.125 2.298 1.00 98.19 200 PHE A C 1
ATOM 1527 O O . PHE A 1 200 ? -17.283 -5.055 1.696 1.00 98.19 200 PHE A O 1
ATOM 1534 N N . GLY A 1 201 ? -18.091 -7.127 1.883 1.00 97.31 201 GLY A N 1
ATOM 1535 C CA . GLY A 1 201 ? -19.027 -6.980 0.774 1.00 97.31 201 GLY A CA 1
ATOM 1536 C C . GLY A 1 201 ? -19.760 -8.268 0.436 1.00 97.31 201 GLY A C 1
ATOM 1537 O O . GLY A 1 201 ? -19.751 -9.235 1.196 1.00 97.31 201 GLY A O 1
ATOM 1538 N N . SER A 1 202 ? -20.412 -8.275 -0.721 1.00 95.88 202 SER A N 1
ATOM 1539 C CA . SER A 1 202 ? -21.251 -9.385 -1.186 1.00 95.88 202 SER A CA 1
ATOM 1540 C C . SER A 1 202 ? -20.503 -10.358 -2.116 1.00 95.88 202 SER A C 1
ATOM 1542 O O . SER A 1 202 ? -20.745 -11.569 -2.087 1.00 95.88 202 SER A O 1
ATOM 1544 N N . HIS A 1 203 ? -19.542 -9.858 -2.903 1.00 95.19 203 HIS A N 1
ATOM 1545 C CA . HIS A 1 203 ? -18.865 -10.609 -3.967 1.00 95.19 203 HIS A CA 1
ATOM 1546 C C . HIS A 1 203 ? -17.338 -10.613 -3.805 1.00 95.19 203 HIS A C 1
ATOM 1548 O O . HIS A 1 203 ? -16.686 -9.585 -3.970 1.00 95.19 203 HIS A O 1
ATOM 1554 N N . GLU A 1 204 ? -16.748 -11.795 -3.604 1.00 92.69 204 GLU A N 1
ATOM 1555 C CA . GLU A 1 204 ? -15.290 -11.979 -3.446 1.00 92.69 204 GLU A CA 1
ATOM 1556 C C . GLU A 1 204 ? -14.474 -11.439 -4.631 1.00 92.69 204 GLU A C 1
ATOM 1558 O O . GLU A 1 204 ? -13.383 -10.903 -4.447 1.00 92.69 204 GLU A O 1
ATOM 1563 N N . ALA A 1 205 ? -15.022 -11.509 -5.850 1.00 93.19 205 ALA A N 1
ATOM 1564 C CA . ALA A 1 205 ? -14.357 -11.017 -7.057 1.00 93.19 205 ALA A CA 1
ATOM 1565 C C . ALA A 1 205 ? -14.054 -9.505 -7.025 1.00 93.19 205 ALA A C 1
ATOM 1567 O O . ALA A 1 205 ? -13.189 -9.047 -7.771 1.00 93.19 205 ALA A O 1
ATOM 1568 N N . LEU A 1 206 ? -14.743 -8.735 -6.174 1.00 93.88 206 LEU A N 1
ATOM 1569 C CA . LEU A 1 206 ? -14.557 -7.289 -6.044 1.00 93.88 206 LEU A CA 1
ATOM 1570 C C . LEU A 1 206 ? -13.497 -6.900 -5.010 1.00 93.88 206 LEU A C 1
ATOM 1572 O O . LEU A 1 206 ? -13.018 -5.772 -5.055 1.00 93.88 206 LEU A O 1
ATOM 1576 N N . ALA A 1 207 ? -13.073 -7.815 -4.135 1.00 93.12 207 ALA A N 1
ATOM 1577 C CA . ALA A 1 207 ? -12.189 -7.475 -3.023 1.00 93.12 207 ALA A CA 1
ATOM 1578 C C . ALA A 1 207 ? -10.801 -7.005 -3.477 1.00 93.12 207 ALA A C 1
ATOM 1580 O O . ALA A 1 207 ? -10.330 -5.947 -3.072 1.00 93.12 207 ALA A O 1
ATOM 1581 N N . ARG A 1 208 ? -10.155 -7.764 -4.374 1.00 92.81 208 ARG A N 1
ATOM 1582 C CA . ARG A 1 208 ? -8.833 -7.395 -4.907 1.00 92.81 208 ARG A CA 1
ATOM 1583 C C . ARG A 1 208 ? -8.872 -6.119 -5.753 1.00 92.81 208 ARG A C 1
ATOM 1585 O O . ARG A 1 208 ? -8.001 -5.284 -5.546 1.00 92.81 208 ARG A O 1
ATOM 1592 N N . PRO A 1 209 ? -9.842 -5.923 -6.669 1.00 93.62 209 PRO A N 1
ATOM 1593 C CA . PRO A 1 209 ? -10.006 -4.641 -7.351 1.00 93.62 209 PRO A CA 1
ATOM 1594 C C . PRO A 1 209 ? -10.237 -3.461 -6.403 1.00 93.62 209 PRO A C 1
ATOM 1596 O O . PRO A 1 209 ? -9.697 -2.391 -6.655 1.00 93.62 209 PRO A O 1
ATOM 1599 N N . ALA A 1 210 ? -11.013 -3.643 -5.329 1.00 94.75 210 ALA A N 1
ATOM 1600 C CA . ALA A 1 210 ? -11.276 -2.592 -4.350 1.00 94.75 210 ALA A CA 1
ATOM 1601 C C . ALA A 1 210 ? -9.996 -2.177 -3.610 1.00 94.75 210 ALA A C 1
ATOM 1603 O O . ALA A 1 210 ? -9.651 -1.000 -3.636 1.00 94.75 210 ALA A O 1
ATOM 1604 N N . ILE A 1 211 ? -9.238 -3.145 -3.074 1.00 94.00 211 ILE A N 1
ATOM 1605 C CA . ILE A 1 211 ? -7.914 -2.891 -2.478 1.00 94.00 211 ILE A CA 1
ATOM 1606 C C . ILE A 1 211 ? -6.981 -2.250 -3.504 1.00 94.00 211 ILE A C 1
ATOM 1608 O O . ILE A 1 211 ? -6.246 -1.328 -3.180 1.00 94.00 211 ILE A O 1
ATOM 1612 N N . ALA A 1 212 ? -7.007 -2.716 -4.755 1.00 92.75 212 ALA A N 1
ATOM 1613 C CA . ALA A 1 212 ? -6.104 -2.190 -5.762 1.00 92.75 212 ALA A CA 1
ATOM 1614 C C . ALA A 1 212 ? -6.392 -0.721 -6.102 1.00 92.75 212 ALA A C 1
ATOM 1616 O O . ALA A 1 212 ? -5.473 0.071 -6.296 1.00 92.75 212 ALA A O 1
ATOM 1617 N N . LEU A 1 213 ? -7.666 -0.338 -6.172 1.00 93.12 213 LEU A N 1
ATOM 1618 C CA . LEU A 1 213 ? -8.030 1.065 -6.331 1.00 93.12 213 LEU A CA 1
ATOM 1619 C C . LEU A 1 213 ? -7.605 1.898 -5.126 1.00 93.12 213 LEU A C 1
ATOM 1621 O O . LEU A 1 213 ? -7.151 3.019 -5.335 1.00 93.12 213 LEU A O 1
ATOM 1625 N N . GLU A 1 214 ? -7.700 1.340 -3.919 1.00 92.44 214 GLU A N 1
ATOM 1626 C CA . GLU A 1 214 ? -7.236 2.022 -2.714 1.00 92.44 214 GLU A CA 1
ATOM 1627 C C . GLU A 1 214 ? -5.726 2.241 -2.742 1.00 92.44 214 GLU A C 1
ATOM 1629 O O . GLU A 1 214 ? -5.246 3.360 -2.651 1.00 92.44 214 GLU A O 1
ATOM 1634 N N . VAL A 1 215 ? -4.949 1.202 -3.040 1.00 92.44 215 VAL A N 1
ATOM 1635 C CA . VAL A 1 215 ? -3.493 1.330 -3.151 1.00 92.44 215 VAL A CA 1
ATOM 1636 C C . VAL A 1 215 ? -3.083 2.314 -4.249 1.00 92.44 215 VAL A C 1
ATOM 1638 O O . VAL A 1 215 ? -2.143 3.086 -4.076 1.00 92.44 215 VAL A O 1
ATOM 1641 N N . LEU A 1 216 ? -3.790 2.339 -5.382 1.00 90.56 216 LEU A N 1
ATOM 1642 C CA . LEU A 1 216 ? -3.537 3.324 -6.436 1.00 90.56 216 LEU A CA 1
ATOM 1643 C C . LEU A 1 216 ? -3.861 4.760 -6.003 1.00 90.56 216 LEU A C 1
ATOM 1645 O O . LEU A 1 216 ? -3.194 5.671 -6.499 1.00 90.56 216 LEU A O 1
ATOM 1649 N N . SER A 1 217 ? -4.857 4.966 -5.133 1.00 89.12 217 SER A N 1
ATOM 1650 C CA . SER A 1 217 ? -5.323 6.292 -4.708 1.00 89.12 217 SER A CA 1
ATOM 1651 C C . SER A 1 217 ? -4.180 7.085 -4.062 1.00 89.12 217 SER A C 1
ATOM 1653 O O . SER A 1 217 ? -3.900 8.214 -4.476 1.00 89.12 217 SER A O 1
ATOM 1655 N N . TRP A 1 218 ? -3.429 6.443 -3.164 1.00 88.38 218 TRP A N 1
ATOM 1656 C CA . TRP A 1 218 ? -2.307 7.049 -2.452 1.00 88.38 218 TRP A CA 1
ATOM 1657 C C . TRP A 1 218 ? -0.958 6.819 -3.151 1.00 88.38 218 TRP A C 1
ATOM 1659 O O . TRP A 1 218 ? -0.130 7.734 -3.245 1.00 88.38 218 TRP A O 1
ATOM 1669 N N . ALA A 1 219 ? -0.709 5.628 -3.714 1.00 89.19 219 ALA A N 1
ATOM 1670 C CA . ALA A 1 219 ? 0.618 5.289 -4.234 1.00 89.19 219 ALA A CA 1
ATOM 1671 C C . ALA A 1 219 ? 0.958 6.056 -5.514 1.00 89.19 219 ALA A C 1
ATOM 1673 O O . ALA A 1 219 ? 2.114 6.430 -5.719 1.00 89.19 219 ALA A O 1
ATOM 1674 N N . VAL A 1 220 ? -0.024 6.332 -6.382 1.00 88.00 220 VAL A N 1
ATOM 1675 C CA . VAL A 1 220 ? 0.216 7.061 -7.640 1.00 88.00 220 VAL A CA 1
ATOM 1676 C C . VAL A 1 220 ? 0.665 8.493 -7.363 1.00 88.00 220 VAL A C 1
ATOM 1678 O O . VAL A 1 220 ? 1.627 8.949 -7.985 1.00 88.00 220 VAL A O 1
ATOM 1681 N N . GLY A 1 221 ? 0.021 9.186 -6.418 1.00 84.06 221 GLY A N 1
ATOM 1682 C CA . GLY A 1 221 ? 0.392 10.551 -6.031 1.00 84.06 221 GLY A CA 1
ATOM 1683 C C . GLY A 1 221 ? 1.849 10.644 -5.574 1.00 84.06 221 GLY A C 1
ATOM 1684 O O . GLY A 1 221 ? 2.575 11.550 -5.986 1.00 84.06 221 GLY A O 1
ATOM 1685 N N . SER A 1 222 ? 2.298 9.640 -4.823 1.00 82.44 222 SER A N 1
ATOM 1686 C CA . SER A 1 222 ? 3.668 9.526 -4.313 1.00 82.44 222 SER A CA 1
ATOM 1687 C C . SER A 1 222 ? 4.678 9.040 -5.363 1.00 82.44 222 SER A C 1
ATOM 1689 O O . SER A 1 222 ? 5.830 9.479 -5.380 1.00 82.44 222 SER A O 1
ATOM 1691 N N . ALA A 1 223 ? 4.267 8.164 -6.283 1.00 84.50 223 ALA A N 1
ATOM 1692 C CA . ALA A 1 223 ? 5.140 7.585 -7.304 1.00 84.50 223 ALA A CA 1
ATOM 1693 C C . ALA A 1 223 ? 5.403 8.531 -8.487 1.00 84.50 223 ALA A C 1
ATOM 1695 O O . ALA A 1 223 ? 6.515 8.554 -9.022 1.00 84.50 223 ALA A O 1
ATOM 1696 N N . VAL A 1 224 ? 4.412 9.325 -8.909 1.00 86.25 224 VAL A N 1
ATOM 1697 C CA . VAL A 1 224 ? 4.511 10.197 -10.097 1.00 86.25 224 VAL A CA 1
ATOM 1698 C C . VAL A 1 224 ? 5.698 11.170 -10.032 1.00 86.25 224 VAL A C 1
ATOM 1700 O O . VAL A 1 224 ? 6.440 11.228 -11.016 1.00 86.25 224 VAL A O 1
ATOM 1703 N N . PRO A 1 225 ? 5.957 11.901 -8.928 1.00 80.94 225 PRO A N 1
ATOM 1704 C CA . PRO A 1 225 ? 7.109 12.797 -8.843 1.00 80.94 225 PRO A CA 1
ATOM 1705 C C . PRO A 1 225 ? 8.441 12.073 -9.057 1.00 80.94 225 PRO A C 1
ATOM 1707 O O . PRO A 1 225 ? 9.272 12.538 -9.838 1.00 80.94 225 PRO A O 1
ATOM 1710 N N . GLY A 1 226 ? 8.624 10.907 -8.428 1.00 79.31 226 GLY A N 1
ATOM 1711 C CA . GLY A 1 226 ? 9.812 10.076 -8.624 1.00 79.31 226 GLY A CA 1
ATOM 1712 C C . GLY A 1 226 ? 9.929 9.594 -10.070 1.00 79.31 226 GLY A C 1
ATOM 1713 O O . GLY A 1 226 ? 10.998 9.689 -10.680 1.00 79.31 226 GLY A O 1
ATOM 1714 N N . ALA A 1 227 ? 8.822 9.118 -10.647 1.00 86.12 227 ALA A N 1
ATOM 1715 C CA . ALA A 1 227 ? 8.775 8.607 -12.014 1.00 86.12 227 ALA A CA 1
ATOM 1716 C C . ALA A 1 227 ? 9.069 9.687 -13.052 1.00 86.12 227 ALA A C 1
ATOM 1718 O O . ALA A 1 227 ? 9.763 9.417 -14.028 1.00 86.12 227 ALA A O 1
ATOM 1719 N N . LEU A 1 228 ? 8.620 10.921 -12.837 1.00 84.44 228 LEU A N 1
ATOM 1720 C CA . LEU A 1 228 ? 8.965 12.047 -13.699 1.00 84.44 228 LEU A CA 1
ATOM 1721 C C . LEU A 1 228 ? 10.427 12.462 -13.522 1.00 84.44 228 LEU A C 1
ATOM 1723 O O . LEU A 1 228 ? 11.135 12.623 -14.517 1.00 84.44 228 LEU A O 1
ATOM 1727 N N . LEU A 1 229 ? 10.893 12.589 -12.276 1.00 81.25 229 LEU A N 1
ATOM 1728 C CA . LEU A 1 229 ? 12.256 13.018 -11.961 1.00 81.25 229 LEU A CA 1
ATOM 1729 C C . LEU A 1 229 ? 13.312 12.073 -12.550 1.00 81.25 229 LEU A C 1
ATOM 1731 O O . LEU A 1 229 ? 14.340 12.540 -13.035 1.00 81.25 229 LEU A O 1
ATOM 1735 N N . LEU A 1 230 ? 13.061 10.762 -12.530 1.00 81.00 230 LEU A N 1
ATOM 1736 C CA . LEU A 1 230 ? 13.990 9.752 -13.043 1.00 81.00 230 LEU A CA 1
ATOM 1737 C C . LEU A 1 230 ? 13.678 9.301 -14.464 1.00 81.00 230 LEU A C 1
ATOM 1739 O O . LEU A 1 230 ? 14.583 9.144 -15.286 1.00 81.00 230 LEU A O 1
ATOM 1743 N N . GLY A 1 231 ? 12.400 9.085 -14.759 1.00 85.69 231 GLY A N 1
ATOM 1744 C CA . GLY A 1 231 ? 11.950 8.556 -16.036 1.00 85.69 231 GLY A CA 1
ATOM 1745 C C . GLY A 1 231 ? 12.210 9.532 -17.166 1.00 85.69 231 GLY A C 1
ATOM 1746 O O . GLY A 1 231 ? 12.732 9.114 -18.195 1.00 85.69 231 GLY A O 1
ATOM 1747 N N . VAL A 1 232 ? 11.945 10.831 -16.983 1.00 86.81 232 VAL A N 1
ATOM 1748 C CA . VAL A 1 232 ? 12.149 11.816 -18.057 1.00 86.81 232 VAL A CA 1
ATOM 1749 C C . VAL A 1 232 ? 13.622 11.895 -18.481 1.00 86.81 232 VAL A C 1
ATOM 1751 O O . VAL A 1 232 ? 13.881 11.749 -19.679 1.00 86.81 232 VAL A O 1
ATOM 1754 N N . PRO A 1 233 ? 14.612 12.053 -17.575 1.00 84.81 233 PRO A N 1
ATOM 1755 C CA . PRO A 1 233 ? 16.018 12.043 -17.974 1.00 84.81 233 PRO A CA 1
ATOM 1756 C C . PRO A 1 233 ? 16.472 10.712 -18.580 1.00 84.81 233 PRO A C 1
ATOM 1758 O O . PRO A 1 233 ? 17.170 10.717 -19.591 1.00 84.81 233 PRO A O 1
ATOM 1761 N N . LEU A 1 234 ? 16.077 9.575 -17.996 1.00 85.69 234 LEU A N 1
ATOM 1762 C CA . LEU A 1 234 ? 16.528 8.254 -18.440 1.00 85.69 234 LEU A CA 1
ATOM 1763 C C . LEU A 1 234 ? 15.938 7.878 -19.808 1.00 85.69 234 LEU A C 1
ATOM 1765 O O . LEU A 1 234 ? 16.670 7.475 -20.712 1.00 85.69 234 LEU A O 1
ATOM 1769 N N . VAL A 1 235 ? 14.628 8.056 -19.985 1.00 88.81 235 VAL A N 1
ATOM 1770 C CA . VAL A 1 235 ? 13.925 7.807 -21.251 1.00 88.81 235 VAL A CA 1
ATOM 1771 C C . VAL A 1 235 ? 14.351 8.825 -22.299 1.00 88.81 235 VAL A C 1
ATOM 1773 O O . VAL A 1 235 ? 14.578 8.449 -23.447 1.00 88.81 235 VAL A O 1
ATOM 1776 N N . GLY A 1 236 ? 14.528 10.094 -21.920 1.00 89.06 236 GLY A N 1
ATOM 1777 C CA . GLY A 1 236 ? 15.072 11.126 -22.799 1.00 89.06 236 GLY A CA 1
ATOM 1778 C C . GLY A 1 236 ? 16.469 10.764 -23.299 1.00 89.06 236 GLY A C 1
ATOM 1779 O O . GLY A 1 236 ? 16.745 10.870 -24.494 1.00 89.06 236 GLY A O 1
ATOM 1780 N N . LEU A 1 237 ? 17.324 10.245 -22.416 1.00 88.19 237 LEU A N 1
ATOM 1781 C CA . LEU A 1 237 ? 18.660 9.799 -22.782 1.00 88.19 237 LEU A CA 1
ATOM 1782 C C . LEU A 1 237 ? 18.643 8.564 -23.689 1.00 88.19 237 LEU A C 1
ATOM 1784 O O . LEU A 1 237 ? 19.320 8.554 -24.715 1.00 88.19 237 LEU A O 1
ATOM 1788 N N . ALA A 1 238 ? 17.853 7.546 -23.351 1.00 89.94 238 ALA A N 1
ATOM 1789 C CA . ALA A 1 238 ? 17.698 6.356 -24.183 1.00 89.94 238 ALA A CA 1
ATOM 1790 C C . ALA A 1 238 ? 17.119 6.705 -25.564 1.00 89.94 238 ALA A C 1
ATOM 1792 O O . ALA A 1 238 ? 17.588 6.194 -26.578 1.00 89.94 238 ALA A O 1
ATOM 1793 N N . SER A 1 239 ? 16.163 7.636 -25.624 1.00 91.50 239 SER A N 1
ATOM 1794 C CA . SER A 1 239 ? 15.610 8.165 -26.876 1.00 91.50 239 SER A CA 1
ATOM 1795 C C . SER A 1 239 ? 16.678 8.888 -27.692 1.00 91.50 239 SER A C 1
ATOM 1797 O O . SER A 1 239 ? 16.816 8.643 -28.891 1.00 91.50 239 SER A O 1
ATOM 1799 N N . ALA A 1 240 ? 17.478 9.742 -27.045 1.00 90.56 240 ALA A N 1
ATOM 1800 C CA . ALA A 1 240 ? 18.593 10.418 -27.693 1.00 90.56 240 ALA A CA 1
ATOM 1801 C C . ALA A 1 240 ? 19.586 9.399 -28.263 1.00 90.56 240 ALA A C 1
ATOM 1803 O O . ALA A 1 240 ? 19.968 9.521 -29.422 1.00 90.56 240 ALA A O 1
ATOM 1804 N N . PHE A 1 241 ? 19.939 8.349 -27.518 1.00 91.81 241 PHE A N 1
ATOM 1805 C CA . PHE A 1 241 ? 20.796 7.271 -28.014 1.00 91.81 241 PHE A CA 1
ATOM 1806 C C . PHE A 1 241 ? 20.187 6.524 -29.200 1.00 91.81 241 PHE A C 1
ATOM 1808 O O . PHE A 1 241 ? 20.844 6.373 -30.230 1.00 91.81 241 PHE A O 1
ATOM 1815 N N . ALA A 1 242 ? 18.920 6.124 -29.091 1.00 91.44 242 ALA A N 1
ATOM 1816 C CA . ALA A 1 242 ? 18.197 5.395 -30.127 1.00 91.44 242 ALA A CA 1
ATOM 1817 C C . ALA A 1 242 ? 18.115 6.161 -31.458 1.00 91.44 242 ALA A C 1
ATOM 1819 O O . ALA A 1 242 ? 18.145 5.542 -32.521 1.00 91.44 242 ALA A O 1
ATOM 1820 N N . VAL A 1 243 ? 18.009 7.493 -31.403 1.00 91.94 243 VAL A N 1
ATOM 1821 C CA . VAL A 1 243 ? 17.852 8.362 -32.581 1.00 91.94 243 VAL A CA 1
ATOM 1822 C C . VAL A 1 243 ? 19.192 8.878 -33.109 1.00 91.94 243 VAL A C 1
ATOM 1824 O O . VAL A 1 243 ? 19.389 8.945 -34.323 1.00 91.94 243 VAL A O 1
ATOM 1827 N N . TYR A 1 244 ? 20.109 9.268 -32.223 1.00 92.38 244 TYR A N 1
ATOM 1828 C CA . TYR A 1 244 ? 21.338 9.977 -32.586 1.00 92.38 244 TYR A CA 1
ATOM 1829 C C . TYR A 1 244 ? 22.464 9.039 -33.024 1.00 92.38 244 TYR A C 1
ATOM 1831 O O . TYR A 1 244 ? 23.118 9.290 -34.037 1.00 92.38 244 TYR A O 1
ATOM 1839 N N . TYR A 1 245 ? 22.689 7.948 -32.289 1.00 92.31 245 TYR A N 1
ATOM 1840 C CA . TYR A 1 245 ? 23.849 7.089 -32.522 1.00 92.31 245 TYR A CA 1
ATOM 1841 C C . TYR A 1 245 ? 23.825 6.272 -33.815 1.00 92.31 245 TYR A C 1
ATOM 1843 O O . TYR A 1 245 ? 24.911 6.073 -34.350 1.00 92.31 245 TYR A O 1
ATOM 1851 N N . PRO A 1 246 ? 22.673 5.850 -34.378 1.00 93.44 246 PRO A N 1
ATOM 1852 C CA . PRO A 1 246 ? 22.684 5.162 -35.667 1.00 93.44 246 PRO A CA 1
ATOM 1853 C C . PRO A 1 246 ? 23.351 6.006 -36.760 1.00 93.44 246 PRO A C 1
ATOM 1855 O O . PRO A 1 246 ? 24.218 5.515 -37.466 1.00 93.44 246 PRO A O 1
ATOM 1858 N N . ARG A 1 247 ? 23.032 7.308 -36.818 1.00 92.69 247 ARG A N 1
ATOM 1859 C CA . ARG A 1 247 ? 23.645 8.245 -37.775 1.00 92.69 247 ARG A CA 1
ATOM 1860 C C . ARG A 1 247 ? 25.127 8.460 -37.490 1.00 92.69 247 ARG A C 1
ATOM 1862 O O . ARG A 1 247 ? 25.945 8.473 -38.393 1.00 92.69 247 ARG A O 1
ATOM 1869 N N . ARG A 1 248 ? 25.476 8.593 -36.209 1.00 91.06 248 ARG A N 1
ATOM 1870 C CA . ARG A 1 248 ? 26.863 8.810 -35.786 1.00 91.06 248 ARG A CA 1
ATOM 1871 C C . ARG A 1 248 ? 27.761 7.616 -36.126 1.00 91.06 248 ARG A C 1
ATOM 1873 O O . ARG A 1 248 ? 28.927 7.825 -36.440 1.00 91.06 248 ARG A O 1
ATOM 1880 N N . LEU A 1 249 ? 27.233 6.391 -36.050 1.00 92.31 249 LEU A N 1
ATOM 1881 C CA . LEU A 1 249 ? 27.927 5.178 -36.490 1.00 92.31 249 LEU A CA 1
ATOM 1882 C C . LEU A 1 249 ? 28.189 5.208 -37.999 1.00 92.31 249 LEU A C 1
ATOM 1884 O O . LEU A 1 249 ? 29.316 4.934 -38.406 1.00 92.31 249 LEU A O 1
ATOM 1888 N N . ASP A 1 250 ? 27.195 5.609 -38.798 1.00 92.31 250 ASP A N 1
ATOM 1889 C CA . ASP A 1 250 ? 27.352 5.774 -40.251 1.00 92.31 250 ASP A CA 1
ATOM 1890 C C . ASP A 1 250 ? 28.436 6.821 -40.597 1.00 92.31 250 ASP A C 1
ATOM 1892 O O . ASP A 1 250 ? 29.169 6.659 -41.571 1.00 92.31 250 ASP A O 1
ATOM 1896 N N . ASP A 1 251 ? 28.600 7.848 -39.755 1.00 93.38 251 ASP A N 1
ATOM 1897 C CA . ASP A 1 251 ? 29.609 8.909 -39.897 1.00 93.38 251 ASP A CA 1
ATOM 1898 C C . ASP A 1 251 ? 31.029 8.508 -39.423 1.00 93.38 251 ASP A C 1
ATOM 1900 O O . ASP A 1 251 ? 31.920 9.357 -39.336 1.00 93.38 251 ASP A O 1
ATOM 1904 N N . GLY A 1 252 ? 31.273 7.234 -39.095 1.00 93.25 252 GLY A N 1
ATOM 1905 C CA . GLY A 1 252 ? 32.585 6.763 -38.633 1.00 93.25 252 GLY A CA 1
ATOM 1906 C C . GLY A 1 252 ? 32.867 7.112 -37.171 1.00 93.25 252 GLY A C 1
ATOM 1907 O O . GLY A 1 252 ? 33.933 7.632 -36.835 1.00 93.25 252 GLY A O 1
ATOM 1908 N N . TRP A 1 253 ? 31.891 6.848 -36.297 1.00 93.69 253 TRP A N 1
ATOM 1909 C CA . TRP A 1 253 ? 31.974 7.088 -34.856 1.00 93.69 253 TRP A CA 1
ATOM 1910 C C . TRP A 1 253 ? 33.322 6.674 -34.240 1.00 93.69 253 TRP A C 1
ATOM 1912 O O . TRP A 1 253 ? 33.738 5.519 -34.318 1.00 93.69 253 TRP A O 1
ATOM 1922 N N . ASN A 1 254 ? 33.962 7.617 -33.540 1.00 92.31 254 ASN A N 1
ATOM 1923 C CA . ASN A 1 254 ? 35.159 7.375 -32.739 1.00 92.31 254 ASN A CA 1
ATOM 1924 C C . ASN A 1 254 ? 34.866 7.649 -31.248 1.00 92.31 254 ASN A C 1
ATOM 1926 O O . ASN A 1 254 ? 34.615 8.805 -30.878 1.00 92.31 254 ASN A O 1
ATOM 1930 N N . PRO A 1 255 ? 34.958 6.641 -30.360 1.00 87.88 255 PRO A N 1
ATOM 1931 C CA . PRO A 1 255 ? 34.679 6.802 -28.932 1.00 87.88 255 PRO A CA 1
ATOM 1932 C C . PRO A 1 255 ? 35.598 7.821 -28.248 1.00 87.88 255 PRO A C 1
ATOM 1934 O O . PRO A 1 255 ? 35.188 8.480 -27.296 1.00 87.88 255 PRO A O 1
ATOM 1937 N N . ARG A 1 256 ? 36.835 8.004 -28.730 1.00 88.44 256 ARG A N 1
ATOM 1938 C CA . ARG A 1 256 ? 37.790 8.956 -28.129 1.00 88.44 256 ARG A CA 1
ATOM 1939 C C . ARG A 1 256 ? 37.377 10.412 -28.333 1.00 88.44 256 ARG 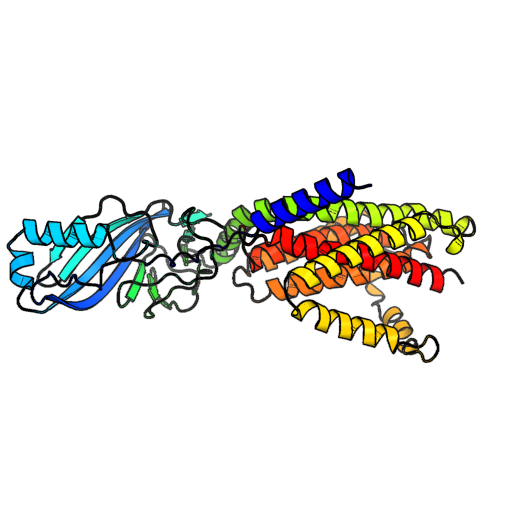A C 1
ATOM 1941 O O . ARG A 1 256 ? 37.710 11.271 -27.518 1.00 88.44 256 ARG A O 1
ATOM 1948 N N . GLU A 1 257 ? 36.652 10.684 -29.410 1.00 92.00 257 GLU A N 1
ATOM 1949 C CA . GLU A 1 257 ? 36.211 12.028 -29.783 1.00 92.00 257 GLU A CA 1
ATOM 1950 C C . GLU A 1 257 ? 34.763 12.297 -29.368 1.00 92.00 257 GLU A C 1
ATOM 1952 O O . GLU A 1 257 ? 34.321 13.448 -29.361 1.00 92.00 257 GLU A O 1
ATOM 1957 N N . ASP A 1 258 ? 34.038 11.270 -28.926 1.00 90.56 258 ASP A N 1
ATOM 1958 C CA . ASP A 1 258 ? 32.661 11.401 -28.484 1.00 90.56 258 ASP A CA 1
ATOM 1959 C C . ASP A 1 258 ? 32.558 12.240 -27.201 1.00 90.56 258 ASP A C 1
ATOM 1961 O O . ASP A 1 258 ? 33.003 11.866 -26.113 1.00 90.56 258 ASP A O 1
ATOM 1965 N N . TRP A 1 259 ? 32.016 13.448 -27.345 1.00 89.88 259 TRP A N 1
ATOM 1966 C CA . TRP A 1 259 ? 31.838 14.371 -26.232 1.00 89.88 259 TRP A CA 1
ATOM 1967 C C . TRP A 1 259 ? 30.678 13.951 -25.322 1.00 89.88 259 TRP A C 1
ATOM 1969 O O . TRP A 1 259 ? 30.741 14.237 -24.128 1.00 89.88 259 TRP A O 1
ATOM 1979 N N . VAL A 1 260 ? 29.665 13.247 -25.847 1.00 86.50 260 VAL A N 1
ATOM 1980 C CA . VAL A 1 260 ? 28.511 12.771 -25.066 1.00 86.50 260 VAL A CA 1
ATOM 1981 C C . VAL A 1 260 ? 28.979 11.691 -24.097 1.00 86.50 260 VAL A C 1
ATOM 1983 O O . VAL A 1 260 ? 28.717 11.792 -22.898 1.00 86.50 260 VAL A O 1
ATOM 1986 N N . LEU A 1 261 ? 29.785 10.739 -24.586 1.00 85.69 261 LEU A N 1
ATOM 1987 C CA . LEU A 1 261 ? 30.447 9.726 -23.758 1.00 85.69 261 LEU A CA 1
ATOM 1988 C C . LEU A 1 261 ? 31.279 10.373 -22.645 1.00 85.69 261 LEU A C 1
ATOM 1990 O O . LEU A 1 261 ? 31.140 10.026 -21.473 1.00 85.69 261 LEU A O 1
ATOM 1994 N N . ARG A 1 262 ? 32.135 11.341 -22.995 1.00 86.19 262 ARG A N 1
ATOM 1995 C CA . ARG A 1 262 ? 33.005 12.019 -22.021 1.00 86.19 262 ARG A CA 1
ATOM 1996 C C . ARG A 1 262 ? 32.211 12.791 -20.970 1.00 86.19 262 ARG A C 1
ATOM 1998 O O . ARG A 1 262 ? 32.532 12.696 -19.787 1.00 86.19 262 ARG A O 1
ATOM 2005 N N . ALA A 1 263 ? 31.173 13.518 -21.381 1.00 84.56 263 ALA A N 1
ATOM 2006 C CA . ALA A 1 263 ? 30.303 14.255 -20.470 1.00 84.56 263 ALA A CA 1
ATOM 2007 C C . ALA A 1 263 ? 29.578 13.313 -19.497 1.00 84.56 263 ALA A C 1
ATOM 2009 O O . ALA A 1 263 ? 29.519 13.593 -18.301 1.00 84.56 263 ALA A O 1
ATOM 2010 N N . GLN A 1 264 ? 29.090 12.170 -19.980 1.00 81.12 264 GLN A N 1
ATOM 2011 C CA . GLN A 1 264 ? 28.414 11.175 -19.147 1.00 81.12 264 GLN A CA 1
ATOM 2012 C C . GLN A 1 264 ? 29.354 10.456 -18.189 1.00 81.12 264 GLN A C 1
ATOM 2014 O O . GLN A 1 264 ? 28.994 10.279 -17.030 1.00 81.12 264 GLN A O 1
ATOM 2019 N N . LEU A 1 265 ? 30.560 10.083 -18.627 1.00 82.44 265 LEU A N 1
ATOM 2020 C CA . LEU A 1 265 ? 31.573 9.512 -17.736 1.00 82.44 265 LEU A CA 1
ATOM 2021 C C . LEU A 1 265 ? 31.975 10.504 -16.640 1.00 82.44 265 LEU A C 1
ATOM 2023 O O . LEU A 1 265 ? 32.106 10.114 -15.483 1.00 82.44 265 LEU A O 1
ATOM 2027 N N . ALA A 1 266 ? 32.126 11.788 -16.981 1.00 81.56 266 ALA A N 1
ATOM 2028 C CA . ALA A 1 266 ? 32.436 12.830 -16.008 1.00 81.56 266 ALA A CA 1
ATOM 2029 C C . ALA A 1 266 ? 31.291 13.036 -15.001 1.00 81.56 266 ALA A C 1
ATOM 2031 O O . ALA A 1 266 ? 31.534 13.062 -13.795 1.00 81.56 266 ALA A O 1
ATOM 2032 N N . LEU A 1 267 ? 30.046 13.141 -15.479 1.00 78.19 267 LEU A N 1
ATOM 2033 C CA . LEU A 1 267 ? 28.870 13.328 -14.626 1.00 78.19 267 LEU A CA 1
ATOM 2034 C C . LEU A 1 267 ? 28.599 12.094 -13.752 1.00 78.19 267 LEU A C 1
ATOM 2036 O O . LEU A 1 267 ? 28.347 12.229 -12.557 1.00 78.19 267 LEU A O 1
ATOM 2040 N N . GLY A 1 268 ? 28.725 10.895 -14.322 1.00 75.69 268 GLY A N 1
ATOM 2041 C CA . GLY A 1 268 ? 28.584 9.633 -13.601 1.00 75.69 268 GLY A CA 1
ATOM 2042 C C . GLY A 1 268 ? 29.668 9.433 -12.554 1.00 75.69 268 GLY A C 1
ATOM 2043 O O . GLY A 1 268 ? 29.360 9.076 -11.421 1.00 75.69 268 GLY A O 1
ATOM 2044 N N . GLY A 1 269 ? 30.921 9.753 -12.883 1.00 76.44 269 GLY A N 1
ATOM 2045 C CA . GLY A 1 269 ? 32.017 9.750 -11.917 1.00 76.44 269 GLY A CA 1
ATOM 2046 C C . GLY A 1 269 ? 31.777 10.723 -10.761 1.00 76.44 269 GLY A C 1
ATOM 2047 O O . GLY A 1 269 ? 31.996 10.362 -9.606 1.00 76.44 269 GLY A O 1
ATOM 2048 N N . LEU A 1 270 ? 31.269 11.928 -11.048 1.00 76.31 270 LEU A N 1
ATOM 2049 C CA . LEU A 1 270 ? 30.939 12.925 -10.027 1.00 76.31 270 LEU A CA 1
ATOM 2050 C C . LEU A 1 270 ? 29.826 12.439 -9.087 1.00 76.31 270 LEU A C 1
ATOM 2052 O O . LEU A 1 270 ? 29.923 12.633 -7.877 1.00 76.31 270 LEU A O 1
ATOM 2056 N N . LEU A 1 271 ? 28.796 11.781 -9.618 1.00 70.31 271 LEU A N 1
ATOM 2057 C CA . LEU A 1 271 ? 27.685 11.267 -8.817 1.00 70.31 271 LEU A CA 1
ATOM 2058 C C . LEU A 1 271 ? 28.050 10.026 -8.012 1.00 70.31 271 LEU A C 1
ATOM 2060 O O . LEU A 1 271 ? 27.692 9.959 -6.841 1.00 70.31 271 LEU A O 1
ATOM 2064 N N . VAL A 1 272 ? 28.825 9.094 -8.573 1.00 71.81 272 VAL A N 1
ATOM 2065 C CA . VAL A 1 272 ? 29.386 7.969 -7.807 1.00 71.81 272 VAL A CA 1
ATOM 2066 C C . VAL A 1 272 ? 30.274 8.491 -6.679 1.00 71.81 272 VAL A C 1
ATOM 2068 O O . VAL A 1 272 ? 30.146 8.037 -5.546 1.00 71.81 272 VAL A O 1
ATOM 2071 N N . ALA A 1 273 ? 31.126 9.486 -6.947 1.00 72.25 273 ALA A N 1
ATOM 2072 C CA . ALA A 1 273 ? 31.945 10.121 -5.916 1.00 72.25 273 ALA A CA 1
ATOM 2073 C C . ALA A 1 273 ? 31.092 10.811 -4.839 1.00 72.25 273 ALA A C 1
ATOM 2075 O O . ALA A 1 273 ? 31.403 10.705 -3.655 1.00 72.25 273 ALA A O 1
ATOM 2076 N N . HIS A 1 274 ? 30.000 11.476 -5.227 1.00 67.50 274 HIS A N 1
ATOM 2077 C CA . HIS A 1 274 ? 29.056 12.081 -4.289 1.00 67.50 274 HIS A CA 1
ATOM 2078 C C . HIS A 1 274 ? 28.349 11.029 -3.424 1.00 67.50 274 HIS A C 1
ATOM 2080 O O . HIS A 1 274 ? 28.270 11.190 -2.211 1.00 67.50 274 HIS A O 1
ATOM 2086 N N . PHE A 1 275 ? 27.900 9.921 -4.016 1.00 65.81 275 PHE A N 1
ATOM 2087 C CA . PHE A 1 275 ? 27.247 8.832 -3.289 1.00 65.81 275 PHE A CA 1
ATOM 2088 C C . PHE A 1 275 ? 28.215 8.124 -2.338 1.00 65.81 275 PHE A C 1
ATOM 2090 O O . PHE A 1 275 ? 27.867 7.857 -1.194 1.00 65.81 275 PHE A O 1
ATOM 2097 N N . LEU A 1 276 ? 29.454 7.883 -2.778 1.00 64.38 276 LEU A N 1
ATOM 2098 C CA . LEU A 1 276 ? 30.535 7.372 -1.931 1.00 64.38 276 LEU A CA 1
ATOM 2099 C C . LEU A 1 276 ? 30.807 8.307 -0.752 1.00 64.38 276 LEU A C 1
ATOM 2101 O O . LEU A 1 276 ? 30.994 7.842 0.368 1.00 64.38 276 LEU A O 1
ATOM 2105 N N . PHE A 1 277 ? 30.797 9.617 -0.992 1.00 66.00 277 PHE A N 1
ATOM 2106 C CA . PHE A 1 277 ? 30.965 10.625 0.047 1.00 66.00 277 PHE A CA 1
ATOM 2107 C C . PHE A 1 277 ? 29.802 10.613 1.054 1.00 66.00 277 PHE A C 1
ATOM 2109 O O . PHE A 1 277 ? 30.048 10.625 2.256 1.00 66.00 277 PHE A O 1
ATOM 2116 N N . LEU A 1 278 ? 28.550 10.510 0.591 1.00 63.34 278 LEU A N 1
ATOM 2117 C CA . LEU A 1 278 ? 27.372 10.382 1.460 1.00 63.34 278 LEU A CA 1
ATOM 2118 C C . LEU A 1 278 ? 27.369 9.065 2.251 1.00 63.34 278 LEU A C 1
ATOM 2120 O O . LEU A 1 278 ? 27.140 9.075 3.456 1.00 63.34 278 LEU A O 1
ATOM 2124 N N . ALA A 1 279 ? 27.687 7.939 1.609 1.00 60.44 279 ALA A N 1
ATOM 2125 C CA . ALA A 1 279 ? 27.793 6.636 2.265 1.00 60.44 279 ALA A CA 1
ATOM 2126 C C . ALA A 1 279 ? 28.902 6.623 3.332 1.00 60.44 279 ALA A C 1
ATOM 2128 O O . ALA A 1 279 ? 28.726 6.049 4.404 1.00 60.44 279 ALA A O 1
ATOM 2129 N N . MET A 1 280 ? 30.022 7.305 3.066 1.00 62.53 280 MET A N 1
ATOM 2130 C CA . MET A 1 280 ? 31.117 7.485 4.022 1.00 62.53 280 MET A CA 1
ATOM 2131 C C . MET A 1 280 ? 30.713 8.358 5.224 1.00 62.53 280 MET A C 1
ATOM 2133 O O . MET A 1 280 ? 31.225 8.134 6.318 1.00 62.53 280 MET A O 1
ATOM 2137 N N . LEU A 1 281 ? 29.795 9.317 5.044 1.00 64.56 281 LEU A N 1
ATOM 2138 C CA . LEU A 1 281 ? 29.240 10.149 6.121 1.00 64.56 281 LEU A CA 1
ATOM 2139 C C . LEU A 1 281 ? 28.145 9.439 6.942 1.00 64.56 281 LEU A C 1
ATOM 2141 O O . LEU A 1 281 ? 27.975 9.771 8.111 1.00 64.56 281 LEU A O 1
ATOM 2145 N N . GLY A 1 282 ? 27.413 8.486 6.348 1.00 52.12 282 GLY A N 1
ATOM 2146 C CA . GLY A 1 282 ? 26.239 7.841 6.954 1.00 52.12 282 GLY A CA 1
ATOM 2147 C C . GLY A 1 282 ? 26.523 6.658 7.893 1.00 52.12 282 GLY A C 1
ATOM 2148 O O . GLY A 1 282 ? 25.941 6.603 8.970 1.00 52.12 282 GLY A O 1
ATOM 2149 N N . ASN A 1 283 ? 27.381 5.700 7.513 1.00 46.66 283 ASN A N 1
ATOM 2150 C CA . ASN A 1 283 ? 27.964 4.645 8.372 1.00 46.66 283 ASN A CA 1
ATOM 2151 C C . ASN A 1 283 ? 28.780 3.646 7.518 1.00 46.66 283 ASN A C 1
ATOM 2153 O O . ASN A 1 283 ? 28.449 3.382 6.364 1.00 46.66 283 ASN A O 1
ATOM 2157 N N . LEU A 1 284 ? 29.812 3.028 8.113 1.00 50.12 284 LEU A N 1
ATOM 2158 C CA . LEU A 1 284 ? 30.850 2.167 7.494 1.00 50.12 284 LEU A CA 1
ATOM 2159 C C . LEU A 1 284 ? 30.362 0.972 6.632 1.00 50.12 284 LEU A C 1
ATOM 2161 O O . LEU A 1 284 ? 31.167 0.381 5.911 1.00 50.12 284 LEU A O 1
ATOM 2165 N N . GLY A 1 285 ? 29.074 0.615 6.662 1.00 47.25 285 GLY A N 1
ATOM 2166 C CA . GLY A 1 285 ? 28.514 -0.536 5.939 1.00 47.25 285 GLY A CA 1
ATOM 2167 C C . GLY A 1 285 ? 28.530 -0.404 4.410 1.00 47.25 285 GLY A C 1
ATOM 2168 O O . GLY A 1 285 ? 28.790 -1.385 3.715 1.00 47.25 285 GLY A O 1
ATOM 2169 N N . GLY A 1 286 ? 28.348 0.807 3.868 1.00 45.41 286 GLY A N 1
ATOM 2170 C CA . GLY A 1 286 ? 28.338 1.038 2.413 1.00 45.41 286 GLY A CA 1
ATOM 2171 C C . GLY A 1 286 ? 29.702 0.843 1.734 1.00 45.41 286 GLY A C 1
ATOM 2172 O O . GLY A 1 286 ? 29.778 0.501 0.552 1.00 45.41 286 GLY A O 1
ATOM 2173 N N . LEU A 1 287 ? 30.797 0.998 2.488 1.00 49.25 287 LEU A N 1
ATOM 2174 C CA . LEU A 1 287 ? 32.160 0.781 1.993 1.00 49.25 287 LEU A CA 1
ATOM 2175 C C . LEU A 1 287 ? 32.475 -0.707 1.778 1.00 49.25 287 LEU A C 1
ATOM 2177 O O . LEU A 1 287 ? 33.327 -1.031 0.952 1.00 49.25 287 LEU A O 1
ATOM 2181 N N . PHE A 1 288 ? 31.781 -1.618 2.466 1.00 48.12 288 PHE A N 1
ATOM 2182 C CA . PHE A 1 288 ? 32.040 -3.057 2.372 1.00 48.12 288 PHE A CA 1
ATOM 2183 C C . PHE A 1 288 ? 31.490 -3.655 1.067 1.00 48.12 288 PHE A C 1
ATOM 2185 O O . PHE A 1 288 ? 32.187 -4.391 0.367 1.00 48.12 288 PHE A O 1
ATOM 2192 N N . THR A 1 289 ? 30.271 -3.273 0.678 1.00 47.34 289 THR A N 1
ATOM 2193 C CA . THR A 1 289 ? 29.618 -3.702 -0.572 1.00 47.34 289 THR A CA 1
ATOM 2194 C C . THR A 1 289 ? 30.313 -3.128 -1.804 1.00 47.34 289 THR A C 1
ATOM 2196 O O . THR A 1 289 ? 30.533 -3.840 -2.784 1.00 47.34 289 THR A O 1
ATOM 2199 N N . LEU A 1 290 ? 30.733 -1.861 -1.746 1.00 51.56 290 LEU A N 1
ATOM 2200 C CA . LEU A 1 290 ? 31.481 -1.222 -2.833 1.00 51.56 290 LEU A CA 1
ATOM 2201 C C . LEU A 1 290 ? 32.942 -1.677 -2.881 1.00 51.56 290 LEU A C 1
ATOM 2203 O O . LEU A 1 290 ? 33.491 -1.809 -3.971 1.00 51.56 290 LEU A O 1
ATOM 2207 N N . GLY A 1 291 ? 33.549 -2.001 -1.736 1.00 55.75 291 GLY A N 1
ATOM 2208 C CA . GLY A 1 291 ? 34.852 -2.660 -1.664 1.00 55.75 291 GLY A CA 1
ATOM 2209 C C . GLY A 1 291 ? 34.833 -4.027 -2.346 1.00 55.75 291 GLY A C 1
ATOM 2210 O O . GLY A 1 291 ? 35.716 -4.311 -3.147 1.00 55.75 291 GLY A O 1
ATOM 2211 N N . LEU A 1 292 ? 33.792 -4.835 -2.124 1.00 50.31 292 LEU A N 1
ATOM 2212 C CA . LEU A 1 292 ? 33.596 -6.107 -2.827 1.00 50.31 292 LEU A CA 1
ATOM 2213 C C . LEU A 1 292 ? 33.395 -5.909 -4.335 1.00 50.31 292 LEU A C 1
ATOM 2215 O O . LEU A 1 292 ? 34.026 -6.611 -5.121 1.00 50.31 292 LEU A O 1
ATOM 2219 N N . LEU A 1 293 ? 32.591 -4.927 -4.754 1.00 48.16 293 LEU A N 1
ATOM 2220 C CA . LEU A 1 293 ? 32.372 -4.627 -6.174 1.00 48.16 293 LEU A CA 1
ATOM 2221 C C . LEU A 1 293 ? 33.659 -4.140 -6.862 1.00 48.16 293 LE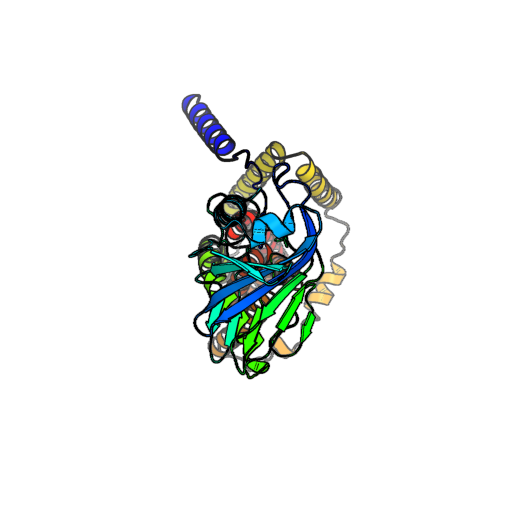U A C 1
ATOM 2223 O O . LEU A 1 293 ? 34.014 -4.618 -7.937 1.00 48.16 293 LEU A O 1
ATOM 2227 N N . ALA A 1 294 ? 34.398 -3.232 -6.223 1.00 58.69 294 ALA A N 1
ATOM 2228 C CA . ALA A 1 294 ? 35.678 -2.732 -6.710 1.00 58.69 294 ALA A CA 1
ATOM 2229 C C . ALA A 1 294 ? 36.742 -3.834 -6.739 1.00 58.69 294 ALA A C 1
ATOM 2231 O O . ALA A 1 294 ? 37.547 -3.862 -7.661 1.00 58.69 294 ALA A O 1
ATOM 2232 N N . LEU A 1 295 ? 36.733 -4.771 -5.787 1.00 51.03 295 LEU A N 1
ATOM 2233 C CA . LEU A 1 295 ? 37.651 -5.910 -5.751 1.00 51.03 295 LEU A CA 1
ATOM 2234 C C . LEU A 1 295 ? 37.300 -6.944 -6.829 1.00 51.03 295 LEU A C 1
ATOM 2236 O O . LEU A 1 295 ? 38.210 -7.495 -7.441 1.00 51.03 295 LEU A O 1
ATOM 2240 N N . VAL A 1 296 ? 36.015 -7.134 -7.147 1.00 54.41 296 VAL A N 1
ATOM 2241 C CA . VAL A 1 296 ? 35.553 -7.921 -8.306 1.00 54.41 296 VAL A CA 1
ATOM 2242 C C . VAL A 1 296 ? 35.991 -7.271 -9.622 1.00 54.41 296 VAL A C 1
ATOM 2244 O O . VAL A 1 296 ? 36.551 -7.958 -10.473 1.00 54.41 296 VAL A O 1
ATOM 2247 N N . ILE A 1 297 ? 35.820 -5.953 -9.772 1.00 56.12 297 ILE A N 1
ATOM 2248 C CA . ILE A 1 297 ? 36.240 -5.192 -10.964 1.00 56.12 297 ILE A CA 1
ATOM 2249 C C . ILE A 1 297 ? 37.773 -5.137 -11.083 1.00 56.12 297 ILE A C 1
ATOM 2251 O O . ILE A 1 297 ? 38.312 -5.263 -12.176 1.00 56.12 297 ILE A O 1
ATOM 2255 N N . TRP A 1 298 ? 38.499 -5.004 -9.973 1.00 53.19 298 TRP A N 1
ATOM 2256 C CA . TRP A 1 298 ? 39.965 -4.937 -9.945 1.00 53.19 298 TRP A CA 1
ATOM 2257 C C . TRP A 1 298 ? 40.628 -6.303 -10.163 1.00 53.19 298 TRP A C 1
ATOM 2259 O O . TRP A 1 298 ? 41.680 -6.389 -10.797 1.00 53.19 298 TRP A O 1
ATOM 2269 N N . ARG A 1 299 ? 40.005 -7.394 -9.695 1.00 45.72 299 ARG A N 1
ATOM 2270 C CA . ARG A 1 299 ? 40.420 -8.770 -10.020 1.00 45.72 299 ARG A CA 1
ATOM 2271 C C . ARG A 1 299 ? 40.120 -9.122 -11.484 1.00 45.72 299 ARG A C 1
ATOM 2273 O O . ARG A 1 299 ? 40.695 -10.079 -12.002 1.00 45.72 299 ARG A O 1
ATOM 2280 N N . TYR A 1 300 ? 39.261 -8.353 -12.154 1.00 49.66 300 TYR A N 1
ATOM 2281 C CA . TYR A 1 300 ? 38.923 -8.512 -13.564 1.00 49.66 300 TYR A CA 1
ATOM 2282 C C . TYR A 1 300 ? 40.080 -8.021 -14.453 1.00 49.66 300 TYR A C 1
ATOM 2284 O O . TYR A 1 300 ? 40.148 -6.862 -14.861 1.00 49.66 300 TYR A O 1
ATOM 2292 N N . ARG A 1 301 ? 41.037 -8.908 -14.752 1.00 40.94 301 ARG A N 1
ATOM 2293 C CA . ARG A 1 301 ? 42.074 -8.645 -15.761 1.00 40.94 301 ARG A CA 1
ATOM 2294 C C . ARG A 1 301 ? 41.462 -8.759 -17.165 1.00 40.94 301 ARG A C 1
ATOM 2296 O O . ARG A 1 301 ? 40.924 -9.818 -17.491 1.00 40.94 301 ARG A O 1
ATOM 2303 N N . PRO A 1 302 ? 41.577 -7.730 -18.021 1.00 40.88 302 PRO A N 1
ATOM 2304 C CA . PRO A 1 302 ? 41.149 -7.810 -19.412 1.00 40.88 302 PRO A CA 1
ATOM 2305 C C . PRO A 1 302 ? 42.078 -8.785 -20.151 1.00 40.88 302 PRO A C 1
ATOM 2307 O O . PRO A 1 302 ? 43.197 -8.431 -20.511 1.00 40.88 302 PRO A O 1
ATOM 2310 N N . GLY A 1 303 ? 41.656 -10.042 -20.297 1.00 40.09 303 GLY A N 1
ATOM 2311 C CA . GLY A 1 303 ? 42.451 -11.065 -20.984 1.00 40.09 303 GLY A CA 1
ATOM 2312 C C . GLY A 1 303 ? 41.988 -12.512 -20.804 1.00 40.09 303 GLY A C 1
ATOM 2313 O O . GLY A 1 303 ? 42.258 -13.329 -21.677 1.00 40.09 303 GLY A O 1
ATOM 2314 N N . GLU A 1 304 ? 41.249 -12.843 -19.741 1.00 43.00 304 GLU A N 1
ATOM 2315 C CA . GLU A 1 304 ? 40.771 -14.215 -19.495 1.00 43.00 304 GLU A CA 1
ATOM 2316 C C . GLU A 1 304 ? 39.235 -14.232 -19.443 1.00 43.00 304 GLU A C 1
ATOM 2318 O O . GLU A 1 304 ? 38.605 -13.903 -18.440 1.00 43.00 304 GLU A O 1
ATOM 2323 N N . GLY A 1 305 ? 38.619 -14.498 -20.597 1.00 39.38 305 GLY A N 1
ATOM 2324 C CA . GLY A 1 305 ? 37.202 -14.245 -20.856 1.00 39.38 305 GLY A CA 1
ATOM 2325 C C . GLY A 1 305 ? 36.224 -15.330 -20.386 1.00 39.38 305 GLY A C 1
ATOM 2326 O O . GLY A 1 305 ? 36.403 -16.515 -20.645 1.00 39.38 305 GLY A O 1
ATOM 2327 N N . ILE A 1 306 ? 35.097 -14.875 -19.822 1.00 36.72 306 ILE A N 1
ATOM 2328 C CA . ILE A 1 306 ? 33.833 -15.628 -19.639 1.00 36.72 306 ILE A CA 1
ATOM 2329 C C . ILE A 1 306 ? 32.884 -15.436 -20.856 1.00 36.72 306 ILE A C 1
ATOM 2331 O O . ILE A 1 306 ? 31.805 -16.023 -20.951 1.00 36.72 306 ILE A O 1
ATOM 2335 N N . PHE A 1 307 ? 33.297 -14.660 -21.863 1.00 43.25 307 PHE A N 1
ATOM 2336 C CA . PHE A 1 307 ? 32.452 -14.259 -22.993 1.00 43.25 307 PHE A CA 1
ATOM 2337 C C . PHE A 1 307 ? 32.027 -15.318 -24.039 1.00 43.25 307 PHE A C 1
ATOM 2339 O O . PHE A 1 307 ? 31.133 -14.988 -24.821 1.00 43.25 307 PHE A O 1
ATOM 2346 N N . PRO A 1 308 ? 32.497 -16.587 -24.065 1.00 39.22 308 PRO A N 1
ATOM 2347 C CA . PRO A 1 308 ? 31.911 -17.576 -24.976 1.00 39.22 308 PRO A CA 1
ATOM 2348 C C . PRO A 1 308 ? 30.430 -17.888 -24.686 1.00 39.22 308 PRO A C 1
ATOM 2350 O O . PRO A 1 308 ? 29.702 -18.274 -25.595 1.00 39.22 308 PRO A O 1
ATOM 2353 N N . ARG A 1 309 ? 29.949 -17.693 -23.445 1.00 37.97 309 ARG A N 1
ATOM 2354 C CA . ARG A 1 309 ? 28.551 -17.995 -23.065 1.00 37.97 309 ARG A CA 1
ATOM 2355 C C . ARG A 1 309 ? 27.554 -16.865 -23.316 1.00 37.97 309 ARG A C 1
ATOM 2357 O O . ARG A 1 309 ? 26.387 -17.154 -23.548 1.00 37.97 309 ARG A O 1
ATOM 2364 N N . VAL A 1 310 ? 27.986 -15.603 -23.334 1.00 39.00 310 VAL A N 1
ATOM 2365 C CA . VAL A 1 310 ? 27.086 -14.465 -23.617 1.00 39.00 310 VAL A CA 1
ATOM 2366 C C . VAL A 1 310 ? 26.652 -14.463 -25.088 1.00 39.00 310 VAL A C 1
ATOM 2368 O O . VAL A 1 310 ? 25.509 -14.131 -25.390 1.00 39.00 310 VAL A O 1
ATOM 2371 N N . ARG A 1 311 ? 27.514 -14.944 -25.994 1.00 40.31 311 ARG A N 1
ATOM 2372 C CA . ARG A 1 311 ? 27.161 -15.166 -27.405 1.00 40.31 311 ARG A CA 1
ATOM 2373 C C . ARG A 1 311 ? 26.023 -16.186 -27.558 1.00 40.31 311 ARG A C 1
ATOM 2375 O O . ARG A 1 311 ? 25.084 -15.929 -28.297 1.00 40.31 311 ARG A O 1
ATOM 2382 N N . GLY A 1 312 ? 26.051 -17.266 -26.772 1.00 38.34 312 GLY A N 1
ATOM 2383 C CA . GLY A 1 312 ? 24.988 -18.279 -26.753 1.00 38.34 312 GLY A CA 1
ATOM 2384 C C . GLY A 1 312 ? 23.657 -17.785 -26.171 1.00 38.34 312 GLY A C 1
ATOM 2385 O O . GLY A 1 312 ? 22.604 -18.218 -26.623 1.00 38.34 312 GLY A O 1
ATOM 2386 N N . VAL A 1 313 ? 23.682 -16.839 -25.222 1.00 38.47 313 VAL A N 1
ATOM 2387 C CA . VAL A 1 313 ? 22.460 -16.207 -24.677 1.00 38.47 313 VAL A CA 1
ATOM 2388 C C . VAL A 1 313 ? 21.850 -15.207 -25.669 1.00 38.47 313 VAL A C 1
ATOM 2390 O O . VAL A 1 313 ? 20.629 -15.103 -25.770 1.00 38.47 313 VAL A O 1
ATOM 2393 N N . ALA A 1 314 ? 22.682 -14.509 -26.450 1.00 39.72 314 ALA A N 1
ATOM 2394 C CA . ALA A 1 314 ? 22.215 -13.663 -27.551 1.00 39.72 314 ALA A CA 1
ATOM 2395 C C . ALA A 1 314 ? 21.597 -14.483 -28.704 1.00 39.72 314 ALA A C 1
ATOM 2397 O O . ALA A 1 314 ? 20.703 -13.995 -29.392 1.00 39.72 314 ALA A O 1
ATOM 2398 N N . GLU A 1 315 ? 22.039 -15.729 -28.891 1.00 40.88 315 GLU A N 1
ATOM 2399 C CA . GLU A 1 315 ? 21.504 -16.671 -29.884 1.00 40.88 315 GLU A CA 1
ATOM 2400 C C . GLU A 1 315 ? 20.251 -17.429 -29.397 1.00 40.88 315 GLU A C 1
ATOM 2402 O O . GLU A 1 315 ? 19.489 -17.929 -30.220 1.00 40.88 315 GLU A O 1
ATOM 2407 N N . SER A 1 316 ? 19.981 -17.473 -28.085 1.00 38.84 316 SER A N 1
ATOM 2408 C CA . SER A 1 316 ? 18.816 -18.160 -27.498 1.00 38.84 316 SER A CA 1
ATOM 2409 C C . SER A 1 316 ? 17.566 -17.286 -27.335 1.00 38.84 316 SER A C 1
ATOM 2411 O O . SER A 1 316 ? 16.603 -17.712 -26.695 1.00 38.84 316 SER A O 1
ATOM 2413 N N . VAL A 1 317 ? 17.554 -16.064 -27.877 1.00 40.09 317 VAL A N 1
ATOM 2414 C CA . VAL A 1 317 ? 16.332 -15.247 -27.923 1.00 40.09 317 VAL A CA 1
ATOM 2415 C C . VAL A 1 317 ? 15.324 -15.961 -28.837 1.00 40.09 317 VAL A C 1
ATOM 2417 O O . VAL A 1 317 ? 15.642 -16.198 -30.004 1.00 40.09 317 VAL A O 1
ATOM 2420 N N . PRO A 1 318 ? 14.121 -16.329 -28.355 1.00 41.44 318 PRO A N 1
ATOM 2421 C CA . PRO A 1 318 ? 13.165 -17.077 -29.158 1.00 41.44 318 PRO A CA 1
ATOM 2422 C C . PRO A 1 318 ? 12.822 -16.299 -30.430 1.00 41.44 318 PRO A C 1
ATOM 2424 O O . PRO A 1 318 ? 12.351 -15.163 -30.358 1.00 41.44 318 PRO A O 1
ATOM 2427 N N . GLY A 1 319 ? 12.993 -16.929 -31.596 1.00 42.91 319 GLY A N 1
ATOM 2428 C CA . GLY A 1 319 ? 12.656 -16.346 -32.904 1.00 42.91 319 GLY A CA 1
ATOM 2429 C C . GLY A 1 319 ? 11.198 -15.877 -33.038 1.00 42.91 319 GLY A C 1
ATOM 2430 O O . GLY A 1 319 ? 10.877 -15.149 -33.971 1.00 42.91 319 GLY A O 1
ATOM 2431 N N . ALA A 1 320 ? 10.333 -16.217 -32.077 1.00 41.38 320 ALA A N 1
ATOM 2432 C CA . ALA A 1 320 ? 8.968 -15.715 -31.963 1.00 41.38 320 ALA A CA 1
ATOM 2433 C C . ALA A 1 320 ? 8.880 -14.187 -31.752 1.00 41.38 320 ALA A C 1
ATOM 2435 O O . ALA A 1 320 ? 7.927 -13.576 -32.222 1.00 41.38 320 ALA A O 1
ATOM 2436 N N . LEU A 1 321 ? 9.873 -13.546 -31.117 1.00 41.94 321 LEU A N 1
ATOM 2437 C CA . LEU A 1 321 ? 9.916 -12.077 -30.968 1.00 41.94 321 LEU A CA 1
ATOM 2438 C C . LEU A 1 321 ? 10.485 -11.351 -32.200 1.00 41.94 321 LEU A C 1
ATOM 2440 O O . LEU A 1 321 ? 10.438 -10.127 -32.268 1.00 41.94 321 LEU A O 1
ATOM 2444 N N . LEU A 1 322 ? 11.022 -12.092 -33.171 1.00 47.69 322 LEU A N 1
ATOM 2445 C CA . LEU A 1 322 ? 11.638 -11.563 -34.391 1.00 47.69 322 LEU A CA 1
ATOM 2446 C C . LEU A 1 322 ? 10.835 -11.914 -35.650 1.00 47.69 322 LEU A C 1
ATOM 2448 O O . LEU A 1 322 ? 11.370 -11.815 -36.755 1.00 47.69 322 LEU A O 1
ATOM 2452 N N . SER A 1 323 ? 9.566 -12.324 -35.512 1.00 48.53 323 SER A N 1
ATOM 2453 C CA . SER A 1 323 ? 8.726 -12.563 -36.685 1.00 48.53 323 SER A CA 1
ATOM 2454 C C . SER A 1 323 ? 8.552 -11.234 -37.447 1.00 48.53 323 SER A C 1
ATOM 2456 O O . SER A 1 323 ? 8.072 -10.259 -36.859 1.00 48.53 323 SER A O 1
ATOM 2458 N N . PRO A 1 324 ? 8.942 -11.158 -38.730 1.00 50.00 324 PRO A N 1
ATOM 2459 C CA . PRO A 1 324 ? 8.921 -9.919 -39.510 1.00 50.00 324 PRO A CA 1
ATOM 2460 C C . PRO A 1 324 ? 7.506 -9.400 -39.827 1.00 50.00 324 PRO A C 1
ATOM 2462 O O . PRO A 1 324 ? 7.372 -8.353 -40.454 1.00 50.00 324 PRO A O 1
ATOM 2465 N N . GLU A 1 325 ? 6.452 -10.101 -39.401 1.00 54.12 325 GLU A N 1
ATOM 2466 C CA . GLU A 1 325 ? 5.058 -9.730 -39.672 1.00 54.12 325 GLU A CA 1
ATOM 2467 C C . GLU A 1 325 ? 4.460 -8.734 -38.668 1.00 54.12 325 GLU A C 1
ATOM 2469 O O . GLU A 1 325 ? 3.456 -8.100 -38.982 1.00 54.12 325 GLU A O 1
ATOM 2474 N N . ILE A 1 326 ? 5.087 -8.493 -37.511 1.00 51.72 326 ILE A N 1
ATOM 2475 C CA . ILE A 1 326 ? 4.645 -7.429 -36.591 1.00 51.72 326 ILE A CA 1
ATOM 2476 C C . ILE A 1 326 ? 5.329 -6.118 -37.000 1.00 51.72 326 ILE A C 1
ATOM 2478 O O . ILE A 1 326 ? 6.278 -5.655 -36.375 1.00 51.72 326 ILE A O 1
ATOM 2482 N N . THR A 1 327 ? 4.884 -5.542 -38.116 1.00 57.59 327 THR A N 1
ATOM 2483 C CA . THR A 1 327 ? 5.436 -4.294 -38.680 1.00 57.59 327 THR A CA 1
ATOM 2484 C C . THR A 1 327 ? 4.799 -3.026 -38.113 1.00 57.59 327 THR A C 1
ATOM 2486 O O . THR A 1 327 ? 5.242 -1.929 -38.448 1.00 57.59 327 THR A O 1
ATOM 2489 N N . ASP A 1 328 ? 3.793 -3.140 -37.240 1.00 75.44 328 ASP A N 1
ATOM 2490 C CA . ASP A 1 328 ? 3.119 -1.967 -36.687 1.00 75.44 328 ASP A CA 1
ATOM 2491 C C . ASP A 1 328 ? 3.725 -1.553 -35.337 1.00 75.44 328 ASP A C 1
ATOM 2493 O O . ASP A 1 328 ? 3.538 -2.202 -34.299 1.00 75.44 328 ASP A O 1
ATOM 2497 N N . GLU A 1 329 ? 4.440 -0.427 -35.346 1.00 73.06 329 GLU A N 1
ATOM 2498 C CA . GLU A 1 329 ? 4.950 0.244 -34.145 1.00 73.06 329 GLU A CA 1
ATOM 2499 C C . GLU A 1 329 ? 3.838 0.469 -33.107 1.00 73.06 329 GLU A C 1
ATOM 2501 O O . GLU A 1 329 ? 4.083 0.375 -31.901 1.00 73.06 329 GLU A O 1
ATOM 2506 N N . ARG A 1 330 ? 2.593 0.688 -33.557 1.00 73.81 330 ARG A N 1
ATOM 2507 C CA . ARG A 1 330 ? 1.437 0.897 -32.677 1.00 73.81 330 ARG A CA 1
ATOM 2508 C C . ARG A 1 330 ? 1.051 -0.368 -31.928 1.00 73.81 330 ARG A C 1
ATOM 2510 O O . ARG A 1 330 ? 0.798 -0.295 -30.730 1.00 73.81 330 ARG A O 1
ATOM 2517 N N . LEU A 1 331 ? 1.041 -1.522 -32.598 1.00 76.62 331 LEU A N 1
ATOM 2518 C CA . LEU A 1 331 ? 0.727 -2.804 -31.956 1.00 76.62 331 LEU A CA 1
ATOM 2519 C C . LEU A 1 331 ? 1.755 -3.143 -30.877 1.00 76.62 331 LEU A C 1
ATOM 2521 O O . LEU A 1 331 ? 1.387 -3.605 -29.800 1.00 76.62 331 LEU A O 1
ATOM 2525 N N . THR A 1 332 ? 3.029 -2.846 -31.135 1.00 76.50 332 THR A N 1
ATOM 2526 C CA . THR A 1 332 ? 4.099 -3.077 -30.159 1.00 76.50 332 THR A CA 1
ATOM 2527 C C . THR A 1 332 ? 3.947 -2.164 -28.945 1.00 76.50 332 THR A C 1
ATOM 2529 O O . THR A 1 332 ? 4.008 -2.637 -27.813 1.00 76.50 332 THR A O 1
ATOM 2532 N N . ALA A 1 333 ? 3.675 -0.872 -29.155 1.00 73.62 333 ALA A N 1
ATOM 2533 C CA . ALA A 1 333 ? 3.441 0.070 -28.062 1.00 73.62 333 ALA A CA 1
ATOM 2534 C C . ALA A 1 333 ? 2.218 -0.316 -27.210 1.00 73.62 333 ALA A C 1
ATOM 2536 O O . ALA A 1 333 ? 2.293 -0.283 -25.982 1.00 73.62 333 ALA A O 1
ATOM 2537 N N . VAL A 1 334 ? 1.118 -0.738 -27.844 1.00 75.56 334 VAL A N 1
ATOM 2538 C CA . VAL A 1 334 ? -0.088 -1.215 -27.148 1.00 75.56 334 VAL A CA 1
ATOM 2539 C C . VAL A 1 334 ? 0.205 -2.484 -26.349 1.00 75.56 334 VAL A C 1
ATOM 2541 O O . VAL A 1 334 ? -0.166 -2.559 -25.182 1.00 75.56 334 VAL A O 1
ATOM 2544 N N . ALA A 1 335 ? 0.907 -3.460 -26.930 1.00 77.25 335 ALA A N 1
ATOM 2545 C CA . ALA A 1 335 ? 1.275 -4.689 -26.229 1.00 77.25 335 ALA A CA 1
ATOM 2546 C C . ALA A 1 335 ? 2.153 -4.404 -25.001 1.00 77.25 335 ALA A C 1
ATOM 2548 O O . ALA A 1 335 ? 1.888 -4.923 -23.918 1.00 77.25 335 ALA A O 1
ATOM 2549 N N . VAL A 1 336 ? 3.150 -3.525 -25.147 1.00 78.69 336 VAL A N 1
ATOM 2550 C CA . VAL A 1 336 ? 3.999 -3.071 -24.039 1.00 78.69 336 VAL A CA 1
ATOM 2551 C C . VAL A 1 336 ? 3.152 -2.397 -22.956 1.00 78.69 336 VAL A C 1
ATOM 2553 O O . VAL A 1 336 ? 3.253 -2.769 -21.789 1.00 78.69 336 VAL A O 1
ATOM 2556 N N . ALA A 1 337 ? 2.263 -1.473 -23.325 1.00 76.19 337 ALA A N 1
ATOM 2557 C CA . ALA A 1 337 ? 1.381 -0.797 -22.376 1.00 76.19 337 ALA A CA 1
ATOM 2558 C C . ALA A 1 337 ? 0.475 -1.776 -21.609 1.00 76.19 337 ALA A C 1
ATOM 2560 O O . ALA A 1 337 ? 0.334 -1.646 -20.395 1.00 76.19 337 ALA A O 1
ATOM 2561 N N . ILE A 1 338 ? -0.087 -2.786 -22.283 1.00 76.81 338 ILE A N 1
ATOM 2562 C CA . ILE A 1 338 ? -0.908 -3.832 -21.651 1.00 76.81 338 ILE A CA 1
ATOM 2563 C C . ILE A 1 338 ? -0.088 -4.630 -20.631 1.00 76.81 338 ILE A C 1
ATOM 2565 O O . ILE A 1 338 ? -0.560 -4.863 -19.519 1.00 76.81 338 ILE A O 1
ATOM 2569 N N . VAL A 1 339 ? 1.146 -5.017 -20.972 1.00 83.12 339 VAL A N 1
ATOM 2570 C CA . VAL A 1 339 ? 2.041 -5.732 -20.046 1.00 83.12 339 VAL A CA 1
ATOM 2571 C C . VAL A 1 339 ? 2.330 -4.885 -18.806 1.00 83.12 339 VAL A C 1
ATOM 2573 O O . VAL A 1 339 ? 2.211 -5.380 -17.687 1.00 83.12 339 VAL A O 1
ATOM 2576 N N . PHE A 1 340 ? 2.649 -3.601 -18.974 1.00 85.12 340 PHE A N 1
ATOM 2577 C CA . PHE A 1 340 ? 2.918 -2.705 -17.845 1.00 85.12 340 PHE A CA 1
ATOM 2578 C C . PHE A 1 340 ? 1.678 -2.413 -16.999 1.00 85.12 340 PHE A C 1
ATOM 2580 O O . PHE A 1 340 ? 1.794 -2.313 -15.778 1.00 85.12 340 PHE A O 1
ATOM 2587 N N . ALA A 1 341 ? 0.492 -2.340 -17.605 1.00 81.62 341 ALA A N 1
ATOM 2588 C CA . ALA A 1 341 ? -0.765 -2.232 -16.872 1.00 81.62 341 ALA A CA 1
ATOM 2589 C C . ALA A 1 341 ? -1.039 -3.494 -16.036 1.00 81.62 341 ALA A C 1
ATOM 2591 O O . ALA A 1 341 ? -1.393 -3.390 -14.864 1.00 81.62 341 ALA A O 1
ATOM 2592 N N . ALA A 1 342 ? -0.803 -4.684 -16.597 1.00 83.12 342 ALA A N 1
ATOM 2593 C CA . ALA A 1 342 ? -0.948 -5.944 -15.873 1.00 83.12 342 ALA A CA 1
ATOM 2594 C C . ALA A 1 342 ? 0.048 -6.058 -14.707 1.00 83.12 342 ALA A C 1
ATOM 2596 O O . ALA A 1 342 ? -0.339 -6.427 -13.603 1.00 83.12 342 ALA A O 1
ATOM 2597 N N . LEU A 1 343 ? 1.315 -5.690 -14.918 1.00 87.25 343 LEU A N 1
ATOM 2598 C CA . LEU A 1 343 ? 2.327 -5.674 -13.857 1.00 87.25 343 LEU A CA 1
ATOM 2599 C C . LEU A 1 343 ? 2.022 -4.628 -12.780 1.00 87.25 343 LEU A C 1
ATOM 2601 O O . LEU A 1 343 ? 2.221 -4.897 -11.600 1.00 87.25 343 LEU A O 1
ATOM 2605 N N . THR A 1 344 ? 1.485 -3.470 -13.171 1.00 89.12 344 THR A N 1
ATOM 2606 C CA . THR A 1 344 ? 0.999 -2.452 -12.230 1.00 89.12 344 THR A CA 1
ATOM 2607 C C . THR A 1 344 ? -0.101 -3.038 -11.349 1.00 89.12 344 THR A C 1
ATOM 2609 O O . THR A 1 344 ? -0.030 -2.926 -10.131 1.00 89.12 344 THR A O 1
ATOM 2612 N N . ALA A 1 345 ? -1.072 -3.742 -11.938 1.00 87.62 345 ALA A N 1
ATOM 2613 C CA . ALA A 1 345 ? -2.121 -4.412 -11.175 1.00 87.62 345 ALA A CA 1
ATOM 2614 C C . ALA A 1 345 ? -1.559 -5.472 -10.209 1.00 87.62 345 ALA A C 1
ATOM 2616 O O . ALA A 1 345 ? -2.038 -5.573 -9.084 1.00 87.62 345 ALA A O 1
ATOM 2617 N N . VAL A 1 346 ? -0.529 -6.227 -10.610 1.00 87.88 346 VAL A N 1
ATOM 2618 C CA . VAL A 1 346 ? 0.145 -7.199 -9.727 1.00 87.88 346 VAL A CA 1
ATOM 2619 C C . VAL A 1 346 ? 0.789 -6.511 -8.524 1.00 87.88 346 VAL A C 1
ATOM 2621 O O . VAL A 1 346 ? 0.570 -6.959 -7.404 1.00 87.88 346 VAL A O 1
ATOM 2624 N N . VAL A 1 347 ? 1.541 -5.426 -8.742 1.00 89.62 347 VAL A N 1
ATOM 2625 C CA . VAL A 1 347 ? 2.193 -4.650 -7.669 1.00 89.62 347 VAL A CA 1
ATOM 2626 C C . VAL A 1 347 ? 1.167 -4.121 -6.675 1.00 89.62 347 VAL A C 1
ATOM 2628 O O . VAL A 1 347 ? 1.309 -4.282 -5.472 1.00 89.62 347 VAL A O 1
ATOM 2631 N N . VAL A 1 348 ? 0.100 -3.523 -7.188 1.00 90.62 348 VAL A N 1
ATOM 2632 C CA . VAL A 1 348 ? -0.907 -2.847 -6.372 1.00 90.62 348 VAL A CA 1
ATOM 2633 C C . VAL A 1 348 ? -1.758 -3.854 -5.577 1.00 90.62 348 VAL A C 1
ATOM 2635 O O . VAL A 1 348 ? -2.126 -3.595 -4.436 1.00 90.62 348 VAL A O 1
ATOM 2638 N N . VAL A 1 349 ? -2.044 -5.033 -6.141 1.00 89.69 349 VAL A N 1
ATOM 2639 C CA . VAL A 1 349 ? -2.725 -6.120 -5.412 1.00 89.69 349 VAL A CA 1
ATOM 2640 C C . VAL A 1 349 ? -1.818 -6.743 -4.343 1.00 89.69 349 VAL A C 1
ATOM 2642 O O . VAL A 1 349 ? -2.320 -7.273 -3.353 1.00 89.69 349 VAL A O 1
ATOM 2645 N N . ASP A 1 350 ? -0.497 -6.670 -4.507 1.00 89.38 350 ASP A N 1
ATOM 2646 C CA . ASP A 1 350 ? 0.496 -7.152 -3.545 1.00 89.38 350 ASP A CA 1
ATOM 2647 C C . ASP A 1 350 ? 0.884 -6.080 -2.506 1.00 89.38 350 ASP A C 1
ATOM 2649 O O . ASP A 1 350 ? 2.050 -5.866 -2.184 1.00 89.38 350 ASP A O 1
ATOM 2653 N N . TYR A 1 351 ? -0.115 -5.437 -1.905 1.00 84.31 351 TYR A N 1
ATOM 2654 C CA . TYR A 1 351 ? 0.064 -4.430 -0.846 1.00 84.31 351 TYR A CA 1
ATOM 2655 C C . TYR A 1 351 ? 0.858 -4.932 0.381 1.00 84.31 351 TYR A C 1
ATOM 2657 O O . TYR A 1 351 ? 1.375 -4.150 1.181 1.00 84.31 351 TYR A O 1
ATOM 2665 N N . ARG A 1 352 ? 0.973 -6.259 0.536 1.00 85.44 352 ARG A N 1
ATOM 2666 C CA . ARG A 1 352 ? 1.764 -6.916 1.587 1.00 85.44 352 ARG A CA 1
ATOM 2667 C C . ARG A 1 352 ? 3.268 -6.943 1.298 1.00 85.44 352 ARG A C 1
ATOM 2669 O O . ARG A 1 352 ? 4.023 -7.379 2.158 1.00 85.44 352 ARG A O 1
ATOM 2676 N N . GLY A 1 353 ? 3.702 -6.540 0.105 1.00 81.88 353 GLY A N 1
ATOM 2677 C CA . GLY A 1 353 ? 5.118 -6.473 -0.257 1.00 81.88 353 GLY A CA 1
ATOM 2678 C C . GLY A 1 353 ? 5.783 -7.824 -0.555 1.00 81.88 353 GLY A C 1
ATOM 2679 O O . GLY A 1 353 ? 7.007 -7.905 -0.609 1.00 81.88 353 GLY A O 1
ATOM 2680 N N . THR A 1 354 ? 5.026 -8.910 -0.764 1.00 86.25 354 THR A N 1
ATOM 2681 C CA . THR A 1 354 ? 5.617 -10.253 -0.959 1.00 86.25 354 THR A CA 1
ATOM 2682 C C . THR A 1 354 ? 6.332 -10.382 -2.309 1.00 86.25 354 THR A C 1
ATOM 2684 O O . THR A 1 354 ? 7.397 -10.990 -2.424 1.00 86.25 354 THR A O 1
ATOM 2687 N N . VAL A 1 355 ? 5.735 -9.815 -3.351 1.00 87.00 355 VAL A N 1
ATOM 2688 C CA . VAL A 1 355 ? 6.194 -9.803 -4.745 1.00 87.00 355 VAL A CA 1
ATOM 2689 C C . VAL A 1 355 ? 6.760 -8.435 -5.122 1.00 87.00 355 VAL A C 1
ATOM 2691 O O . VAL A 1 355 ? 7.661 -8.353 -5.954 1.00 87.00 355 VAL A O 1
ATOM 2694 N N . THR A 1 356 ? 6.273 -7.367 -4.504 1.00 85.44 356 THR A N 1
ATOM 2695 C CA . THR A 1 356 ? 6.592 -5.976 -4.827 1.00 85.44 356 THR A CA 1
ATOM 2696 C C . THR A 1 356 ? 8.087 -5.688 -4.712 1.00 85.44 356 THR A C 1
ATOM 2698 O O . THR A 1 356 ? 8.670 -5.138 -5.648 1.00 85.44 356 THR A O 1
ATOM 2701 N N . PHE A 1 357 ? 8.745 -6.169 -3.654 1.00 83.81 357 PHE A N 1
ATOM 2702 C CA . PHE A 1 357 ? 10.200 -6.082 -3.519 1.00 83.81 357 PHE A CA 1
ATOM 2703 C C . PHE A 1 357 ? 10.945 -6.757 -4.688 1.00 83.81 357 PHE A C 1
ATOM 2705 O O . PHE A 1 357 ? 11.914 -6.221 -5.231 1.00 83.81 357 PHE A O 1
ATOM 2712 N N . TRP A 1 358 ? 10.471 -7.920 -5.146 1.00 87.19 358 TRP A N 1
ATOM 2713 C CA . TRP A 1 358 ? 11.063 -8.617 -6.291 1.00 87.19 358 TRP A CA 1
ATOM 2714 C C . TRP A 1 358 ? 10.799 -7.905 -7.610 1.00 87.19 358 TRP A C 1
ATOM 2716 O O . TRP A 1 358 ? 11.704 -7.832 -8.440 1.00 87.19 358 TRP A O 1
ATOM 2726 N N . VAL A 1 359 ? 9.594 -7.363 -7.805 1.00 86.69 359 VAL A N 1
ATOM 2727 C CA . VAL A 1 359 ? 9.281 -6.533 -8.974 1.00 86.69 359 VAL A CA 1
ATOM 2728 C C . VAL A 1 359 ? 10.244 -5.363 -9.014 1.00 86.69 359 VAL A C 1
ATOM 2730 O O . VAL A 1 359 ? 10.915 -5.200 -10.028 1.00 86.69 359 VAL A O 1
ATOM 2733 N N . PHE A 1 360 ? 10.403 -4.647 -7.899 1.00 85.44 360 PHE A N 1
ATOM 2734 C CA . PHE A 1 360 ? 11.361 -3.558 -7.764 1.00 85.44 360 PHE A CA 1
ATOM 2735 C C . PHE A 1 360 ? 12.786 -3.983 -8.149 1.00 85.44 360 PHE A C 1
ATOM 2737 O O . PHE A 1 360 ? 13.431 -3.311 -8.960 1.00 85.44 360 PHE A O 1
ATOM 2744 N N . LEU A 1 361 ? 13.290 -5.102 -7.618 1.00 82.50 361 LEU A N 1
ATOM 2745 C CA . LEU A 1 361 ? 14.634 -5.589 -7.943 1.00 82.50 361 LEU A CA 1
ATOM 2746 C C . LEU A 1 361 ? 14.780 -5.953 -9.426 1.00 82.50 361 LEU A C 1
ATOM 2748 O O . LEU A 1 361 ? 15.773 -5.586 -10.061 1.00 82.50 361 LEU A O 1
ATOM 2752 N N . VAL A 1 362 ? 13.802 -6.662 -9.992 1.00 84.94 362 VAL A N 1
ATOM 2753 C CA . VAL A 1 362 ? 13.825 -7.117 -11.388 1.00 84.94 362 VAL A CA 1
ATOM 2754 C C . VAL A 1 362 ? 13.742 -5.935 -12.348 1.00 84.94 362 VAL A C 1
ATOM 2756 O O . VAL A 1 362 ? 14.528 -5.868 -13.295 1.00 84.94 362 VAL A O 1
ATOM 2759 N N . THR A 1 363 ? 12.840 -4.983 -12.114 1.00 86.44 363 THR A N 1
ATOM 2760 C CA . THR A 1 363 ? 12.694 -3.797 -12.967 1.00 86.44 363 THR A CA 1
ATOM 2761 C C . THR A 1 363 ? 13.921 -2.897 -12.854 1.00 86.44 363 THR A C 1
ATOM 2763 O O . THR A 1 363 ? 14.459 -2.461 -13.870 1.00 86.44 363 THR A O 1
ATOM 2766 N N . SER A 1 364 ? 14.476 -2.721 -11.656 1.00 81.44 364 SER A N 1
ATOM 2767 C CA . SER A 1 364 ? 15.715 -1.955 -11.471 1.00 81.44 364 SER A CA 1
ATOM 2768 C C . SER A 1 364 ? 16.912 -2.618 -12.165 1.00 81.44 364 SER A C 1
ATOM 2770 O O . SER A 1 364 ? 17.695 -1.949 -12.841 1.00 81.44 364 SER A O 1
ATOM 2772 N N . GLY A 1 365 ? 17.023 -3.949 -12.100 1.00 83.44 365 GLY A N 1
ATOM 2773 C CA . GLY A 1 365 ? 18.021 -4.709 -12.856 1.00 83.44 365 GLY A CA 1
ATOM 2774 C C . GLY A 1 365 ? 17.825 -4.622 -14.374 1.00 83.44 365 GLY A C 1
ATOM 2775 O O . GLY A 1 365 ? 18.801 -4.542 -15.123 1.00 83.44 365 GLY A O 1
ATOM 2776 N N . ASN A 1 366 ? 16.579 -4.566 -14.850 1.00 86.44 366 ASN A N 1
ATOM 2777 C CA . ASN A 1 366 ? 16.256 -4.447 -16.273 1.00 86.44 366 ASN A CA 1
ATOM 2778 C C . ASN A 1 366 ? 16.787 -3.139 -16.890 1.00 86.44 366 ASN A C 1
ATOM 2780 O O . ASN A 1 366 ? 17.209 -3.141 -18.049 1.00 86.44 366 ASN A O 1
ATOM 2784 N N . ILE A 1 367 ? 16.874 -2.052 -16.115 1.00 85.44 367 ILE A N 1
ATOM 2785 C CA . ILE A 1 367 ? 17.497 -0.791 -16.557 1.00 85.44 367 ILE A CA 1
ATOM 2786 C C . ILE A 1 367 ? 18.964 -1.021 -16.963 1.00 85.44 367 ILE A C 1
ATOM 2788 O O . ILE A 1 367 ? 19.399 -0.529 -18.007 1.00 85.44 367 ILE A O 1
ATOM 2792 N N . LEU A 1 368 ? 19.715 -1.831 -16.202 1.00 85.00 368 LEU A N 1
ATOM 2793 C CA . LEU A 1 368 ? 21.115 -2.161 -16.511 1.00 85.00 368 LEU A CA 1
ATOM 2794 C C . LEU A 1 368 ? 21.262 -3.005 -17.779 1.00 85.00 368 LEU A C 1
ATOM 2796 O O . LEU A 1 368 ? 22.278 -2.901 -18.459 1.00 85.00 368 LEU A O 1
ATOM 2800 N N . VAL A 1 369 ? 20.266 -3.833 -18.098 1.00 88.69 369 VAL A N 1
ATOM 2801 C CA . VAL A 1 369 ? 20.255 -4.679 -19.302 1.00 88.69 369 VAL A CA 1
ATOM 2802 C C . VAL A 1 369 ? 19.809 -3.885 -20.532 1.00 88.69 369 VAL A C 1
ATOM 2804 O O . VAL A 1 369 ? 20.327 -4.087 -21.629 1.00 88.69 369 VAL A O 1
ATOM 2807 N N . THR A 1 370 ? 18.884 -2.942 -20.353 1.00 90.31 370 THR A N 1
ATOM 2808 C CA . THR A 1 370 ? 18.261 -2.192 -21.448 1.00 90.31 370 THR A CA 1
ATOM 2809 C C . THR A 1 370 ? 19.276 -1.406 -22.271 1.00 90.31 370 THR A C 1
ATOM 2811 O O . THR A 1 370 ? 19.247 -1.454 -23.494 1.00 90.31 370 THR A O 1
ATOM 2814 N N . PHE A 1 371 ? 20.215 -0.713 -21.637 1.00 90.44 371 PHE A N 1
ATOM 2815 C CA . PHE A 1 371 ? 21.206 0.092 -22.354 1.00 90.44 371 PHE A CA 1
ATOM 2816 C C . PHE A 1 371 ? 22.213 -0.721 -23.185 1.00 90.44 371 PHE A C 1
ATOM 2818 O O . PHE A 1 371 ? 22.436 -0.352 -24.337 1.00 90.44 371 PHE A O 1
ATOM 2825 N N . PRO A 1 372 ? 22.802 -1.827 -22.693 1.00 91.50 372 PRO A N 1
ATOM 2826 C CA . PRO A 1 372 ? 23.607 -2.695 -23.545 1.00 91.50 372 PRO A CA 1
ATOM 2827 C C . PRO A 1 372 ? 22.809 -3.289 -24.719 1.00 91.50 372 PRO A C 1
ATOM 2829 O O . PRO A 1 372 ? 23.309 -3.336 -25.843 1.00 91.50 372 PRO A O 1
ATOM 2832 N N . VAL A 1 373 ? 21.546 -3.679 -24.506 1.00 93.06 373 VAL A N 1
ATOM 2833 C CA . VAL A 1 373 ? 20.667 -4.119 -25.607 1.00 93.06 373 VAL A CA 1
ATOM 2834 C C . VAL A 1 373 ? 20.414 -2.974 -26.589 1.00 93.06 373 VAL A C 1
ATOM 2836 O O . VAL A 1 373 ? 20.460 -3.179 -27.799 1.00 93.06 373 VAL A O 1
ATOM 2839 N N . LEU A 1 374 ? 20.219 -1.751 -26.098 1.00 93.50 374 LEU A N 1
ATOM 2840 C CA . LEU A 1 374 ? 20.057 -0.577 -26.945 1.00 93.50 374 LEU A CA 1
ATOM 2841 C C . LEU A 1 374 ? 21.309 -0.316 -27.792 1.00 93.50 374 LEU A C 1
ATOM 2843 O O . LEU A 1 374 ? 21.165 -0.014 -28.972 1.00 93.50 374 LEU A O 1
ATOM 2847 N N . GLY A 1 375 ? 22.514 -0.492 -27.240 1.00 92.00 375 GLY A N 1
ATOM 2848 C CA . GLY A 1 375 ? 23.775 -0.399 -27.985 1.00 92.00 375 GLY A CA 1
ATOM 2849 C C . GLY A 1 375 ? 23.832 -1.394 -29.145 1.00 92.00 375 GLY A C 1
ATOM 2850 O O . GLY A 1 375 ? 24.117 -1.008 -30.279 1.00 92.00 375 GLY A O 1
ATOM 2851 N N . LEU A 1 376 ? 23.439 -2.648 -28.890 1.00 92.88 376 LEU A N 1
ATOM 2852 C CA . LEU A 1 376 ? 23.321 -3.702 -29.908 1.00 92.88 376 LEU A CA 1
ATOM 2853 C C . LEU A 1 376 ? 22.264 -3.404 -30.983 1.00 92.88 376 LEU A C 1
ATOM 2855 O O . LEU A 1 376 ? 22.433 -3.770 -32.145 1.00 92.88 376 LEU A O 1
ATOM 2859 N N . LEU A 1 377 ? 21.138 -2.792 -30.609 1.00 92.25 377 LEU A N 1
ATOM 2860 C CA . LEU A 1 377 ? 20.082 -2.432 -31.559 1.00 92.25 377 LEU A CA 1
ATOM 2861 C C . LEU A 1 377 ? 20.453 -1.197 -32.384 1.00 92.25 377 LEU A C 1
ATOM 2863 O O . LEU A 1 377 ? 20.071 -1.086 -33.547 1.00 92.25 377 LEU A O 1
ATOM 2867 N N . VAL A 1 378 ? 21.192 -0.259 -31.798 1.00 93.25 378 VAL A N 1
ATOM 2868 C CA . VAL A 1 378 ? 21.666 0.953 -32.470 1.00 93.25 378 VAL A CA 1
ATOM 2869 C C . VAL A 1 378 ? 22.665 0.626 -33.578 1.00 93.25 378 VAL A C 1
ATOM 2871 O O . VAL A 1 378 ? 22.565 1.237 -34.640 1.00 93.25 378 VAL A O 1
ATOM 2874 N N . SER A 1 379 ? 23.530 -0.378 -33.398 1.00 91.88 379 SER A N 1
ATOM 2875 C CA . SER A 1 379 ? 24.438 -0.856 -34.454 1.00 91.88 379 SER A CA 1
ATOM 2876 C C . SER A 1 379 ? 23.739 -1.608 -35.594 1.00 91.88 379 SER A C 1
ATOM 2878 O O . SER A 1 379 ? 24.364 -1.936 -36.600 1.00 91.88 379 SER A O 1
ATOM 2880 N N . LYS A 1 380 ? 22.422 -1.844 -35.492 1.00 91.56 380 LYS A N 1
ATOM 2881 C CA . LYS A 1 380 ? 21.605 -2.501 -36.521 1.00 91.56 380 LYS A CA 1
ATOM 2882 C C . LYS A 1 380 ? 20.529 -1.544 -37.059 1.00 91.56 380 LYS A C 1
ATOM 2884 O O . LYS A 1 380 ? 19.413 -1.518 -36.537 1.00 91.56 380 LYS A O 1
ATOM 2889 N N . PRO A 1 381 ? 20.787 -0.814 -38.164 1.00 85.50 381 PRO A N 1
ATOM 2890 C CA . PRO A 1 381 ? 19.881 0.222 -38.680 1.00 85.50 381 PRO A CA 1
ATOM 2891 C C . PRO A 1 381 ? 18.450 -0.256 -38.961 1.00 85.50 381 PRO A C 1
ATOM 2893 O O . PRO A 1 381 ? 17.500 0.508 -38.806 1.00 85.50 381 PRO A O 1
ATOM 2896 N N . ARG A 1 382 ? 18.291 -1.534 -39.338 1.00 88.62 382 ARG A N 1
ATOM 2897 C CA . ARG A 1 382 ? 17.003 -2.153 -39.699 1.00 88.62 382 ARG A CA 1
ATOM 2898 C C . ARG A 1 382 ? 16.076 -2.429 -38.508 1.00 88.62 382 ARG A C 1
ATOM 2900 O O . ARG A 1 382 ? 14.933 -2.805 -38.725 1.00 88.62 382 ARG A O 1
ATOM 2907 N N . LEU A 1 383 ? 16.542 -2.260 -37.269 1.00 88.56 383 LEU A N 1
ATOM 2908 C CA . LEU A 1 383 ? 15.788 -2.592 -36.054 1.00 88.56 383 LEU A CA 1
ATOM 2909 C C . LEU A 1 383 ? 15.186 -1.353 -35.365 1.00 88.56 383 LEU A C 1
ATOM 2911 O O . LEU A 1 383 ? 15.178 -1.265 -34.139 1.00 88.56 383 LEU A O 1
ATOM 2915 N N . SER A 1 384 ? 14.672 -0.382 -36.129 1.00 86.12 384 SER A N 1
ATOM 2916 C CA . SER A 1 384 ? 14.084 0.848 -35.569 1.00 86.12 384 SER A CA 1
ATOM 2917 C C . SER A 1 384 ? 12.915 0.575 -34.622 1.00 86.12 384 SER A C 1
ATOM 2919 O O . SER A 1 384 ? 12.897 1.128 -33.526 1.00 86.12 384 SER A O 1
ATOM 2921 N N . VAL A 1 385 ? 12.011 -0.334 -34.998 1.00 85.06 385 VAL A N 1
ATOM 2922 C CA . VAL A 1 385 ? 10.848 -0.728 -34.185 1.00 85.06 385 VAL A CA 1
ATOM 2923 C C . VAL A 1 385 ? 11.290 -1.307 -32.841 1.00 85.06 385 VAL A C 1
ATOM 2925 O O . VAL A 1 385 ? 10.764 -0.923 -31.800 1.00 85.06 385 VAL A O 1
ATOM 2928 N N . ALA A 1 386 ? 12.316 -2.166 -32.839 1.00 87.81 386 ALA A N 1
ATOM 2929 C CA . ALA A 1 386 ? 12.852 -2.753 -31.613 1.00 87.81 386 ALA A CA 1
ATOM 2930 C C . ALA A 1 386 ? 13.485 -1.696 -30.693 1.00 87.81 386 ALA A C 1
ATOM 2932 O O . ALA A 1 386 ? 13.341 -1.787 -29.476 1.00 87.81 386 ALA A O 1
ATOM 2933 N N . ARG A 1 387 ? 14.144 -0.668 -31.252 1.00 90.94 387 ARG A N 1
ATOM 2934 C CA . ARG A 1 387 ? 14.672 0.458 -30.460 1.00 90.94 387 ARG A CA 1
ATOM 2935 C C . ARG A 1 387 ? 13.545 1.244 -29.799 1.00 90.94 387 ARG A C 1
ATOM 2937 O O . ARG A 1 387 ? 13.623 1.501 -28.603 1.00 90.94 387 ARG A O 1
ATOM 2944 N N . THR A 1 388 ? 12.499 1.588 -30.551 1.00 87.06 388 THR A N 1
ATOM 2945 C CA . THR A 1 388 ? 11.328 2.297 -30.014 1.00 87.06 388 THR A CA 1
ATOM 2946 C C . THR A 1 388 ? 10.655 1.477 -28.918 1.00 87.06 388 THR A C 1
ATOM 2948 O O . THR A 1 388 ? 10.443 1.986 -27.822 1.00 87.06 388 THR A O 1
ATOM 2951 N N . ALA A 1 389 ? 10.413 0.187 -29.167 1.00 86.50 389 ALA A N 1
ATOM 2952 C CA . ALA A 1 389 ? 9.827 -0.728 -28.192 1.00 86.50 389 ALA A CA 1
ATOM 2953 C C . ALA A 1 389 ? 10.657 -0.816 -26.904 1.00 86.50 389 ALA A C 1
ATOM 2955 O O . ALA A 1 389 ? 10.100 -0.774 -25.810 1.00 86.50 389 ALA A O 1
ATOM 2956 N N . LEU A 1 390 ? 11.985 -0.884 -27.026 1.00 90.44 390 LEU A N 1
ATOM 2957 C CA . LEU A 1 390 ? 12.897 -0.932 -25.888 1.00 90.44 390 LEU A CA 1
ATOM 2958 C C . LEU A 1 390 ? 12.877 0.369 -25.071 1.00 90.44 390 LEU A C 1
ATOM 2960 O O . LEU A 1 390 ? 12.865 0.320 -23.845 1.00 90.44 390 LEU A O 1
ATOM 2964 N N . VAL A 1 391 ? 12.828 1.531 -25.730 1.00 90.06 391 VAL A N 1
ATOM 2965 C CA . VAL A 1 391 ? 12.704 2.837 -25.058 1.00 90.06 391 VAL A CA 1
ATOM 2966 C C . VAL A 1 391 ? 11.353 2.964 -24.346 1.00 90.06 391 VAL A C 1
ATOM 2968 O O . VAL A 1 391 ? 11.301 3.433 -23.210 1.00 90.06 391 VAL A O 1
ATOM 2971 N N . THR A 1 392 ? 10.260 2.508 -24.963 1.00 87.50 392 THR A N 1
ATOM 2972 C CA . THR A 1 392 ? 8.939 2.468 -24.316 1.00 87.50 392 THR A CA 1
ATOM 2973 C C . THR A 1 392 ? 8.934 1.514 -23.124 1.00 87.50 392 THR A C 1
ATOM 2975 O O . THR A 1 392 ? 8.411 1.860 -22.066 1.00 87.50 392 THR A O 1
ATOM 2978 N N . ALA A 1 393 ? 9.557 0.341 -23.261 1.00 88.69 393 ALA A N 1
ATOM 2979 C CA . ALA A 1 393 ? 9.677 -0.611 -22.167 1.00 88.69 393 ALA A CA 1
ATOM 2980 C C . ALA A 1 393 ? 10.475 -0.027 -20.998 1.00 88.69 393 ALA A C 1
ATOM 2982 O O . ALA A 1 393 ? 10.074 -0.185 -19.852 1.00 88.69 393 ALA A O 1
ATOM 2983 N N . LEU A 1 394 ? 11.538 0.730 -21.277 1.00 89.75 394 LEU A N 1
ATOM 2984 C CA . LEU A 1 394 ? 12.312 1.422 -20.251 1.00 89.75 394 LEU A CA 1
ATOM 2985 C C . LEU A 1 394 ? 11.454 2.393 -19.430 1.00 89.75 394 LEU A C 1
ATOM 2987 O O . LEU A 1 394 ? 11.582 2.434 -18.209 1.00 89.75 394 LEU A O 1
ATOM 2991 N N . ALA A 1 395 ? 10.564 3.148 -20.081 1.00 89.88 395 ALA A N 1
ATOM 2992 C CA . ALA A 1 395 ? 9.655 4.059 -19.388 1.00 89.88 395 ALA A CA 1
ATOM 2993 C C . ALA A 1 395 ? 8.722 3.308 -18.424 1.00 89.88 395 ALA A C 1
ATOM 2995 O O . ALA A 1 395 ? 8.582 3.700 -17.265 1.00 89.88 395 ALA A O 1
ATOM 2996 N N . GLY A 1 396 ? 8.141 2.194 -18.880 1.00 88.62 396 GLY A N 1
ATOM 2997 C CA . GLY A 1 396 ? 7.317 1.334 -18.034 1.00 88.62 396 GLY A CA 1
ATOM 2998 C C . GLY A 1 396 ? 8.106 0.713 -16.876 1.00 88.62 396 GLY A C 1
ATOM 2999 O O . GLY A 1 396 ? 7.609 0.650 -15.754 1.00 88.62 396 GLY A O 1
ATOM 3000 N N . THR A 1 397 ? 9.351 0.300 -17.119 1.00 90.69 397 THR A N 1
ATOM 3001 C CA . THR A 1 397 ? 10.246 -0.271 -16.103 1.00 90.69 397 THR A CA 1
ATOM 3002 C C . THR A 1 397 ? 10.530 0.729 -14.986 1.00 90.69 397 THR A C 1
ATOM 3004 O O . THR A 1 397 ? 10.456 0.367 -13.815 1.00 90.69 397 THR A O 1
ATOM 3007 N N . VAL A 1 398 ? 10.804 1.992 -15.330 1.00 89.19 398 VAL A N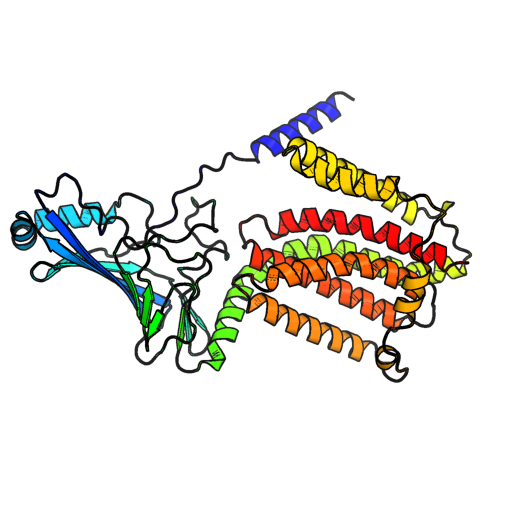 1
ATOM 3008 C CA . VAL A 1 398 ? 11.010 3.056 -14.334 1.00 89.19 398 VAL A CA 1
ATOM 3009 C C . VAL A 1 398 ? 9.749 3.284 -13.506 1.00 89.19 398 VAL A C 1
ATOM 3011 O O . VAL A 1 398 ? 9.838 3.360 -12.281 1.00 89.19 398 VAL A O 1
ATOM 3014 N N . TRP A 1 399 ? 8.584 3.354 -14.157 1.00 91.88 399 TRP A N 1
ATOM 3015 C CA . TRP A 1 399 ? 7.301 3.481 -13.465 1.00 91.88 399 TRP A CA 1
ATOM 3016 C C . TRP A 1 399 ? 7.084 2.342 -12.464 1.00 91.88 399 TRP A C 1
ATOM 3018 O O . TRP A 1 399 ? 6.839 2.607 -11.291 1.00 91.88 399 TRP A O 1
ATOM 3028 N N . LEU A 1 400 ? 7.240 1.087 -12.899 1.00 91.38 400 LEU A N 1
ATOM 3029 C CA . LEU A 1 400 ? 7.052 -0.071 -12.026 1.00 91.38 400 LEU A CA 1
ATOM 3030 C C . LEU A 1 400 ? 8.050 -0.113 -10.875 1.00 91.38 400 LEU A C 1
ATOM 3032 O O . LEU A 1 400 ? 7.636 -0.417 -9.765 1.00 91.38 400 LEU A O 1
ATOM 3036 N N . SER A 1 401 ? 9.330 0.201 -11.107 1.00 89.88 401 SER A N 1
ATOM 3037 C CA . SER A 1 401 ? 10.315 0.281 -10.021 1.00 89.88 401 SER A CA 1
ATOM 3038 C C . SER A 1 401 ? 9.858 1.268 -8.951 1.00 89.88 401 SER A C 1
ATOM 3040 O O . SER A 1 401 ? 9.893 0.963 -7.767 1.00 89.88 401 SER A O 1
ATOM 3042 N N . ILE A 1 402 ? 9.413 2.455 -9.350 1.00 87.94 402 ILE A N 1
ATOM 3043 C CA . ILE A 1 402 ? 9.087 3.511 -8.390 1.00 87.94 402 ILE A CA 1
ATOM 3044 C C . ILE A 1 402 ? 7.771 3.215 -7.685 1.00 87.94 402 ILE A C 1
ATOM 3046 O O . ILE A 1 402 ? 7.706 3.346 -6.468 1.00 87.94 402 ILE A O 1
ATOM 3050 N N . LEU A 1 403 ? 6.756 2.756 -8.418 1.00 89.62 403 LEU A N 1
ATOM 3051 C CA . LEU A 1 403 ? 5.490 2.342 -7.826 1.00 89.62 403 LEU A CA 1
ATOM 3052 C C . LEU A 1 403 ? 5.689 1.181 -6.847 1.00 89.62 403 LEU A C 1
ATOM 3054 O O . LEU A 1 403 ? 5.186 1.242 -5.733 1.00 89.62 403 LEU A O 1
ATOM 3058 N N . ALA A 1 404 ? 6.454 0.158 -7.233 1.00 90.88 404 ALA A N 1
ATOM 3059 C CA . ALA A 1 404 ? 6.763 -0.963 -6.355 1.00 90.88 404 ALA A CA 1
ATOM 3060 C C . ALA A 1 404 ? 7.535 -0.500 -5.114 1.00 90.88 404 ALA A C 1
ATOM 3062 O O . ALA A 1 404 ? 7.175 -0.866 -4.004 1.00 90.88 404 ALA A O 1
ATOM 3063 N N . GLY A 1 405 ? 8.530 0.375 -5.278 1.00 86.69 405 GLY A N 1
ATOM 3064 C CA . GLY A 1 405 ? 9.232 0.978 -4.147 1.00 86.69 405 GLY A CA 1
ATOM 3065 C C . GLY A 1 405 ? 8.285 1.722 -3.202 1.00 86.69 405 GLY A C 1
ATOM 3066 O O . GLY A 1 405 ? 8.364 1.529 -1.999 1.00 86.69 405 GLY A O 1
ATOM 3067 N N . VAL A 1 406 ? 7.347 2.517 -3.726 1.00 87.44 406 VAL A N 1
ATOM 3068 C CA . VAL A 1 406 ? 6.344 3.233 -2.915 1.00 87.44 406 VAL A CA 1
ATOM 3069 C C . VAL A 1 406 ? 5.402 2.270 -2.188 1.00 87.44 406 VAL A C 1
ATOM 3071 O O . VAL A 1 406 ? 5.147 2.469 -1.008 1.00 87.44 406 VAL A O 1
ATOM 3074 N N . VAL A 1 407 ? 4.920 1.210 -2.839 1.00 89.88 407 VAL A N 1
ATOM 3075 C CA . VAL A 1 407 ? 4.063 0.200 -2.188 1.00 89.88 407 VAL A CA 1
ATOM 3076 C C . VAL A 1 407 ? 4.830 -0.577 -1.105 1.00 89.88 407 VAL A C 1
ATOM 3078 O O . VAL A 1 407 ? 4.282 -0.911 -0.053 1.00 89.88 407 VAL A O 1
ATOM 3081 N N . ASP A 1 408 ? 6.120 -0.829 -1.328 1.00 88.25 408 ASP A N 1
ATOM 3082 C CA . ASP A 1 408 ? 6.988 -1.553 -0.399 1.00 88.25 408 ASP A CA 1
ATOM 3083 C C . ASP A 1 408 ? 7.473 -0.702 0.781 1.00 88.25 408 ASP A C 1
ATOM 3085 O O . ASP A 1 408 ? 7.582 -1.215 1.879 1.00 88.25 408 ASP A O 1
ATOM 3089 N N . SER A 1 409 ? 7.739 0.593 0.621 1.00 82.00 409 SER A N 1
ATOM 3090 C CA . SER A 1 409 ? 8.256 1.436 1.721 1.00 82.00 409 SER A CA 1
ATOM 3091 C C . SER A 1 409 ? 7.263 2.467 2.259 1.00 82.00 409 SER A C 1
ATOM 3093 O O . SER A 1 409 ? 7.554 3.155 3.232 1.00 82.00 409 SER A O 1
ATOM 3095 N N . GLY A 1 410 ? 6.111 2.604 1.608 1.00 83.75 410 GLY A N 1
ATOM 3096 C CA . GLY A 1 410 ? 5.050 3.540 1.958 1.00 83.75 410 GLY A CA 1
ATOM 3097 C C . GLY A 1 410 ? 5.229 4.926 1.338 1.00 83.75 410 GLY A C 1
ATOM 3098 O O . GLY A 1 410 ? 6.287 5.258 0.792 1.00 83.75 410 GLY A O 1
ATOM 3099 N N . ALA A 1 411 ? 4.179 5.745 1.408 1.00 77.12 411 ALA A N 1
ATOM 3100 C CA . ALA A 1 411 ? 4.126 7.087 0.830 1.00 77.12 411 ALA A CA 1
ATOM 3101 C C . ALA A 1 411 ? 5.087 8.068 1.519 1.00 77.12 411 ALA A C 1
ATOM 3103 O O . ALA A 1 411 ? 5.785 8.828 0.844 1.00 77.12 411 ALA A O 1
ATOM 3104 N N . LEU A 1 412 ? 5.150 8.027 2.856 1.00 64.50 412 LEU A N 1
ATOM 3105 C CA . LEU A 1 412 ? 5.909 8.981 3.674 1.00 64.50 412 LEU A CA 1
ATOM 3106 C C . LEU A 1 412 ? 7.323 8.531 4.043 1.00 64.50 412 LEU A C 1
ATOM 3108 O O . LEU A 1 412 ? 8.126 9.370 4.446 1.00 64.50 412 LEU A O 1
ATOM 3112 N N . GLY A 1 413 ? 7.688 7.261 3.833 1.00 57.84 413 GLY A N 1
ATOM 3113 C CA . GLY A 1 413 ? 9.012 6.714 4.182 1.00 57.84 413 GLY A CA 1
ATOM 3114 C C . GLY A 1 413 ? 10.192 7.291 3.381 1.00 57.84 413 GLY A C 1
ATOM 3115 O O . GLY A 1 413 ? 11.256 6.682 3.301 1.00 57.84 413 GLY A O 1
ATOM 3116 N N . GLY A 1 414 ? 10.005 8.412 2.677 1.00 54.16 414 GLY A N 1
ATOM 3117 C CA . GLY A 1 414 ? 10.960 8.945 1.713 1.00 54.16 414 GLY A CA 1
ATOM 3118 C C . GLY A 1 414 ? 11.221 7.989 0.548 1.00 54.16 414 GLY A C 1
ATOM 3119 O O . GLY A 1 414 ? 12.078 8.282 -0.280 1.00 54.16 414 GLY A O 1
ATOM 3120 N N . GLY A 1 415 ? 10.484 6.876 0.458 1.00 53.19 415 GLY A N 1
ATOM 3121 C CA . GLY A 1 415 ? 10.729 5.744 -0.421 1.00 53.19 415 GLY A CA 1
ATOM 3122 C C . GLY A 1 415 ? 10.957 6.152 -1.860 1.00 53.19 415 GLY A C 1
ATOM 3123 O O . GLY A 1 415 ? 12.020 5.899 -2.410 1.00 53.19 415 GLY A O 1
ATOM 3124 N N . GLY A 1 416 ? 10.017 6.881 -2.461 1.00 53.72 416 GLY A N 1
ATOM 3125 C CA . GLY A 1 416 ? 10.153 7.330 -3.849 1.00 53.72 416 GLY A CA 1
ATOM 3126 C C . GLY A 1 416 ? 11.412 8.170 -4.112 1.00 53.72 416 GLY A C 1
ATOM 3127 O O . GLY A 1 416 ? 12.000 8.077 -5.189 1.00 53.72 416 GLY A O 1
ATOM 3128 N N . LEU A 1 417 ? 11.874 8.951 -3.129 1.00 56.91 417 LEU A N 1
ATOM 3129 C CA . LEU A 1 417 ? 13.033 9.837 -3.260 1.00 56.91 417 LEU A CA 1
ATOM 3130 C C . LEU A 1 417 ? 14.344 9.131 -2.891 1.00 56.91 417 LEU A C 1
ATOM 3132 O O . LEU A 1 417 ? 15.339 9.304 -3.582 1.00 56.91 417 LEU A O 1
ATOM 3136 N N . LEU A 1 418 ? 14.346 8.285 -1.863 1.00 63.28 418 LEU A N 1
ATOM 3137 C CA . LEU A 1 418 ? 15.491 7.496 -1.405 1.00 63.28 418 LEU A CA 1
ATOM 3138 C C . LEU A 1 418 ? 15.782 6.348 -2.384 1.00 63.28 418 LEU A C 1
ATOM 3140 O O . LEU A 1 418 ? 16.918 6.197 -2.841 1.00 63.28 418 LEU A O 1
ATOM 3144 N N . TRP A 1 419 ? 14.743 5.634 -2.830 1.00 63.41 419 TRP A N 1
ATOM 3145 C CA . TRP A 1 419 ? 14.816 4.733 -3.983 1.00 63.41 419 TRP A CA 1
ATOM 3146 C C . TRP A 1 419 ? 15.117 5.497 -5.260 1.00 63.41 419 TRP A C 1
ATOM 3148 O O . TRP A 1 419 ? 15.880 5.010 -6.087 1.00 63.41 419 TRP A O 1
ATOM 3158 N N . GLY A 1 420 ? 14.598 6.717 -5.403 1.00 61.38 420 GLY A N 1
ATOM 3159 C CA . GLY A 1 420 ? 14.920 7.588 -6.523 1.00 61.38 420 GLY A CA 1
ATOM 3160 C C . GLY A 1 420 ? 16.416 7.919 -6.605 1.00 61.38 420 GLY A C 1
ATOM 3161 O O . GLY A 1 420 ? 17.024 7.868 -7.672 1.00 61.38 420 GLY A O 1
ATOM 3162 N N . LEU A 1 421 ? 17.046 8.186 -5.462 1.00 63.97 421 LEU A N 1
ATOM 3163 C CA . LEU A 1 421 ? 18.481 8.433 -5.326 1.00 63.97 421 LEU A CA 1
ATOM 3164 C C . LEU A 1 421 ? 19.306 7.160 -5.558 1.00 63.97 421 LEU A C 1
ATOM 3166 O O . LEU A 1 421 ? 20.339 7.216 -6.228 1.00 63.97 421 LEU A O 1
ATOM 3170 N N . LEU A 1 422 ? 18.834 6.006 -5.077 1.00 65.62 422 LEU A N 1
ATOM 3171 C CA . LEU A 1 422 ? 19.409 4.702 -5.419 1.00 65.62 422 LEU A CA 1
ATOM 3172 C C . LEU A 1 422 ? 19.344 4.467 -6.932 1.00 65.62 422 LEU A C 1
ATOM 3174 O O . LEU A 1 422 ? 20.372 4.189 -7.540 1.00 65.62 422 LEU A O 1
ATOM 3178 N N . LEU A 1 423 ? 18.191 4.679 -7.566 1.00 65.62 423 LEU A N 1
ATOM 3179 C CA . LEU A 1 423 ? 17.976 4.577 -9.014 1.00 65.62 423 LEU A CA 1
ATOM 3180 C C . LEU A 1 423 ? 18.762 5.623 -9.818 1.00 65.62 423 LEU A C 1
ATOM 3182 O O . LEU A 1 423 ? 19.151 5.359 -10.951 1.00 65.62 423 LEU A O 1
ATOM 3186 N N . LEU A 1 424 ? 19.099 6.773 -9.238 1.00 65.44 424 LEU A N 1
ATOM 3187 C CA . LEU A 1 424 ? 20.005 7.750 -9.847 1.00 65.44 424 LEU A CA 1
ATOM 3188 C C . LEU A 1 424 ? 21.394 7.151 -10.095 1.00 65.44 424 LEU A C 1
ATOM 3190 O O . LEU A 1 424 ? 21.989 7.424 -11.136 1.00 65.44 424 LEU A O 1
ATOM 3194 N N . SER A 1 425 ? 21.886 6.258 -9.227 1.00 64.44 425 SER A N 1
ATOM 3195 C CA . SER A 1 425 ? 23.117 5.500 -9.508 1.00 64.44 425 SER A CA 1
ATOM 3196 C C . SER A 1 425 ? 22.964 4.570 -10.727 1.00 64.44 425 SER A C 1
ATOM 3198 O O . SER A 1 425 ? 23.906 4.395 -11.508 1.00 64.44 425 SER A O 1
ATOM 3200 N N . PHE A 1 426 ? 21.740 4.093 -10.981 1.00 65.75 426 PHE A N 1
ATOM 3201 C CA . PHE A 1 426 ? 21.355 3.349 -12.181 1.00 65.75 426 PHE A CA 1
ATOM 3202 C C . PHE A 1 426 ? 21.115 4.234 -13.411 1.00 65.75 426 PHE A C 1
ATOM 3204 O O . PHE A 1 426 ? 20.895 3.681 -14.474 1.00 65.75 426 PHE A O 1
ATOM 3211 N N . ILE A 1 427 ? 21.194 5.567 -13.352 1.00 66.31 427 ILE A N 1
ATOM 3212 C CA . ILE A 1 427 ? 21.219 6.404 -14.571 1.00 66.31 427 ILE A CA 1
ATOM 3213 C C . ILE A 1 427 ? 22.628 6.407 -15.185 1.00 66.31 427 ILE A C 1
ATOM 3215 O O . ILE A 1 427 ? 22.795 6.453 -16.407 1.00 66.31 427 ILE A O 1
ATOM 3219 N N . PHE A 1 428 ? 23.662 6.309 -14.346 1.00 71.38 428 PHE A N 1
ATOM 3220 C CA . PHE A 1 428 ? 25.050 6.480 -14.779 1.00 71.38 428 PHE A CA 1
ATOM 3221 C C . PHE A 1 428 ? 25.768 5.183 -15.107 1.00 71.38 428 PHE A C 1
ATOM 3223 O O . PHE A 1 428 ? 26.645 5.207 -15.962 1.00 71.38 428 PHE A O 1
ATOM 3230 N N . LEU A 1 429 ? 25.389 4.057 -14.499 1.00 77.56 429 LEU A N 1
ATOM 3231 C CA . LEU A 1 429 ? 25.928 2.742 -14.861 1.00 77.56 429 LEU A CA 1
ATOM 3232 C C . LEU A 1 429 ? 25.549 2.257 -16.276 1.00 77.56 429 LEU A C 1
ATOM 3234 O O . LEU A 1 429 ? 26.411 1.697 -16.956 1.00 77.56 429 LEU A O 1
ATOM 3238 N N . PRO A 1 430 ? 24.309 2.448 -16.762 1.00 82.19 430 PRO A N 1
ATOM 3239 C CA . PRO A 1 430 ? 23.907 1.932 -18.064 1.00 82.19 430 PRO A CA 1
ATOM 3240 C C . PRO A 1 430 ? 24.592 2.628 -19.238 1.00 82.19 430 PRO A C 1
ATOM 3242 O O . PRO A 1 430 ? 24.810 2.002 -20.270 1.00 82.19 430 PRO A O 1
ATOM 3245 N N . SER A 1 431 ? 24.976 3.901 -19.092 1.00 83.94 431 SER A N 1
ATOM 3246 C CA . SER A 1 431 ? 25.638 4.647 -20.169 1.00 83.94 431 SER A CA 1
ATOM 3247 C C . SER A 1 431 ? 26.978 4.001 -20.579 1.00 83.94 431 SER A C 1
ATOM 3249 O O . SER A 1 431 ? 27.112 3.633 -21.743 1.00 83.94 431 SER A O 1
ATOM 3251 N N . PRO A 1 432 ? 27.947 3.743 -19.674 1.00 86.44 432 PRO A N 1
ATOM 3252 C CA . PRO A 1 432 ? 29.138 2.948 -19.980 1.00 86.44 432 PRO A CA 1
ATOM 3253 C C . PRO A 1 432 ? 28.842 1.581 -20.607 1.00 86.44 432 PRO A C 1
ATOM 3255 O O . PRO A 1 432 ? 29.570 1.165 -21.504 1.00 86.44 432 PRO A O 1
ATOM 3258 N N . LEU A 1 433 ? 27.778 0.891 -20.176 1.00 88.75 433 LEU A N 1
ATOM 3259 C CA . LEU A 1 433 ? 27.383 -0.404 -20.746 1.00 88.75 433 LEU A CA 1
ATOM 3260 C C . LEU A 1 433 ? 26.879 -0.271 -22.193 1.00 88.75 433 LEU A C 1
ATOM 3262 O O . LEU A 1 433 ? 27.228 -1.092 -23.045 1.00 88.75 433 LEU A O 1
ATOM 3266 N N . PHE A 1 434 ? 26.120 0.786 -22.496 1.00 92.19 434 PHE A N 1
ATOM 3267 C CA . PHE A 1 434 ? 25.742 1.146 -23.864 1.00 92.19 434 PHE A CA 1
ATOM 3268 C C . PHE A 1 434 ? 26.982 1.371 -24.735 1.00 92.19 434 PHE A C 1
ATOM 3270 O O . PHE A 1 434 ? 27.104 0.757 -25.788 1.00 92.19 434 PHE A O 1
ATOM 3277 N N . TYR A 1 435 ? 27.951 2.177 -24.296 1.00 90.75 435 TYR A N 1
ATOM 3278 C CA . TYR A 1 435 ? 29.154 2.412 -25.106 1.00 90.75 435 TYR A CA 1
ATOM 3279 C C . TYR A 1 435 ? 30.064 1.199 -25.213 1.00 90.75 435 TYR A C 1
ATOM 3281 O O . TYR A 1 435 ? 30.670 1.000 -26.259 1.00 90.75 435 TYR A O 1
ATOM 3289 N N . GLY A 1 436 ? 30.168 0.389 -24.160 1.00 91.44 436 GLY A N 1
ATOM 3290 C CA . GLY A 1 436 ? 30.926 -0.857 -24.199 1.00 91.44 436 GLY A CA 1
ATOM 3291 C C . GLY A 1 436 ? 30.362 -1.812 -25.247 1.00 91.44 436 GLY A C 1
ATOM 3292 O O . GLY A 1 436 ? 31.111 -2.348 -26.055 1.00 91.44 436 GLY A O 1
ATOM 3293 N N . THR A 1 437 ? 29.037 -1.972 -25.296 1.00 92.00 437 THR A N 1
ATOM 3294 C CA . THR A 1 437 ? 28.387 -2.783 -26.340 1.00 92.00 437 THR A CA 1
ATOM 3295 C C . THR A 1 437 ? 28.499 -2.162 -27.724 1.00 92.00 437 THR A C 1
ATOM 3297 O O . THR A 1 437 ? 28.806 -2.877 -28.675 1.00 92.00 437 THR A O 1
ATOM 3300 N N . LEU A 1 438 ? 28.326 -0.844 -27.845 1.00 91.50 438 LEU A N 1
ATOM 3301 C CA . LEU A 1 438 ? 28.500 -0.139 -29.112 1.00 91.50 438 LEU A CA 1
ATOM 3302 C C . LEU A 1 438 ? 29.926 -0.334 -29.653 1.00 91.50 438 LEU A C 1
ATOM 3304 O O . LEU A 1 438 ? 30.076 -0.735 -30.799 1.00 91.50 438 LEU A O 1
ATOM 3308 N N . TRP A 1 439 ? 30.953 -0.166 -28.809 1.00 90.75 439 TRP A N 1
ATOM 3309 C CA . TRP A 1 439 ? 32.358 -0.424 -29.148 1.00 90.75 439 TRP A CA 1
ATOM 3310 C C . TRP A 1 439 ? 32.556 -1.850 -29.653 1.00 90.75 439 TRP A C 1
ATOM 3312 O O . TRP A 1 439 ? 33.113 -2.043 -30.726 1.00 90.75 439 TRP A O 1
ATOM 3322 N N . LEU A 1 440 ? 32.069 -2.847 -28.909 1.00 92.50 440 LEU A N 1
ATOM 3323 C CA . LEU A 1 440 ? 32.221 -4.262 -29.263 1.00 92.50 440 LEU A CA 1
ATOM 3324 C C . LEU A 1 440 ? 31.513 -4.657 -30.567 1.00 92.50 440 LEU A C 1
ATOM 3326 O O . LEU A 1 440 ? 31.777 -5.737 -31.084 1.00 92.50 440 LEU A O 1
ATOM 3330 N N . THR A 1 441 ? 30.582 -3.837 -31.060 1.00 90.94 441 THR A N 1
ATOM 3331 C CA . THR A 1 441 ? 29.794 -4.127 -32.273 1.00 90.94 441 THR A CA 1
ATOM 3332 C C . THR A 1 441 ? 30.100 -3.206 -33.447 1.00 90.94 441 THR A C 1
ATOM 3334 O O . THR A 1 441 ? 29.547 -3.410 -34.523 1.00 90.94 441 THR A O 1
ATOM 3337 N N . ALA A 1 442 ? 30.930 -2.184 -33.233 1.00 82.56 442 ALA A N 1
ATOM 3338 C CA . ALA A 1 442 ? 31.383 -1.264 -34.270 1.00 82.56 442 ALA A CA 1
ATOM 3339 C C . ALA A 1 442 ? 32.605 -1.799 -35.045 1.00 82.56 442 ALA A C 1
ATOM 3341 O O . ALA A 1 442 ? 32.947 -1.234 -36.083 1.00 82.56 442 ALA A O 1
ATOM 3342 N N . GLU A 1 443 ? 33.244 -2.862 -34.542 1.00 69.75 443 GLU A N 1
ATOM 3343 C CA . GLU A 1 443 ? 34.229 -3.693 -35.258 1.00 69.75 443 GLU A CA 1
ATOM 3344 C C . GLU A 1 443 ? 33.527 -4.742 -36.131 1.00 69.75 443 GLU A C 1
ATOM 3346 O O . GLU A 1 443 ? 33.984 -4.939 -37.281 1.00 69.75 443 GLU A O 1
#

pLDDT: mean 80.7, std 17.15, range [36.38, 98.44]

Organism: NCBI:txid2487746

Radius of gyration: 29.22 Å; chains: 1; bounding box: 68×50×86 Å